Protein AF-A0AAD8M9P2-F1 (afdb_monomer_lite)

Organism: NCBI:txid360622

Structure (mmCIF, N/CA/C/O backbone):
data_AF-A0AAD8M9P2-F1
#
_entry.id   AF-A0AAD8M9P2-F1
#
loop_
_atom_site.group_PDB
_atom_site.id
_atom_site.type_symbol
_atom_site.label_atom_id
_atom_site.label_alt_id
_atom_site.label_comp_id
_atom_site.label_asym_id
_atom_site.label_entity_id
_atom_site.label_seq_id
_atom_site.pdbx_PDB_ins_code
_atom_site.Cartn_x
_atom_site.Cartn_y
_atom_site.Cartn_z
_atom_site.occupancy
_atom_site.B_iso_or_equiv
_atom_site.auth_seq_id
_atom_site.auth_comp_id
_atom_site.auth_asym_id
_atom_site.auth_atom_id
_atom_site.pdbx_PDB_model_num
ATOM 1 N N . MET A 1 1 ? -58.494 -34.817 31.797 1.00 30.75 1 MET A N 1
ATOM 2 C CA . MET A 1 1 ? -58.290 -36.181 32.319 1.00 30.75 1 MET A CA 1
ATOM 3 C C . MET A 1 1 ? -56.866 -36.259 32.840 1.00 30.75 1 MET A C 1
ATOM 5 O O . MET A 1 1 ? -55.980 -35.967 32.053 1.00 30.75 1 MET A O 1
ATOM 9 N N . ILE A 1 2 ? -56.724 -36.654 34.115 1.00 29.58 2 ILE A N 1
ATOM 10 C CA . ILE A 1 2 ? -55.522 -37.193 34.797 1.00 29.58 2 ILE A CA 1
ATOM 11 C C . ILE A 1 2 ? -54.431 -36.134 35.087 1.00 29.58 2 ILE A C 1
ATOM 13 O O . ILE A 1 2 ? -53.807 -35.634 34.162 1.00 29.58 2 ILE A O 1
ATOM 17 N N . ASN A 1 3 ? -54.379 -35.552 36.294 1.00 25.77 3 ASN A N 1
ATOM 18 C CA . ASN A 1 3 ? -53.871 -36.022 37.609 1.00 25.77 3 ASN A CA 1
ATOM 19 C C . ASN A 1 3 ? -52.342 -35.945 37.779 1.00 25.77 3 ASN A C 1
ATOM 21 O O . ASN A 1 3 ? -51.609 -36.680 37.129 1.00 25.77 3 ASN A O 1
ATOM 25 N N . ASP A 1 4 ? -51.949 -35.053 38.697 1.00 29.67 4 ASP A N 1
ATOM 26 C CA . ASP A 1 4 ? -51.014 -35.195 39.825 1.00 29.67 4 ASP A CA 1
ATOM 27 C C . ASP A 1 4 ? -49.813 -36.142 39.721 1.00 29.67 4 ASP A C 1
ATOM 29 O O . ASP A 1 4 ? -49.986 -37.355 39.658 1.00 29.67 4 ASP A O 1
ATOM 33 N N . THR A 1 5 ? -48.621 -35.574 39.949 1.00 29.09 5 THR A N 1
ATOM 34 C CA . THR A 1 5 ? -47.712 -36.009 41.030 1.00 29.09 5 THR A CA 1
ATOM 35 C C . THR A 1 5 ? -46.856 -34.827 41.500 1.00 29.09 5 THR A C 1
ATOM 37 O O . THR A 1 5 ? -46.085 -34.261 40.722 1.00 29.09 5 THR A O 1
ATOM 40 N N . GLU A 1 6 ? -47.032 -34.462 42.771 1.00 28.00 6 GLU A N 1
ATOM 41 C CA . GLU A 1 6 ? -46.097 -33.687 43.593 1.00 28.00 6 GLU A CA 1
ATOM 42 C C . GLU A 1 6 ? -44.869 -34.540 43.984 1.00 28.00 6 GLU A C 1
ATOM 44 O O . GLU A 1 6 ? -44.859 -35.754 43.790 1.00 28.00 6 GLU A O 1
ATOM 49 N N . ASP A 1 7 ? -43.888 -33.857 44.582 1.00 27.53 7 ASP A N 1
ATOM 50 C CA . ASP A 1 7 ? -42.728 -34.358 45.335 1.00 27.53 7 ASP A CA 1
ATOM 51 C C . ASP A 1 7 ? -41.447 -34.711 44.565 1.00 27.53 7 ASP A C 1
ATOM 53 O O . ASP A 1 7 ? -41.128 -35.868 44.338 1.00 27.53 7 ASP A O 1
ATOM 57 N N . GLU A 1 8 ? -40.629 -33.683 44.306 1.00 26.06 8 GLU A N 1
ATOM 58 C CA . GLU A 1 8 ? -39.235 -33.660 44.786 1.00 26.06 8 GLU A CA 1
ATOM 59 C C . GLU A 1 8 ? -38.801 -32.199 45.022 1.00 26.06 8 GLU A C 1
ATOM 61 O O . GLU A 1 8 ? -38.404 -31.455 44.121 1.00 26.06 8 GLU A O 1
ATOM 66 N N . GLU A 1 9 ? -38.930 -31.758 46.275 1.00 26.95 9 GLU A N 1
ATOM 67 C CA . GLU A 1 9 ? -38.527 -30.441 46.753 1.00 26.95 9 GLU A CA 1
ATOM 68 C C . GLU A 1 9 ? -37.550 -30.590 47.927 1.00 26.95 9 GLU A C 1
ATOM 70 O O . GLU A 1 9 ? -37.980 -30.686 49.063 1.00 26.95 9 GLU A O 1
ATOM 75 N N . GLU A 1 10 ? -36.238 -30.518 47.683 1.00 29.88 10 GLU A N 1
ATOM 76 C CA . GLU A 1 10 ? -35.259 -30.021 48.668 1.00 29.88 10 GLU A CA 1
ATOM 77 C C . GLU A 1 10 ? -33.946 -29.625 47.972 1.00 29.88 10 GLU A C 1
ATOM 79 O O . GLU A 1 10 ? -33.005 -30.400 47.962 1.00 29.88 10 GLU A O 1
ATOM 84 N N . LEU A 1 11 ? -33.874 -28.421 47.370 1.00 30.48 11 LEU A N 1
ATOM 85 C CA . LEU A 1 11 ? -32.639 -27.607 47.196 1.00 30.48 11 LEU A CA 1
ATOM 86 C C . LEU A 1 11 ? -32.881 -26.351 46.323 1.00 30.48 11 LEU A C 1
ATOM 88 O O . LEU A 1 11 ? -32.289 -26.183 45.266 1.00 30.48 11 LEU A O 1
ATOM 92 N N . SER A 1 12 ? -33.756 -25.415 46.728 1.00 36.75 12 SER A N 1
ATOM 93 C CA . SER A 1 12 ? -33.855 -24.114 46.004 1.00 36.75 12 SER A CA 1
ATOM 94 C C . SER A 1 12 ? -34.521 -22.946 46.763 1.00 36.75 12 SER A C 1
ATOM 96 O O . SER A 1 12 ? -34.405 -21.773 46.387 1.00 36.75 12 SER A O 1
ATOM 98 N N . LYS A 1 13 ? -35.160 -23.185 47.916 1.00 31.28 13 LYS A N 1
ATOM 99 C CA . LYS A 1 13 ? -35.926 -22.150 48.648 1.00 31.28 13 LYS A CA 1
ATOM 100 C C . LYS A 1 13 ? -35.101 -21.016 49.301 1.00 31.28 13 LYS A C 1
ATOM 102 O O . LYS A 1 13 ? -35.696 -20.080 49.842 1.00 31.28 13 LYS A O 1
ATOM 107 N N . LYS A 1 14 ? -33.762 -21.004 49.199 1.00 32.66 14 LYS A N 1
ATOM 108 C CA . LYS A 1 14 ? -32.901 -19.898 49.689 1.00 32.66 14 LYS A CA 1
ATOM 109 C C . LYS A 1 14 ? -32.626 -18.780 48.662 1.00 32.66 14 LYS A C 1
ATOM 111 O O . LYS A 1 14 ? -32.279 -17.676 49.078 1.00 32.66 14 LYS A O 1
ATOM 116 N N . GLY A 1 15 ? -32.856 -18.991 47.360 1.00 38.09 15 GLY A N 1
ATOM 117 C CA . GLY A 1 15 ? -32.562 -17.988 46.314 1.00 38.09 15 GLY A CA 1
ATOM 118 C C . GLY A 1 15 ? -33.698 -16.996 46.018 1.00 38.09 15 GLY A C 1
ATOM 119 O O . GLY A 1 15 ? -33.472 -15.803 45.813 1.00 38.09 15 GLY A O 1
ATOM 120 N N . ARG A 1 16 ? -34.959 -17.444 46.077 1.00 35.38 16 ARG A N 1
ATOM 121 C CA . ARG A 1 16 ? -36.121 -16.649 45.619 1.00 35.38 16 ARG A CA 1
ATOM 122 C C . ARG A 1 16 ? -36.649 -15.615 46.626 1.00 35.38 16 ARG A C 1
ATOM 124 O O . ARG A 1 16 ? -37.352 -14.683 46.236 1.00 35.38 16 ARG A O 1
ATOM 131 N N . LYS A 1 17 ? -36.284 -15.722 47.913 1.00 32.16 17 LYS A N 1
ATOM 132 C CA . LYS A 1 17 ? -36.668 -14.748 48.961 1.00 32.16 17 LYS A CA 1
ATOM 133 C C . LYS A 1 17 ? -35.770 -13.499 49.011 1.00 32.16 17 LYS A C 1
ATOM 135 O O . LYS A 1 17 ? -36.208 -12.486 49.551 1.00 32.16 17 LYS A O 1
ATOM 140 N N . LYS A 1 18 ? -34.567 -13.517 48.412 1.00 38.19 18 LYS A N 1
ATOM 141 C CA . LYS A 1 18 ? -33.680 -12.333 48.323 1.00 38.19 18 LYS A CA 1
ATOM 142 C C . LYS A 1 18 ? -34.085 -11.365 47.201 1.00 38.19 18 LYS A C 1
ATOM 144 O O . LYS A 1 18 ? -34.090 -10.159 47.424 1.00 38.19 18 LYS A O 1
ATOM 149 N N . TRP A 1 19 ? -34.534 -11.873 46.053 1.00 33.66 19 TRP A N 1
ATOM 150 C CA . TRP A 1 19 ? -34.926 -11.045 44.900 1.00 33.66 19 TRP A CA 1
ATOM 151 C C . TRP A 1 19 ? -36.236 -10.264 45.105 1.00 33.66 19 TRP A C 1
ATOM 153 O O . TRP A 1 19 ? -36.303 -9.072 44.813 1.00 33.66 19 TRP A O 1
ATOM 163 N N . LYS A 1 20 ? -37.267 -10.874 45.712 1.00 35.44 20 LYS A N 1
ATOM 164 C CA . LYS A 1 20 ? -38.530 -10.165 46.015 1.00 35.44 20 LYS A CA 1
ATOM 165 C C . LYS A 1 20 ? -38.398 -9.122 47.138 1.00 35.44 20 LYS A C 1
ATOM 167 O O . LYS A 1 20 ? -39.194 -8.188 47.182 1.00 35.44 20 LYS A O 1
ATOM 172 N N . LYS A 1 21 ? -37.395 -9.247 48.021 1.00 33.38 21 LYS A N 1
ATOM 173 C CA . LYS A 1 21 ? -37.114 -8.274 49.097 1.00 33.38 21 LYS A CA 1
ATOM 174 C C . LYS A 1 21 ? -36.326 -7.053 48.592 1.00 33.38 21 LYS A C 1
ATOM 176 O O . LYS A 1 21 ? -36.480 -5.976 49.153 1.00 33.38 21 LYS A O 1
ATOM 181 N N . TRP A 1 22 ? -35.567 -7.198 47.502 1.00 42.00 22 TRP A N 1
ATOM 182 C CA . TRP A 1 22 ? -34.913 -6.080 46.809 1.00 42.00 22 TRP A CA 1
ATOM 183 C C . TRP A 1 22 ? -35.922 -5.218 46.030 1.00 42.00 22 TRP A C 1
ATOM 185 O O . TRP A 1 22 ? -35.928 -3.999 46.170 1.00 42.00 22 TRP A O 1
ATOM 195 N N . ILE A 1 23 ? -36.867 -5.848 45.316 1.00 38.75 23 ILE A N 1
ATOM 196 C CA . ILE A 1 23 ? -37.903 -5.133 44.544 1.00 38.75 23 ILE A CA 1
ATOM 197 C C . ILE A 1 23 ? -38.909 -4.414 45.464 1.00 38.75 23 ILE A C 1
ATOM 199 O O . ILE A 1 23 ? -39.309 -3.291 45.174 1.00 38.75 23 ILE A O 1
ATOM 203 N N . LYS A 1 24 ? -39.278 -4.998 46.616 1.00 33.06 24 LYS A N 1
ATOM 204 C CA . LYS A 1 24 ? -40.201 -4.344 47.567 1.00 33.06 24 LYS A CA 1
ATOM 205 C C . LYS A 1 24 ? -39.582 -3.192 48.371 1.00 33.06 24 LYS A C 1
ATOM 207 O O . LYS A 1 24 ? -40.329 -2.311 48.780 1.00 33.06 24 LYS A O 1
ATOM 212 N N . ASN A 1 25 ? -38.261 -3.160 48.565 1.00 33.25 25 ASN A N 1
ATOM 213 C CA . ASN A 1 25 ? -37.601 -2.070 49.299 1.00 33.25 25 ASN A CA 1
ATOM 214 C C . ASN A 1 25 ? -37.272 -0.841 48.430 1.00 33.25 25 ASN A C 1
ATOM 216 O O . ASN A 1 25 ? -37.016 0.218 48.989 1.00 33.25 25 ASN A O 1
ATOM 220 N N . ASN A 1 26 ? -37.337 -0.947 47.097 1.00 40.09 26 ASN A N 1
ATOM 221 C CA . ASN A 1 26 ? -37.117 0.181 46.175 1.00 40.09 26 ASN A CA 1
ATOM 222 C C . ASN A 1 26 ? -38.414 0.824 45.640 1.00 40.09 26 ASN A C 1
ATOM 224 O O . ASN A 1 26 ? -38.348 1.750 44.839 1.00 40.09 26 ASN A O 1
ATOM 228 N N . LEU A 1 27 ? -39.593 0.373 46.090 1.00 31.77 27 LEU A N 1
ATOM 229 C CA . LEU A 1 27 ? -40.904 0.875 45.636 1.00 31.77 27 LEU A CA 1
ATOM 230 C C . LEU A 1 27 ? -41.717 1.604 46.724 1.00 31.77 27 LEU A C 1
ATOM 232 O O . LEU A 1 27 ? -42.855 1.994 46.486 1.00 31.77 27 LEU A O 1
ATOM 236 N N . LEU A 1 28 ? -41.130 1.849 47.900 1.00 28.55 28 LEU A N 1
ATOM 237 C CA . LEU A 1 28 ? -41.742 2.598 49.007 1.00 28.55 28 LEU A CA 1
ATOM 238 C C . LEU A 1 28 ? -40.816 3.732 49.471 1.00 28.55 28 LEU A C 1
ATOM 240 O O . LEU A 1 28 ? -40.291 3.730 50.577 1.00 28.55 28 LEU A O 1
ATOM 244 N N . LEU A 1 29 ? -40.602 4.701 48.583 1.00 30.88 29 LEU A N 1
ATOM 245 C CA . LEU A 1 29 ? -40.159 6.063 48.927 1.00 30.88 29 LEU A CA 1
ATOM 246 C C . LEU A 1 29 ? -40.720 7.111 47.943 1.00 30.88 29 LEU A C 1
ATOM 248 O O . LEU A 1 29 ? -40.222 8.227 47.840 1.00 30.88 29 LEU A O 1
ATOM 252 N N . LEU A 1 30 ? -41.806 6.755 47.247 1.00 32.91 30 LEU A N 1
ATOM 253 C CA . LEU A 1 30 ? -42.613 7.640 46.406 1.00 32.91 30 LEU A CA 1
ATOM 254 C C . LEU A 1 30 ? -43.940 7.954 47.107 1.00 32.91 30 LEU A C 1
ATOM 256 O O . LEU A 1 30 ? -45.005 7.588 46.635 1.00 32.91 30 LEU A O 1
ATOM 260 N N . SER A 1 31 ? -43.877 8.612 48.259 1.00 35.41 31 SER A N 1
ATOM 261 C CA . SER A 1 31 ? -44.952 9.488 48.739 1.00 35.41 31 SER A CA 1
ATOM 262 C C . SER A 1 31 ? -44.473 10.190 50.002 1.00 35.41 31 SER A C 1
ATOM 264 O O . SER A 1 31 ? -44.094 9.520 50.956 1.00 35.41 31 SER A O 1
ATOM 266 N N . GLN A 1 32 ? -44.554 11.520 50.011 1.00 33.38 32 GLN A N 1
ATOM 267 C CA . GLN A 1 32 ? -44.208 12.420 51.122 1.00 33.38 32 GLN A CA 1
ATOM 268 C C . GLN A 1 32 ? -42.722 12.769 51.295 1.00 33.38 32 GLN A C 1
ATOM 270 O O . GLN A 1 32 ? -42.123 12.524 52.333 1.00 33.38 32 GLN A O 1
ATOM 275 N N . GLN A 1 33 ? -42.157 13.464 50.304 1.00 33.06 33 GLN A N 1
ATOM 276 C CA . GLN A 1 33 ? -41.223 14.578 50.553 1.00 33.06 33 GLN A CA 1
ATOM 277 C C . GLN A 1 33 ? -41.174 15.550 49.357 1.00 33.06 33 GLN A C 1
ATOM 279 O O . GLN A 1 33 ? -40.139 16.084 48.977 1.00 33.06 33 GLN A O 1
ATOM 284 N N . SER A 1 34 ? -42.338 15.811 48.758 1.00 35.03 34 SER A N 1
ATOM 285 C CA . SER A 1 34 ? -42.527 16.920 47.823 1.00 35.03 34 SER A CA 1
ATOM 286 C C . SER A 1 34 ? -43.001 18.137 48.613 1.00 35.03 34 SER A C 1
ATOM 288 O O . SER A 1 34 ? -44.204 18.347 48.695 1.00 35.03 34 SER A O 1
ATOM 290 N N . LEU A 1 35 ? -42.072 18.859 49.261 1.00 30.64 35 LEU A N 1
ATOM 291 C CA . LEU A 1 35 ? -42.167 20.316 49.510 1.00 30.64 35 LEU A CA 1
ATOM 292 C C . LEU A 1 35 ? -40.945 20.952 50.220 1.00 30.64 35 LEU A C 1
ATOM 294 O O . LEU A 1 35 ? -40.962 22.158 50.432 1.00 30.64 35 LEU A O 1
ATOM 298 N N . PHE A 1 36 ? -39.881 20.209 50.573 1.00 27.80 36 PHE A N 1
ATOM 299 C CA . PHE A 1 36 ? -38.767 20.755 51.388 1.00 27.80 36 PHE A CA 1
ATOM 300 C C . PHE A 1 36 ? -37.336 20.574 50.826 1.00 27.80 36 PHE A C 1
ATOM 302 O O . PHE A 1 36 ? -36.372 20.886 51.516 1.00 27.80 36 PHE A O 1
ATOM 309 N N . LEU A 1 37 ? -37.159 20.112 49.579 1.00 28.03 37 LEU A N 1
ATOM 310 C CA . LEU A 1 37 ? -35.832 19.799 48.996 1.00 28.03 37 LEU A CA 1
ATOM 311 C C . LEU A 1 37 ? -35.459 20.584 47.723 1.00 28.03 37 LEU A C 1
ATOM 313 O O . LEU A 1 37 ? -34.418 20.331 47.126 1.00 28.03 37 LEU A O 1
ATOM 317 N N . LEU A 1 38 ? -36.242 21.595 47.340 1.00 28.70 38 LEU A N 1
ATOM 318 C CA . LEU A 1 38 ? -35.987 22.446 46.162 1.00 28.70 38 LEU A CA 1
ATOM 319 C C . LEU A 1 38 ? -34.850 23.480 46.339 1.00 28.70 38 LEU A C 1
ATOM 321 O O . LEU A 1 38 ? -34.682 24.351 45.491 1.00 28.70 38 LEU A O 1
ATOM 325 N N . LEU A 1 39 ? -34.049 23.387 47.409 1.00 29.70 39 LEU A N 1
ATOM 326 C CA . LEU A 1 39 ? -32.996 24.363 47.738 1.00 29.70 39 LEU A CA 1
ATOM 327 C C . LEU A 1 39 ? -31.615 23.758 48.070 1.00 29.70 39 LEU A C 1
ATOM 329 O O . LEU A 1 39 ? -30.731 24.497 48.495 1.00 29.70 39 LEU A O 1
ATOM 333 N N . PHE A 1 40 ? -31.363 22.464 47.823 1.00 32.72 40 PHE A N 1
ATOM 334 C CA . PHE A 1 40 ? -30.031 21.871 48.041 1.00 32.72 40 PHE A CA 1
ATOM 335 C C . PHE A 1 40 ? -29.279 21.524 46.737 1.00 32.72 40 PHE A C 1
ATOM 337 O O . PHE A 1 40 ? -29.513 20.505 46.101 1.00 32.72 40 PHE A O 1
ATOM 344 N N . ASN A 1 41 ? -28.313 22.403 46.426 1.00 42.03 41 ASN A N 1
ATOM 345 C CA . ASN A 1 41 ? -27.015 22.198 45.760 1.00 42.03 41 ASN A CA 1
ATOM 346 C C . ASN A 1 41 ? -26.915 21.782 44.274 1.00 42.03 41 ASN A C 1
ATOM 348 O O . ASN A 1 41 ? -26.271 20.788 43.934 1.00 42.03 41 ASN A O 1
ATOM 352 N N . LYS A 1 42 ? -27.318 22.696 43.377 1.00 45.69 42 LYS A N 1
ATOM 353 C CA . LYS A 1 42 ? -26.876 22.760 41.960 1.00 45.69 42 LYS A CA 1
ATOM 354 C C . LYS A 1 42 ? -25.347 22.593 41.791 1.00 45.69 42 LYS A C 1
ATOM 356 O O . LYS A 1 42 ? -24.890 21.924 40.877 1.00 45.69 42 LYS A O 1
ATOM 361 N N . LYS A 1 43 ? -24.564 23.129 42.739 1.00 51.41 43 LYS A N 1
ATOM 362 C CA . LYS A 1 43 ? -23.090 23.076 42.756 1.00 51.41 43 LYS A CA 1
ATOM 363 C C . LYS A 1 43 ? -22.522 21.651 42.893 1.00 51.41 43 LYS A C 1
ATOM 365 O O . LYS A 1 43 ? -21.514 21.346 42.275 1.00 51.41 43 LYS A O 1
ATOM 370 N N . SER A 1 44 ? -23.186 20.769 43.650 1.00 60.44 44 SER A N 1
ATOM 371 C CA . SER A 1 44 ? -22.729 19.378 43.850 1.00 60.44 44 SER A CA 1
ATOM 372 C C . SER A 1 44 ? -22.950 18.483 42.627 1.00 60.44 44 SER A C 1
ATOM 374 O O . SER A 1 44 ? -22.204 17.535 42.398 1.00 60.44 44 SER A O 1
ATOM 376 N N . GLU A 1 45 ? -23.964 18.793 41.818 1.00 65.38 45 GLU A N 1
ATOM 377 C CA . GLU A 1 45 ? -24.267 18.038 40.604 1.00 65.38 45 GLU A CA 1
ATOM 378 C C . GLU A 1 45 ? -23.253 18.347 39.495 1.00 65.38 45 GLU A C 1
ATOM 380 O O . GLU A 1 45 ? -22.781 17.435 38.816 1.00 65.38 45 GLU A O 1
ATOM 385 N N . ASP A 1 46 ? -22.865 19.617 39.360 1.00 69.94 46 ASP A N 1
ATOM 386 C CA . ASP A 1 46 ? -21.840 20.049 38.408 1.00 69.94 46 ASP A CA 1
ATOM 387 C C . ASP A 1 46 ? -20.444 19.523 38.790 1.00 69.94 46 ASP A C 1
ATOM 389 O O . ASP A 1 46 ? -19.700 19.070 37.919 1.00 69.94 46 ASP A O 1
ATOM 393 N N . ASP A 1 47 ? -20.123 19.464 40.088 1.00 79.75 47 ASP A N 1
ATOM 394 C CA . ASP A 1 47 ? -18.873 18.871 40.585 1.00 79.75 47 ASP A CA 1
ATOM 395 C C . ASP A 1 47 ? -18.756 17.375 40.218 1.00 79.75 47 ASP A C 1
ATOM 397 O O . ASP A 1 47 ? -17.697 16.921 39.783 1.00 79.75 47 ASP A O 1
ATOM 401 N N . ILE A 1 48 ? -19.847 16.600 40.311 1.00 83.31 48 ILE A N 1
ATOM 402 C CA . ILE A 1 48 ? -19.848 15.179 39.910 1.00 83.31 48 ILE A CA 1
ATOM 403 C C . ILE A 1 48 ? -19.642 15.019 38.398 1.00 83.31 48 ILE A C 1
ATOM 405 O O . ILE A 1 48 ? -18.923 14.111 37.973 1.00 83.31 48 ILE A O 1
ATOM 409 N N . LYS A 1 49 ? -20.232 15.893 37.572 1.00 83.25 49 LYS A N 1
ATOM 410 C CA . LYS A 1 49 ? -20.023 15.868 36.112 1.00 83.25 49 LYS A CA 1
ATOM 411 C C . LYS A 1 49 ? -18.557 16.111 35.765 1.00 83.25 49 LYS A C 1
ATOM 413 O O . LYS A 1 49 ? -18.027 15.432 34.886 1.00 83.25 49 LYS A O 1
ATOM 418 N N . ILE A 1 50 ? -17.892 17.024 36.473 1.00 82.56 50 ILE A N 1
ATOM 419 C CA . ILE A 1 50 ? -16.460 17.298 36.309 1.00 82.56 50 ILE A CA 1
ATOM 420 C C . ILE A 1 50 ? -15.624 16.087 36.747 1.00 82.56 50 ILE A C 1
ATOM 422 O O . ILE A 1 50 ? -14.806 15.611 35.958 1.00 82.56 50 ILE A O 1
ATOM 426 N N . LEU A 1 51 ? -15.875 15.536 37.944 1.00 87.12 51 LEU A N 1
ATOM 427 C CA . LEU A 1 51 ? -15.188 14.336 38.445 1.00 87.12 51 LEU A CA 1
ATOM 428 C C . LEU A 1 51 ? -15.258 13.193 37.432 1.00 87.12 51 LEU A C 1
ATOM 430 O O . LEU A 1 51 ? -14.239 12.620 37.051 1.00 87.12 51 LEU A O 1
ATOM 434 N N . LEU A 1 52 ? -16.464 12.899 36.945 1.00 86.75 52 LEU A N 1
ATOM 435 C CA . LEU A 1 52 ? -16.674 11.846 35.964 1.00 86.75 52 LEU A CA 1
ATOM 436 C C . LEU A 1 52 ? -16.006 12.172 34.632 1.00 86.75 52 LEU A C 1
ATOM 438 O O . LEU A 1 52 ? -15.438 11.267 34.028 1.00 86.75 52 LEU A O 1
ATOM 442 N N . SER A 1 53 ? -16.014 13.429 34.181 1.00 81.12 53 SER A N 1
ATOM 443 C CA . SER A 1 53 ? -15.354 13.855 32.936 1.00 81.12 53 SER A CA 1
ATOM 444 C C . SER A 1 53 ? -13.852 13.555 32.933 1.00 81.12 53 SER A C 1
ATOM 446 O O . SER A 1 53 ? -13.318 13.194 31.889 1.00 81.12 53 SER A O 1
ATOM 448 N N . VAL A 1 54 ? -13.206 13.591 34.097 1.00 85.38 54 VAL A N 1
ATOM 449 C CA . VAL A 1 54 ? -11.745 13.493 34.231 1.00 85.38 54 VAL A CA 1
ATOM 450 C C . VAL A 1 54 ? -11.315 12.097 34.681 1.00 85.38 54 VAL A C 1
ATOM 452 O O . VAL A 1 54 ? -10.520 11.444 34.013 1.00 85.38 54 VAL A O 1
ATOM 455 N N . LEU A 1 55 ? -11.891 11.601 35.778 1.00 87.50 55 LEU A N 1
ATOM 456 C CA . LEU A 1 55 ? -11.518 10.327 36.406 1.00 87.50 55 LEU A CA 1
ATOM 457 C C . LEU A 1 55 ? -12.340 9.135 35.897 1.00 87.50 55 LEU A C 1
ATOM 459 O O . LEU A 1 55 ? -12.024 7.983 36.189 1.00 87.50 55 LEU A O 1
ATOM 463 N N . GLY A 1 56 ? -13.420 9.383 35.150 1.00 84.75 56 GLY A N 1
ATOM 464 C CA . GLY A 1 56 ? -14.366 8.326 34.804 1.00 84.75 56 GLY A CA 1
ATOM 465 C C . GLY A 1 56 ? -13.817 7.297 33.815 1.00 84.75 56 GLY A C 1
ATOM 466 O O . GLY A 1 56 ? -13.930 6.095 34.046 1.00 84.75 56 GLY A O 1
ATOM 467 N N . CYS A 1 57 ? -13.208 7.769 32.726 1.00 83.06 57 CYS A N 1
ATOM 468 C CA . CYS A 1 57 ? -12.601 6.921 31.698 1.00 83.06 57 CYS A CA 1
ATOM 469 C C . CYS A 1 57 ? -11.388 7.617 31.053 1.00 83.06 57 CYS A C 1
ATOM 471 O O . CYS A 1 57 ? -11.457 8.019 29.887 1.00 83.06 57 CYS A O 1
ATOM 473 N N . PRO A 1 58 ? -10.295 7.831 31.802 1.00 81.81 58 PRO A N 1
ATOM 474 C CA . PRO A 1 58 ? -9.088 8.388 31.215 1.00 81.81 58 PRO A CA 1
ATOM 475 C C . PRO A 1 58 ? -8.423 7.398 30.247 1.00 81.81 58 PRO A C 1
ATOM 477 O O . PRO A 1 58 ? -8.399 6.188 30.488 1.00 81.81 58 PRO A O 1
ATOM 480 N N . LEU A 1 59 ? -7.874 7.927 29.153 1.00 82.12 59 LEU A N 1
ATOM 481 C CA . LEU A 1 59 ? -7.176 7.176 28.104 1.00 82.12 59 LEU A CA 1
ATOM 482 C C . LEU A 1 59 ? -5.683 7.514 28.105 1.00 82.12 59 LEU A C 1
ATOM 484 O O . LEU A 1 59 ? -5.295 8.606 28.516 1.00 82.12 59 LEU A O 1
ATOM 488 N N . LEU A 1 60 ? -4.858 6.582 27.634 1.00 76.56 60 LEU A N 1
ATOM 489 C CA . LEU A 1 60 ? -3.397 6.710 27.608 1.00 76.56 60 LEU A CA 1
ATOM 490 C C . LEU A 1 60 ? -2.849 7.671 26.531 1.00 76.56 60 LEU A C 1
ATOM 492 O O . LEU A 1 60 ? -3.586 8.056 25.619 1.00 76.56 60 LEU A O 1
ATOM 496 N N . PRO A 1 61 ? -1.560 8.072 26.628 1.00 67.56 61 PRO A N 1
ATOM 497 C CA . PRO A 1 61 ? -0.890 8.897 25.619 1.00 67.56 61 PRO A CA 1
ATOM 498 C C . PRO A 1 61 ? -0.741 8.235 24.260 1.00 67.56 61 PRO A C 1
ATOM 500 O O . PRO A 1 61 ? -0.953 8.923 23.267 1.00 67.56 61 PRO A O 1
ATOM 503 N N . VAL A 1 62 ? -0.399 6.948 24.246 1.00 69.38 62 VAL A N 1
ATOM 504 C CA . VAL A 1 62 ? 0.026 6.228 23.044 1.00 69.38 62 VAL A CA 1
ATOM 505 C C . VAL A 1 62 ? -1.052 5.270 22.557 1.00 69.38 62 VAL A C 1
ATOM 507 O O . VAL A 1 62 ? -1.691 4.567 23.354 1.00 69.38 62 VAL A O 1
ATOM 510 N N . SER A 1 63 ? -1.249 5.236 21.244 1.00 63.03 63 SER A N 1
ATOM 511 C CA . SER A 1 63 ? -2.035 4.200 20.580 1.00 63.03 63 SER A CA 1
ATOM 512 C C . SER A 1 63 ? -1.177 2.931 20.533 1.00 63.03 63 SER A C 1
ATOM 514 O O . SER A 1 63 ? -0.034 2.975 20.097 1.00 63.03 63 SER A O 1
ATOM 516 N N . SER A 1 64 ? -1.665 1.782 21.011 1.00 55.22 64 SER A N 1
ATOM 517 C CA . SER A 1 64 ? -0.875 0.539 20.988 1.00 55.22 64 SER A CA 1
ATOM 518 C C . SER A 1 64 ? -0.806 -0.011 19.550 1.00 55.22 64 SER A C 1
ATOM 520 O O . SER A 1 64 ? -1.574 -0.900 19.184 1.00 55.22 64 SER A O 1
ATOM 522 N N . SER A 1 65 ? 0.011 0.574 18.678 1.00 43.72 65 SER A N 1
ATOM 523 C CA . SER A 1 65 ? 0.104 0.227 17.250 1.00 43.72 65 SER A CA 1
ATOM 524 C C . SER A 1 65 ? 1.073 -0.919 16.951 1.00 43.72 65 SER A C 1
ATOM 526 O O . SER A 1 65 ? 0.976 -1.512 15.881 1.00 43.72 65 SER A O 1
ATOM 528 N N . SER A 1 66 ? 1.937 -1.306 17.888 1.00 38.25 66 SER A N 1
ATOM 529 C CA . SER A 1 66 ? 2.895 -2.394 17.664 1.00 38.25 66 SER A CA 1
ATOM 530 C C . SER A 1 66 ? 2.247 -3.782 17.816 1.00 38.25 66 SER A C 1
ATOM 532 O O . SER A 1 66 ? 1.407 -3.963 18.706 1.00 38.25 66 SER A O 1
ATOM 534 N N . PRO A 1 67 ? 2.637 -4.792 17.009 1.00 35.47 67 PRO A N 1
ATOM 535 C CA . PRO A 1 67 ? 2.375 -6.192 17.351 1.00 35.47 67 PRO A CA 1
ATOM 536 C C . PRO A 1 67 ? 2.947 -6.490 18.750 1.00 35.47 67 PRO A C 1
ATOM 538 O O . PRO A 1 67 ? 3.873 -5.792 19.170 1.00 35.47 67 PRO A O 1
ATOM 541 N N . PRO A 1 68 ? 2.420 -7.480 19.498 1.00 40.16 68 PRO A N 1
ATOM 542 C CA . PRO A 1 68 ? 2.919 -7.792 20.836 1.00 40.16 68 PRO A CA 1
ATOM 543 C C . PRO A 1 68 ? 4.426 -8.082 20.772 1.00 40.16 68 PRO A C 1
ATOM 545 O O . PRO A 1 68 ? 4.862 -9.115 20.269 1.00 40.16 68 PRO A O 1
ATOM 548 N N . VAL A 1 69 ? 5.229 -7.136 21.268 1.00 44.38 69 VAL A N 1
ATOM 549 C CA . VAL A 1 69 ? 6.705 -7.150 21.218 1.00 44.38 69 VAL A CA 1
ATOM 550 C C . VAL A 1 69 ? 7.283 -8.213 22.164 1.00 44.38 69 VAL A C 1
ATOM 552 O O . VAL A 1 69 ? 8.480 -8.476 22.181 1.00 44.38 69 VAL A O 1
ATOM 555 N N . ILE A 1 70 ? 6.452 -8.898 22.950 1.00 44.62 70 ILE A N 1
ATOM 556 C CA . ILE A 1 70 ? 6.940 -9.895 23.904 1.00 44.62 70 ILE A CA 1
ATOM 557 C C . ILE A 1 70 ? 7.526 -11.137 23.198 1.00 44.62 70 ILE A C 1
ATOM 559 O O . ILE A 1 70 ? 8.424 -11.768 23.758 1.00 44.62 70 ILE A O 1
ATOM 563 N N . GLN A 1 71 ? 7.160 -11.429 21.939 1.00 42.12 71 GLN A N 1
ATOM 564 C CA . GLN A 1 71 ? 7.816 -12.497 21.162 1.00 42.12 71 GLN A CA 1
ATOM 565 C C . GLN A 1 71 ? 9.295 -12.210 20.832 1.00 42.12 71 GLN A C 1
ATOM 567 O O . GLN A 1 71 ? 10.030 -13.149 20.532 1.00 42.12 71 GLN A O 1
ATOM 572 N N . THR A 1 72 ? 9.757 -10.956 20.928 1.00 42.47 72 THR A N 1
ATOM 573 C CA . THR A 1 72 ? 11.161 -10.571 20.694 1.00 42.47 72 THR A CA 1
ATOM 574 C C . THR A 1 72 ? 11.928 -10.219 21.968 1.00 42.47 72 THR A C 1
ATOM 576 O O . THR A 1 72 ? 13.100 -9.854 21.877 1.00 42.47 72 THR A O 1
ATOM 579 N N . LEU A 1 73 ? 11.340 -10.367 23.165 1.00 46.12 73 LEU A N 1
ATOM 580 C CA . LEU A 1 73 ? 12.119 -10.258 24.399 1.00 46.12 73 LEU A CA 1
ATOM 581 C C . LEU A 1 73 ? 13.076 -11.448 24.470 1.00 46.12 73 LEU A C 1
ATOM 583 O O . LEU A 1 73 ? 12.685 -12.567 24.809 1.00 46.12 73 LEU A O 1
ATOM 587 N N . SER A 1 74 ? 14.337 -11.180 24.138 1.00 41.38 74 SER A N 1
ATOM 588 C CA . SER A 1 74 ? 15.426 -12.143 24.172 1.00 41.38 74 SER A CA 1
ATOM 589 C C . SER A 1 74 ? 15.434 -12.918 25.498 1.00 41.38 74 SER A C 1
ATOM 591 O O . SER A 1 74 ? 15.016 -12.383 26.538 1.00 41.38 74 SER A O 1
ATOM 593 N N . PRO A 1 75 ? 15.960 -14.159 25.516 1.00 50.91 75 PRO A N 1
ATOM 594 C CA . PRO A 1 75 ? 16.227 -14.871 26.761 1.00 50.91 75 PRO A CA 1
ATOM 595 C C . PRO A 1 75 ? 16.948 -13.948 27.763 1.00 50.91 75 PRO A C 1
ATOM 597 O O . PRO A 1 75 ? 17.659 -13.040 27.330 1.00 50.91 75 PRO A O 1
ATOM 600 N N . PRO A 1 76 ? 16.857 -14.188 29.085 1.00 49.78 76 PRO A N 1
ATOM 601 C CA . PRO A 1 76 ? 17.417 -13.306 30.125 1.00 49.78 76 PRO A CA 1
ATOM 602 C C . PRO A 1 76 ? 18.922 -12.979 29.990 1.00 49.78 76 PRO A C 1
ATOM 604 O O . PRO A 1 76 ? 19.441 -12.153 30.732 1.00 49.78 76 PRO A O 1
ATOM 607 N N . HIS A 1 77 ? 19.627 -13.602 29.042 1.00 46.62 77 HIS A N 1
ATOM 608 C CA . HIS A 1 77 ? 21.023 -13.355 28.695 1.00 46.62 77 HIS A CA 1
ATOM 609 C C . HIS A 1 77 ? 21.254 -12.309 27.577 1.00 46.62 77 HIS A C 1
ATOM 611 O O . HIS A 1 77 ? 22.411 -12.034 27.275 1.00 46.62 77 HIS A O 1
ATOM 617 N N . GLN A 1 78 ? 20.214 -11.724 26.963 1.00 48.16 78 GLN A N 1
ATOM 618 C CA . GLN A 1 78 ? 20.328 -10.798 25.815 1.00 48.16 78 GLN A CA 1
ATOM 619 C C . GLN A 1 78 ? 19.375 -9.583 25.911 1.00 48.16 78 GLN A C 1
ATOM 621 O O . GLN A 1 78 ? 18.656 -9.259 24.970 1.00 48.16 78 GLN A O 1
ATOM 626 N N . VAL A 1 79 ? 19.341 -8.898 27.054 1.00 55.00 79 VAL A N 1
ATOM 627 C CA . VAL A 1 79 ? 18.580 -7.641 27.188 1.00 55.00 79 VAL A CA 1
ATOM 628 C C . VAL A 1 79 ? 19.347 -6.494 26.511 1.00 55.00 79 VAL A C 1
ATOM 630 O O . VAL A 1 79 ? 20.515 -6.285 26.843 1.00 55.00 79 VAL A O 1
ATOM 633 N N . SER A 1 80 ? 18.724 -5.750 25.586 1.00 57.84 80 SER A N 1
ATOM 634 C CA . SER A 1 80 ? 19.371 -4.646 24.853 1.00 57.84 80 SER A CA 1
ATOM 635 C C . SER A 1 80 ? 19.288 -3.287 25.554 1.00 57.84 80 SER A C 1
ATOM 637 O O . SER A 1 80 ? 20.083 -2.399 25.242 1.00 57.84 80 SER A O 1
ATOM 639 N N . SER A 1 81 ? 18.383 -3.104 26.525 1.00 74.56 81 SER A N 1
ATOM 640 C CA . SER A 1 81 ? 18.221 -1.832 27.248 1.00 74.56 81 SER A CA 1
ATOM 641 C C . SER A 1 81 ? 17.763 -1.979 28.711 1.00 74.56 81 SER A C 1
ATOM 643 O O . SER A 1 81 ? 17.130 -2.960 29.100 1.00 74.56 81 SER A O 1
ATOM 645 N N . SER A 1 82 ? 18.031 -0.967 29.551 1.00 84.25 82 SER A N 1
ATOM 646 C CA . SER A 1 82 ? 17.559 -0.946 30.950 1.00 84.25 82 SER A CA 1
ATOM 647 C C . SER A 1 82 ? 16.031 -1.004 31.061 1.00 84.25 82 SER A C 1
ATOM 649 O O . SER A 1 82 ? 15.510 -1.590 32.007 1.00 84.25 82 SER A O 1
ATOM 651 N N . ALA A 1 83 ? 15.305 -0.422 30.100 1.00 85.56 83 ALA A N 1
ATOM 652 C CA . ALA A 1 83 ? 13.845 -0.437 30.081 1.00 85.56 83 ALA A CA 1
ATOM 653 C C . ALA A 1 83 ? 13.291 -1.852 29.866 1.00 85.56 83 ALA A C 1
ATOM 655 O O . ALA A 1 83 ? 12.435 -2.296 30.632 1.00 85.56 83 ALA A O 1
ATOM 656 N N . GLU A 1 84 ? 13.845 -2.600 28.909 1.00 84.06 84 GLU A N 1
ATOM 657 C CA . GLU A 1 84 ? 13.485 -4.005 28.691 1.00 84.06 84 GLU A CA 1
ATOM 658 C C . GLU A 1 84 ? 13.735 -4.857 29.936 1.00 84.06 84 GLU A C 1
ATOM 660 O O . GLU A 1 84 ? 12.880 -5.660 30.303 1.00 84.06 84 GLU A O 1
ATOM 665 N N . TYR A 1 85 ? 14.864 -4.663 30.630 1.00 89.44 85 TYR A N 1
ATOM 666 C CA . TYR A 1 85 ? 15.155 -5.383 31.875 1.00 89.44 85 TYR A CA 1
ATOM 667 C C . TYR A 1 85 ? 14.061 -5.152 32.925 1.00 89.44 85 TYR A C 1
ATOM 669 O O . TYR A 1 85 ? 13.564 -6.099 33.538 1.00 89.44 85 TYR A O 1
ATOM 677 N N . ILE A 1 86 ? 13.658 -3.893 33.113 1.00 93.56 86 ILE A N 1
ATOM 678 C CA . ILE A 1 86 ? 12.627 -3.510 34.084 1.00 93.56 86 ILE A CA 1
ATOM 679 C C . ILE A 1 86 ? 11.291 -4.168 33.728 1.00 93.56 86 ILE A C 1
ATOM 681 O O . ILE A 1 86 ? 10.631 -4.728 34.606 1.00 93.56 86 ILE A O 1
ATOM 685 N N . ILE A 1 87 ? 10.915 -4.171 32.448 1.00 93.44 87 ILE A N 1
ATOM 686 C CA . ILE A 1 87 ? 9.678 -4.810 31.986 1.00 93.44 87 ILE A CA 1
ATOM 687 C C . ILE A 1 87 ? 9.743 -6.331 32.088 1.00 93.44 87 ILE A C 1
ATOM 689 O O . ILE A 1 87 ? 8.763 -6.952 32.506 1.00 93.44 87 ILE A O 1
ATOM 693 N N . GLN A 1 88 ? 10.890 -6.955 31.821 1.00 89.94 88 GLN A N 1
ATOM 694 C CA . GLN A 1 88 ? 11.081 -8.382 32.073 1.00 89.94 88 GLN A CA 1
ATOM 695 C C . GLN A 1 88 ? 10.946 -8.718 33.565 1.00 89.94 88 GLN A C 1
ATOM 697 O O . GLN A 1 88 ? 10.280 -9.698 33.910 1.00 89.94 88 GLN A O 1
ATOM 702 N N . HIS A 1 89 ? 11.511 -7.895 34.455 1.00 93.25 89 HIS A N 1
ATOM 703 C CA . HIS A 1 89 ? 11.379 -8.068 35.901 1.00 93.25 89 HIS A CA 1
ATOM 704 C C . HIS A 1 89 ? 9.923 -7.905 36.359 1.00 93.25 89 HIS A C 1
ATOM 706 O O . HIS A 1 89 ? 9.419 -8.756 37.092 1.00 93.25 89 HIS A O 1
ATOM 712 N N . PHE A 1 90 ? 9.211 -6.886 35.872 1.00 95.06 90 PHE A N 1
ATOM 713 C CA . PHE A 1 90 ? 7.781 -6.693 36.130 1.00 95.06 90 PHE A CA 1
ATOM 714 C C . PHE A 1 90 ? 6.938 -7.879 35.650 1.00 95.06 90 PHE A C 1
ATOM 716 O O . PHE A 1 90 ? 6.090 -8.397 36.380 1.00 95.06 90 PHE A O 1
ATOM 723 N N . THR A 1 91 ? 7.213 -8.362 34.444 1.00 92.19 91 THR A N 1
ATOM 724 C CA . THR A 1 91 ? 6.534 -9.509 33.837 1.00 92.19 91 THR A CA 1
ATOM 725 C C . THR A 1 91 ? 6.749 -10.787 34.654 1.00 92.19 91 THR A C 1
ATOM 727 O O . THR A 1 91 ? 5.814 -11.555 34.894 1.00 92.19 91 THR A O 1
ATOM 730 N N . ALA A 1 92 ? 7.973 -11.009 35.141 1.00 91.62 92 ALA A N 1
ATOM 731 C CA . ALA A 1 92 ? 8.293 -12.125 36.026 1.00 91.62 92 ALA A CA 1
ATOM 732 C C . ALA A 1 92 ? 7.627 -11.978 37.406 1.00 91.62 92 ALA A C 1
ATOM 734 O O . ALA A 1 92 ? 7.077 -12.943 37.936 1.00 91.62 92 ALA A O 1
ATOM 735 N N . ALA A 1 93 ? 7.631 -10.770 37.975 1.00 94.25 93 ALA A N 1
ATOM 736 C CA . ALA A 1 93 ? 7.044 -10.474 39.276 1.00 94.25 93 ALA A CA 1
ATOM 737 C C . ALA A 1 93 ? 5.523 -10.656 39.296 1.00 94.25 93 ALA A C 1
ATOM 739 O O . ALA A 1 93 ? 4.978 -11.180 40.276 1.00 94.25 93 ALA A O 1
ATOM 740 N N . THR A 1 94 ? 4.848 -10.230 38.230 1.00 93.81 94 THR A N 1
ATOM 741 C CA . THR A 1 94 ? 3.398 -10.370 38.068 1.00 93.81 94 THR A CA 1
ATOM 742 C C . THR A 1 94 ? 2.994 -11.769 37.627 1.00 93.81 94 THR A C 1
ATOM 744 O O . THR A 1 94 ? 1.894 -12.194 37.956 1.00 93.81 94 THR A O 1
ATOM 747 N N . GLY A 1 95 ? 3.865 -12.503 36.930 1.00 90.81 95 GLY A N 1
ATOM 748 C CA . GLY A 1 95 ? 3.549 -13.810 36.355 1.00 90.81 95 GLY A CA 1
ATOM 749 C C . GLY A 1 95 ? 2.711 -13.731 35.073 1.00 90.81 95 GLY A C 1
ATOM 750 O O . GLY A 1 95 ? 2.192 -14.756 34.628 1.00 90.81 95 GLY A O 1
ATOM 751 N N . CYS A 1 96 ? 2.578 -12.543 34.471 1.00 86.31 96 CYS A N 1
ATOM 752 C CA . CYS A 1 96 ? 1.642 -12.292 33.373 1.00 86.31 96 CYS A CA 1
ATOM 753 C C . CYS A 1 96 ? 2.003 -12.985 32.048 1.00 86.31 96 CYS A C 1
ATOM 755 O O . CYS A 1 96 ? 1.104 -13.233 31.254 1.00 86.31 96 CYS A O 1
ATOM 757 N N . ARG A 1 97 ? 3.254 -13.438 31.849 1.00 82.00 97 ARG A N 1
ATOM 758 C CA . ARG A 1 97 ? 3.642 -14.291 30.696 1.00 82.00 97 ARG A CA 1
ATOM 759 C C . ARG A 1 97 ? 2.760 -15.527 30.522 1.00 82.00 97 ARG A C 1
ATOM 761 O O . ARG A 1 97 ? 2.577 -15.998 29.413 1.00 82.00 97 ARG A O 1
ATOM 768 N N . LYS A 1 98 ? 2.203 -16.073 31.609 1.00 76.69 98 LYS A N 1
ATOM 769 C CA . LYS A 1 98 ? 1.309 -17.245 31.536 1.00 76.69 98 LYS A CA 1
ATOM 770 C C . LYS A 1 98 ? -0.017 -16.937 30.833 1.00 76.69 98 LYS A C 1
ATOM 772 O O . LYS A 1 98 ? -0.648 -17.846 30.298 1.00 76.69 98 LYS A O 1
ATOM 777 N N . LEU A 1 99 ? -0.440 -15.676 30.874 1.00 72.50 99 LEU A N 1
ATOM 778 C CA . LEU A 1 99 ? -1.680 -15.195 30.272 1.00 72.50 99 LEU A CA 1
ATOM 779 C C . LEU A 1 99 ? -1.517 -14.824 28.795 1.00 72.50 99 LEU A C 1
ATOM 781 O O . LEU A 1 99 ? -2.511 -14.754 28.073 1.00 72.50 99 LEU A O 1
ATOM 785 N N . GLU A 1 100 ? -0.285 -14.597 28.347 1.00 69.06 100 GLU A N 1
ATOM 786 C CA . GLU A 1 100 ? 0.025 -14.184 26.983 1.00 69.06 100 GLU A CA 1
ATOM 787 C C . GLU A 1 100 ? -0.449 -15.233 25.966 1.00 69.06 100 GLU A C 1
ATOM 789 O O . GLU A 1 100 ? -0.204 -16.428 26.125 1.00 69.06 100 GLU A O 1
ATOM 794 N N . GLY A 1 101 ? -1.215 -14.799 24.960 1.00 65.88 101 GLY A N 1
ATOM 795 C CA . GLY A 1 101 ? -1.839 -15.681 23.963 1.00 65.88 101 GLY A CA 1
ATOM 796 C C . GLY A 1 101 ? -2.965 -16.592 24.484 1.00 65.88 101 GLY A C 1
ATOM 797 O O . GLY A 1 101 ? -3.675 -17.191 23.680 1.00 65.88 101 GLY A O 1
ATOM 798 N N . ASN A 1 102 ? -3.173 -16.673 25.804 1.00 70.56 102 ASN A N 1
ATOM 799 C CA . ASN A 1 102 ? -4.130 -17.583 26.444 1.00 70.56 102 ASN A CA 1
ATOM 800 C C . ASN A 1 102 ? -5.386 -16.881 26.981 1.00 70.56 102 ASN A C 1
ATOM 802 O O . ASN A 1 102 ? -6.431 -17.520 27.130 1.00 70.56 102 ASN A O 1
ATOM 806 N N . VAL A 1 103 ? -5.304 -15.585 27.301 1.00 72.25 103 VAL A N 1
ATOM 807 C CA . VAL A 1 103 ? -6.452 -14.802 27.780 1.00 72.25 103 VAL A CA 1
ATOM 808 C C . VAL A 1 103 ? -7.253 -14.253 26.606 1.00 72.25 103 VAL A C 1
ATOM 810 O O . VAL A 1 103 ? -6.794 -13.399 25.854 1.00 72.25 103 VAL A O 1
ATOM 813 N N . LYS A 1 104 ? -8.487 -14.736 26.478 1.00 73.44 104 LYS A N 1
ATOM 814 C CA . LYS A 1 104 ? -9.475 -14.303 25.484 1.00 73.44 104 LYS A CA 1
ATOM 815 C C . LYS A 1 104 ? -10.267 -13.091 25.963 1.00 73.44 104 LYS A C 1
ATOM 817 O O . LYS A 1 104 ? -10.602 -12.222 25.164 1.00 73.44 104 LYS A O 1
ATOM 822 N N . ASN A 1 105 ? -10.581 -13.050 27.257 1.00 81.69 105 ASN A N 1
ATOM 823 C CA . ASN A 1 105 ? -11.329 -11.962 27.871 1.00 81.69 105 ASN A CA 1
ATOM 824 C C . ASN A 1 105 ? -10.985 -11.785 29.358 1.00 81.69 105 ASN A C 1
ATOM 826 O O . ASN A 1 105 ? -10.498 -12.713 30.006 1.00 81.69 105 ASN A O 1
ATOM 830 N N . MET A 1 106 ? -11.248 -10.591 29.882 1.00 86.19 106 MET A N 1
ATOM 831 C CA . MET A 1 106 ? -11.148 -10.250 31.298 1.00 86.19 106 MET A CA 1
ATOM 832 C C . MET A 1 106 ? -12.410 -9.509 31.741 1.00 86.19 106 MET A C 1
ATOM 834 O O . MET A 1 106 ? -12.930 -8.644 31.031 1.00 86.19 106 MET A O 1
ATOM 838 N N . TYR A 1 107 ? -12.867 -9.835 32.944 1.00 89.00 107 TYR A N 1
ATOM 839 C CA . TYR A 1 107 ? -13.954 -9.162 33.639 1.00 89.00 107 TYR A CA 1
ATOM 840 C C . TYR A 1 107 ? -13.465 -8.641 34.982 1.00 89.00 107 TYR A C 1
ATOM 842 O O . TYR A 1 107 ? -12.805 -9.372 35.720 1.00 89.00 107 TYR A O 1
ATOM 850 N N . VAL A 1 108 ? -13.816 -7.399 35.312 1.00 91.56 108 VAL A N 1
ATOM 851 C CA . VAL A 1 108 ? -13.484 -6.786 36.600 1.00 91.56 108 VAL A CA 1
ATOM 852 C C . VAL A 1 108 ? -14.677 -6.005 37.127 1.00 91.56 108 VAL A C 1
ATOM 854 O O . VAL A 1 108 ? -15.265 -5.201 36.404 1.00 91.56 108 VAL A O 1
ATOM 857 N N . THR A 1 109 ? -14.995 -6.166 38.410 1.00 94.56 109 THR A N 1
ATOM 858 C CA . THR A 1 109 ? -15.913 -5.266 39.118 1.00 94.56 109 THR A CA 1
ATOM 859 C C . THR A 1 109 ? -15.251 -4.641 40.321 1.00 94.56 109 THR A C 1
ATOM 861 O O . THR A 1 109 ? -14.401 -5.242 40.980 1.00 94.56 109 THR A O 1
ATOM 864 N N . GLY A 1 110 ? -15.660 -3.420 40.632 1.00 95.06 110 GLY A N 1
ATOM 865 C CA . GLY A 1 110 ? -15.106 -2.720 41.770 1.00 95.06 110 GLY A CA 1
ATOM 866 C C . GLY A 1 110 ? -15.989 -1.610 42.292 1.00 95.06 110 GLY A C 1
ATOM 867 O O . GLY A 1 110 ? -16.989 -1.208 41.690 1.00 95.06 110 GLY A O 1
ATOM 868 N N . LYS A 1 111 ? -15.579 -1.092 43.443 1.00 96.00 111 LYS A N 1
ATOM 869 C CA . LYS A 1 111 ? -16.142 0.108 44.051 1.00 96.00 111 LYS A CA 1
ATOM 870 C C . LYS A 1 111 ? -15.206 1.272 43.817 1.00 96.00 111 LYS A C 1
ATOM 872 O O . LYS A 1 111 ? -13.991 1.108 43.751 1.00 96.00 111 LYS A O 1
ATOM 877 N N . VAL A 1 112 ? -15.787 2.460 43.759 1.00 94.88 112 VAL A N 1
ATOM 878 C CA . VAL A 1 112 ? -15.035 3.705 43.671 1.00 94.88 112 VAL A CA 1
ATOM 879 C C . VAL A 1 112 ? -15.616 4.752 44.610 1.00 94.88 112 VAL A C 1
ATOM 881 O O . VAL A 1 112 ? -16.803 4.735 44.943 1.00 94.88 112 VAL A O 1
ATOM 884 N N . SER A 1 113 ? -14.775 5.673 45.051 1.00 94.25 113 SER A N 1
ATOM 885 C CA . SER A 1 113 ? -15.153 6.841 45.828 1.00 94.25 113 SER A CA 1
ATOM 886 C C . SER A 1 113 ? -14.412 8.051 45.278 1.00 94.25 113 SER A C 1
ATOM 888 O O . SER A 1 113 ? -13.185 8.046 45.275 1.00 94.25 113 SER A O 1
ATOM 890 N N . MET A 1 114 ? -15.144 9.066 44.817 1.00 92.94 114 MET A N 1
ATOM 891 C CA . MET A 1 114 ? -14.578 10.265 44.188 1.00 92.94 114 MET A CA 1
ATOM 892 C C . MET A 1 114 ? -14.927 11.526 44.977 1.00 92.94 114 MET A C 1
ATOM 894 O O . MET A 1 114 ? -16.038 11.642 45.500 1.00 92.94 114 MET A O 1
ATOM 898 N N . ALA A 1 115 ? -14.004 12.482 45.051 1.00 90.25 115 ALA A N 1
ATOM 899 C CA . ALA A 1 115 ? -14.231 13.754 45.730 1.00 90.25 115 ALA A CA 1
ATOM 900 C C . ALA A 1 115 ? -13.441 14.910 45.108 1.00 90.25 115 ALA A C 1
ATOM 902 O O . ALA A 1 115 ? -12.322 14.726 44.631 1.00 90.25 115 ALA A O 1
ATOM 903 N N . MET A 1 116 ? -14.012 16.113 45.192 1.00 86.56 116 MET A N 1
ATOM 904 C CA . MET A 1 116 ? -13.305 17.374 44.952 1.00 86.56 116 MET A CA 1
ATOM 905 C C . MET A 1 116 ? -12.585 17.809 46.234 1.00 86.56 116 MET A C 1
ATOM 907 O O . MET A 1 116 ? -13.158 17.739 47.327 1.00 86.56 116 MET A O 1
ATOM 911 N N . VAL A 1 117 ? -11.349 18.285 46.108 1.00 84.44 117 VAL A N 1
ATOM 912 C CA . VAL A 1 117 ? -10.507 18.723 47.231 1.00 84.44 117 VAL A CA 1
ATOM 913 C C . VAL A 1 117 ? -10.229 20.223 47.095 1.00 84.44 117 VAL A C 1
ATOM 915 O O . VAL A 1 117 ? -9.865 20.670 46.009 1.00 84.44 117 VAL A O 1
ATOM 918 N N . ASP A 1 118 ? -10.415 20.998 48.170 1.00 67.81 118 ASP A N 1
ATOM 919 C CA . ASP A 1 118 ? -10.061 22.427 48.186 1.00 67.81 118 ASP A CA 1
ATOM 920 C C . ASP A 1 118 ? -8.548 22.613 48.424 1.00 67.81 118 ASP A C 1
ATOM 922 O O . ASP A 1 118 ? -7.902 21.802 49.097 1.00 67.81 118 ASP A O 1
ATOM 926 N N . GLU A 1 119 ? -7.973 23.700 47.900 1.00 57.69 119 GLU A N 1
ATOM 927 C CA . GLU A 1 119 ? -6.623 24.140 48.274 1.00 57.69 119 GLU A CA 1
ATOM 928 C C . GLU A 1 119 ? -6.626 24.686 49.711 1.00 57.69 119 GLU A C 1
ATOM 930 O O . GLU A 1 119 ? -7.407 25.581 50.037 1.00 57.69 119 GLU A O 1
ATOM 935 N N . LEU A 1 120 ? -5.718 24.200 50.566 1.00 46.06 120 LEU A N 1
ATOM 936 C CA . LEU A 1 120 ? -5.320 24.960 51.750 1.00 46.06 120 LEU A CA 1
ATOM 937 C C . LEU A 1 120 ? -4.139 25.858 51.408 1.00 46.06 120 LEU A C 1
ATOM 939 O O . LEU A 1 120 ? -3.101 25.384 50.944 1.00 46.06 120 LEU A O 1
ATOM 943 N N . GLY A 1 121 ? -4.285 27.140 51.740 1.00 41.78 121 GLY A N 1
ATOM 944 C CA . GLY A 1 121 ? -3.149 28.031 51.930 1.00 41.78 121 GLY A CA 1
ATOM 945 C C . GLY A 1 121 ? -2.178 27.473 52.975 1.00 41.78 121 GLY A C 1
ATOM 946 O O . GLY A 1 121 ? -2.556 26.678 53.836 1.00 41.78 121 GLY A O 1
ATOM 947 N N . SER A 1 122 ? -0.912 27.877 52.855 1.00 36.09 122 SER A N 1
ATOM 948 C CA . SER A 1 122 ? 0.220 27.451 53.683 1.00 36.09 122 SER A CA 1
ATOM 949 C C . SER A 1 122 ? -0.140 27.162 55.146 1.00 36.09 122 SER A C 1
ATOM 951 O O . SER A 1 122 ? -0.610 28.045 55.858 1.00 36.09 122 SER A O 1
ATOM 953 N N . ALA A 1 123 ? 0.209 25.941 55.569 1.00 38.34 123 ALA A N 1
ATOM 954 C CA . ALA A 1 123 ? 0.051 25.321 56.890 1.00 38.34 123 ALA A CA 1
ATOM 955 C C . ALA A 1 123 ? -1.281 24.577 57.151 1.00 38.34 123 ALA A C 1
ATOM 957 O O . ALA A 1 123 ? -2.208 25.101 57.756 1.00 38.34 123 ALA A O 1
ATOM 958 N N . GLY A 1 124 ? -1.286 23.273 56.824 1.00 39.97 124 GLY A N 1
ATOM 959 C CA . GLY A 1 124 ? -1.983 22.255 57.628 1.00 39.97 124 GLY A CA 1
ATOM 960 C C . GLY A 1 124 ? -3.266 21.633 57.061 1.00 39.97 124 GLY A C 1
ATOM 961 O O . GLY A 1 124 ? -4.345 21.955 57.530 1.00 39.97 124 GLY A O 1
ATOM 962 N N . GLY A 1 125 ? -3.126 20.635 56.175 1.00 46.22 125 GLY A N 1
ATOM 963 C CA . GLY A 1 125 ? -4.114 19.560 55.946 1.00 46.22 125 GLY A CA 1
ATOM 964 C C . GLY A 1 125 ? -5.280 19.871 54.998 1.00 46.22 125 GLY A C 1
ATOM 965 O O . GLY A 1 125 ? -6.201 20.574 55.380 1.00 46.22 125 GLY A O 1
ATOM 966 N N . ALA A 1 126 ? -5.280 19.269 53.798 1.00 47.09 126 ALA A N 1
ATOM 967 C CA . ALA A 1 126 ? -6.360 19.344 52.801 1.00 47.09 126 ALA A CA 1
ATOM 968 C C . ALA A 1 126 ? -7.760 19.094 53.411 1.00 47.09 126 ALA A C 1
ATOM 970 O O . ALA A 1 126 ? -8.083 17.968 53.788 1.00 47.09 126 ALA A O 1
ATOM 971 N N . THR A 1 127 ? -8.611 20.120 53.487 1.00 49.47 127 THR A N 1
ATOM 972 C CA . THR A 1 127 ? -10.035 19.967 53.817 1.00 49.47 127 THR A CA 1
ATOM 973 C C . THR A 1 127 ? -10.815 19.575 52.564 1.00 49.47 127 THR A C 1
ATOM 975 O O . THR A 1 127 ? -10.750 20.251 51.538 1.00 49.47 127 THR A O 1
ATOM 978 N N . MET A 1 128 ? -11.556 18.465 52.630 1.00 52.59 128 MET A N 1
ATOM 979 C CA . MET A 1 128 ? -12.402 18.008 51.523 1.00 52.59 128 MET A CA 1
ATOM 980 C C . MET A 1 128 ? -13.570 18.977 51.313 1.00 52.59 128 MET A C 1
ATOM 982 O O . MET A 1 128 ? -14.319 19.248 52.252 1.00 52.59 128 MET A O 1
ATOM 986 N N . ARG A 1 129 ? -13.763 19.449 50.074 1.00 57.47 129 ARG A N 1
ATOM 987 C CA . ARG A 1 129 ? -14.842 20.386 49.716 1.00 57.47 129 ARG A CA 1
ATOM 988 C C . ARG A 1 129 ? -16.229 19.765 49.900 1.00 57.47 129 ARG A C 1
ATOM 990 O O . ARG A 1 129 ? -17.199 20.463 50.189 1.00 57.47 129 ARG A O 1
ATOM 997 N N . GLN A 1 130 ? -16.331 18.449 49.692 1.00 62.44 130 GLN A N 1
ATOM 998 C CA . GLN A 1 130 ? -17.564 17.662 49.776 1.00 62.44 130 GLN A CA 1
ATOM 999 C C . GLN A 1 130 ? -17.282 16.247 50.296 1.00 62.44 130 GLN A C 1
ATOM 1001 O O . GLN A 1 130 ? -16.167 15.738 50.166 1.00 62.44 130 GLN A O 1
ATOM 1006 N N . LEU A 1 131 ? -18.311 15.597 50.860 1.00 70.50 131 LEU A N 1
ATOM 1007 C CA . LEU A 1 131 ? -18.228 14.175 51.192 1.00 70.50 131 LEU A CA 1
ATOM 1008 C C . LEU A 1 131 ? -17.927 13.356 49.922 1.00 70.50 131 LEU A C 1
ATOM 1010 O O . LEU A 1 131 ? -18.531 13.623 48.879 1.00 70.50 131 LEU A O 1
ATOM 1014 N N . PRO A 1 132 ? -17.061 12.331 50.007 1.00 82.00 132 PRO A N 1
ATOM 1015 C CA . PRO A 1 132 ? -16.801 11.445 48.883 1.00 82.00 132 PRO A CA 1
ATOM 1016 C C . PRO A 1 132 ? -18.086 10.814 48.341 1.00 82.00 132 PRO A C 1
ATOM 1018 O O . PRO A 1 132 ? -18.869 10.215 49.084 1.00 82.00 132 PRO A O 1
ATOM 1021 N N . THR A 1 133 ? -18.285 10.914 47.029 1.00 89.31 133 THR A N 1
ATOM 1022 C CA . THR A 1 133 ? -19.402 10.264 46.346 1.00 89.31 133 THR A CA 1
ATOM 1023 C C . THR A 1 133 ? -18.991 8.850 45.970 1.00 89.31 133 THR A C 1
ATOM 1025 O O . THR A 1 133 ? -18.014 8.638 45.251 1.00 89.31 133 THR A O 1
ATOM 1028 N N . ARG A 1 134 ? -19.742 7.869 46.471 1.00 92.31 134 ARG A N 1
ATOM 1029 C CA . ARG A 1 134 ? -19.477 6.447 46.232 1.00 92.31 134 ARG A CA 1
ATOM 1030 C C . ARG A 1 134 ? -20.123 5.981 44.933 1.00 92.31 134 ARG A C 1
ATOM 1032 O O . ARG A 1 134 ? -21.137 6.524 44.486 1.00 92.31 134 ARG A O 1
ATOM 1039 N N . GLY A 1 135 ? -19.538 4.941 44.367 1.00 93.81 135 GLY A N 1
ATOM 1040 C CA . GLY A 1 135 ? -19.949 4.347 43.114 1.00 93.81 135 GLY A CA 1
ATOM 1041 C C . GLY A 1 135 ? -19.395 2.943 42.922 1.00 93.81 135 GLY A C 1
ATOM 1042 O O . GLY A 1 135 ? -18.739 2.382 43.804 1.00 93.81 135 GLY A O 1
ATOM 1043 N N . CYS A 1 136 ? -19.653 2.392 41.747 1.00 94.38 136 CYS A N 1
ATOM 1044 C CA . CYS A 1 136 ? -19.114 1.120 41.296 1.00 94.38 136 CYS A CA 1
ATOM 1045 C C . CYS A 1 136 ? -18.793 1.171 39.807 1.00 94.38 136 CYS A C 1
ATOM 1047 O O . CYS A 1 136 ? -19.320 2.011 39.074 1.00 94.38 136 CYS A O 1
ATOM 1049 N N . PHE A 1 137 ? -17.931 0.263 39.373 1.00 93.56 137 PHE A N 1
ATOM 1050 C CA . PHE A 1 137 ? -17.608 0.088 37.970 1.00 93.56 137 PHE A CA 1
ATOM 1051 C C . PHE A 1 137 ? -17.564 -1.382 37.586 1.00 93.56 137 PHE A C 1
ATOM 1053 O O . PHE A 1 137 ? -17.346 -2.261 38.424 1.00 93.56 137 PHE A O 1
ATOM 1060 N N . VAL A 1 138 ? -17.745 -1.610 36.294 1.00 91.75 138 VAL A N 1
ATOM 1061 C CA . VAL A 1 138 ? -17.550 -2.890 35.629 1.00 91.75 138 VAL A CA 1
ATOM 1062 C C . VAL A 1 138 ? -16.677 -2.648 34.407 1.00 91.75 138 VAL A C 1
ATOM 1064 O O . VAL A 1 138 ? -16.945 -1.718 33.648 1.00 91.75 138 VAL A O 1
ATOM 1067 N N . ILE A 1 139 ? -15.645 -3.467 34.226 1.00 90.06 139 ILE A N 1
ATOM 1068 C CA . ILE A 1 139 ? -14.782 -3.474 33.045 1.00 90.06 139 ILE A CA 1
ATOM 1069 C C . ILE A 1 139 ? -14.911 -4.836 32.377 1.00 90.06 139 ILE A C 1
ATOM 1071 O O . ILE A 1 139 ? -14.759 -5.871 33.027 1.00 90.06 139 ILE A O 1
ATOM 1075 N N . TRP A 1 140 ? -15.147 -4.810 31.075 1.00 87.31 140 TRP A N 1
ATOM 1076 C CA . TRP A 1 140 ? -15.041 -5.950 30.179 1.00 87.31 140 TRP A CA 1
ATOM 1077 C C . TRP A 1 140 ? -13.916 -5.668 29.193 1.00 87.31 140 TRP A C 1
ATOM 1079 O O . TRP A 1 140 ? -13.875 -4.590 28.609 1.00 87.31 140 TRP A O 1
ATOM 1089 N N . GLN A 1 141 ? -13.004 -6.608 28.990 1.00 84.00 141 GLN A N 1
ATOM 1090 C CA . GLN A 1 141 ? -11.894 -6.451 28.053 1.00 84.00 141 GLN A CA 1
ATOM 1091 C C . GLN A 1 141 ? -11.770 -7.715 27.198 1.00 84.00 141 GLN A C 1
ATOM 1093 O O . GLN A 1 141 ? -11.675 -8.814 27.734 1.00 84.00 141 GLN A O 1
ATOM 1098 N N . MET A 1 142 ? -11.806 -7.557 25.875 1.00 72.88 142 MET A N 1
ATOM 1099 C CA . MET A 1 142 ? -11.830 -8.613 24.859 1.00 72.88 142 MET A CA 1
ATOM 1100 C C . MET A 1 142 ? -10.616 -8.422 23.930 1.00 72.88 142 MET A C 1
ATOM 1102 O O . MET A 1 142 ? -10.750 -7.804 22.881 1.00 72.88 142 MET A O 1
ATOM 1106 N N . VAL A 1 143 ? -9.424 -8.906 24.319 1.00 63.81 143 VAL A N 1
ATOM 1107 C CA . VAL A 1 143 ? -8.116 -8.688 23.632 1.00 63.81 143 VAL A CA 1
ATOM 1108 C C . VAL A 1 143 ? -7.734 -7.189 23.429 1.00 63.81 143 VAL A C 1
ATOM 1110 O O . VAL A 1 143 ? -8.589 -6.314 23.515 1.00 63.81 143 VAL A O 1
ATOM 1113 N N . PRO A 1 144 ? -6.447 -6.799 23.277 1.00 59.62 144 PRO A N 1
ATOM 1114 C CA . PRO A 1 144 ? -5.902 -5.585 23.927 1.00 59.62 144 PRO A CA 1
ATOM 1115 C C . PRO A 1 144 ? -6.598 -4.254 23.608 1.00 59.62 144 PRO A C 1
ATOM 1117 O O . PRO A 1 144 ? -6.630 -3.345 24.436 1.00 59.62 144 PRO A O 1
ATOM 1120 N N . LYS A 1 145 ? -7.170 -4.139 22.406 1.00 67.94 145 LYS A N 1
ATOM 1121 C CA . LYS A 1 145 ? -7.796 -2.916 21.895 1.00 67.94 145 LYS A CA 1
ATOM 1122 C C . LYS A 1 145 ? -9.312 -2.875 22.047 1.00 67.94 145 LYS A C 1
ATOM 1124 O O . LYS A 1 145 ? -9.887 -1.833 21.736 1.00 67.94 145 LYS A O 1
ATOM 1129 N N . LYS A 1 146 ? -9.966 -3.950 22.503 1.00 77.69 146 LYS A N 1
ATOM 1130 C CA . LYS A 1 146 ? -11.418 -3.955 22.708 1.00 77.69 146 LYS A CA 1
ATOM 1131 C C . LYS A 1 146 ? -11.753 -4.040 24.183 1.00 77.69 146 LYS A C 1
ATOM 1133 O O . LYS A 1 146 ? -11.395 -4.991 24.871 1.00 77.69 146 LYS A O 1
ATOM 1138 N N . TRP A 1 147 ? -12.429 -3.026 24.687 1.00 85.81 147 TRP A N 1
ATOM 1139 C CA . TRP A 1 147 ? -12.782 -2.936 26.095 1.00 85.81 147 TRP A CA 1
ATOM 1140 C C . TRP A 1 147 ? -14.047 -2.110 26.263 1.00 85.81 147 TRP A C 1
ATOM 1142 O O . TRP A 1 147 ? -14.418 -1.331 25.395 1.00 85.81 147 TRP A O 1
ATOM 1152 N N . GLN A 1 148 ? -14.728 -2.284 27.383 1.00 87.81 148 GLN A N 1
ATOM 1153 C CA . GLN A 1 148 ? -15.908 -1.529 27.760 1.00 87.81 148 GLN A CA 1
ATOM 1154 C C . GLN A 1 148 ? -15.874 -1.302 29.263 1.00 87.81 148 GLN A C 1
ATOM 1156 O O . GLN A 1 148 ? -15.624 -2.221 30.038 1.00 87.81 148 GLN A O 1
ATOM 1161 N N . ILE A 1 149 ? -16.144 -0.072 29.677 1.00 89.31 149 ILE A N 1
ATOM 1162 C CA . ILE A 1 149 ? -16.305 0.300 31.074 1.00 89.31 149 ILE A CA 1
ATOM 1163 C C . ILE A 1 149 ? -17.678 0.922 31.281 1.00 89.31 149 ILE A C 1
ATOM 1165 O O . ILE A 1 149 ? -18.094 1.841 30.571 1.00 89.31 149 ILE A O 1
ATOM 1169 N N . GLU A 1 150 ? -18.361 0.439 32.307 1.00 90.06 150 GLU A N 1
ATOM 1170 C CA . GLU A 1 150 ? -19.502 1.118 32.891 1.00 90.06 150 GLU A CA 1
ATOM 1171 C C . GLU A 1 150 ? -19.123 1.613 34.278 1.00 90.06 150 GLU A C 1
ATOM 1173 O O . GLU A 1 150 ? -18.669 0.840 35.117 1.00 90.06 150 GLU A O 1
ATOM 1178 N N . LEU A 1 151 ? -19.326 2.901 34.529 1.00 90.94 151 LEU A N 1
ATOM 1179 C CA . LEU A 1 151 ? -19.034 3.533 35.806 1.00 90.94 151 LEU A CA 1
ATOM 1180 C C . LEU A 1 151 ? -20.268 4.284 36.294 1.00 90.94 151 LEU A C 1
ATOM 1182 O O . LEU A 1 151 ? -20.803 5.137 35.586 1.00 90.94 151 LEU A O 1
ATOM 1186 N N . VAL A 1 152 ? -20.690 4.006 37.524 1.00 90.44 152 VAL A N 1
ATOM 1187 C CA . VAL A 1 152 ? -21.806 4.693 38.176 1.00 90.44 152 VAL A CA 1
ATOM 1188 C C . VAL A 1 152 ? -21.308 5.344 39.455 1.00 90.44 152 VAL A C 1
ATOM 1190 O O . VAL A 1 152 ? -20.850 4.649 40.356 1.00 90.44 152 VAL A O 1
ATOM 1193 N N . VAL A 1 153 ? -21.422 6.670 39.559 1.00 89.56 153 VAL A N 1
ATOM 1194 C CA . VAL A 1 153 ? -21.066 7.442 40.762 1.00 89.56 153 VAL A CA 1
ATOM 1195 C C . VAL A 1 153 ? -22.218 8.381 41.105 1.00 89.56 153 VAL A C 1
ATOM 1197 O O . VAL A 1 153 ? -22.673 9.173 40.275 1.00 89.56 153 VAL A O 1
ATOM 1200 N N . GLY A 1 154 ? -22.735 8.280 42.331 1.00 86.75 154 GLY A N 1
ATOM 1201 C CA . GLY A 1 154 ? -23.956 8.988 42.716 1.00 86.75 154 GLY A CA 1
ATOM 1202 C C . GLY A 1 154 ? -25.156 8.543 41.867 1.00 86.75 154 GLY A C 1
ATOM 1203 O O . GLY A 1 154 ? -25.557 7.384 41.925 1.00 86.75 154 GLY A O 1
ATOM 1204 N N . ARG A 1 155 ? -25.744 9.460 41.086 1.00 83.94 155 ARG A N 1
ATOM 1205 C CA . ARG A 1 155 ? -26.869 9.185 40.160 1.00 83.94 155 ARG A CA 1
ATOM 1206 C C . ARG A 1 155 ? -26.469 9.220 38.681 1.00 83.94 155 ARG A C 1
ATOM 1208 O O . ARG A 1 155 ? -27.334 9.218 37.811 1.00 83.94 155 ARG A O 1
ATOM 1215 N N . HIS A 1 156 ? -25.172 9.275 38.396 1.00 84.56 156 HIS A N 1
ATOM 1216 C CA . HIS A 1 156 ? -24.641 9.473 37.055 1.00 84.56 156 HIS A CA 1
ATOM 1217 C C . HIS A 1 156 ? -23.959 8.201 36.553 1.00 84.56 156 HIS A C 1
ATOM 1219 O O . HIS A 1 156 ? -23.173 7.596 37.282 1.00 84.56 156 HIS A O 1
ATOM 1225 N N . LYS A 1 157 ? -24.247 7.818 35.302 1.00 85.88 157 LYS A N 1
ATOM 1226 C CA . LYS A 1 157 ? -23.618 6.692 34.599 1.00 85.88 157 LYS A CA 1
ATOM 1227 C C . LYS A 1 157 ? -22.738 7.223 33.469 1.00 85.88 157 LYS A C 1
ATOM 1229 O O . LYS A 1 157 ? -23.194 8.042 32.678 1.00 85.88 157 LYS A O 1
ATOM 1234 N N . VAL A 1 158 ? -21.507 6.736 33.383 1.00 86.19 158 VAL A N 1
ATOM 1235 C CA . VAL A 1 158 ? -20.619 6.892 32.227 1.00 86.19 158 VAL A CA 1
ATOM 1236 C C . VAL A 1 158 ? -20.436 5.520 31.599 1.00 86.19 158 VAL A C 1
ATOM 1238 O O . VAL A 1 158 ? -20.172 4.549 32.306 1.00 86.19 158 VAL A O 1
ATOM 1241 N N . VAL A 1 159 ? -20.582 5.451 30.278 1.00 86.75 159 VAL A N 1
ATOM 1242 C CA . VAL A 1 159 ? -20.244 4.262 29.489 1.00 86.75 159 VAL A CA 1
ATOM 1243 C C . VAL A 1 159 ? -19.186 4.662 28.483 1.00 86.75 159 VAL A C 1
ATOM 1245 O O . VAL A 1 159 ? -19.331 5.681 27.810 1.00 86.75 159 VAL A O 1
ATOM 1248 N N . ALA A 1 160 ? -18.122 3.885 28.389 1.00 87.12 160 ALA A N 1
ATOM 1249 C CA . ALA A 1 160 ? -17.077 4.081 27.399 1.00 87.12 160 ALA A CA 1
ATOM 1250 C C . ALA A 1 160 ? -16.567 2.728 26.920 1.00 87.12 160 ALA A C 1
ATOM 1252 O O . ALA A 1 160 ? -16.730 1.725 27.614 1.00 87.12 160 ALA A O 1
ATOM 1253 N N . GLY A 1 161 ? -15.962 2.696 25.745 1.00 87.12 161 GLY A N 1
ATOM 1254 C CA . GLY A 1 161 ? -15.392 1.474 25.211 1.00 87.12 161 GLY A CA 1
ATOM 1255 C C . GLY A 1 161 ? -14.492 1.713 24.014 1.00 87.12 161 GLY A C 1
ATOM 1256 O O . GLY A 1 161 ? -14.268 2.849 23.608 1.00 87.12 161 GLY A O 1
ATOM 1257 N N . SER A 1 162 ? -13.972 0.620 23.483 1.00 82.50 162 SER A N 1
ATOM 1258 C CA . SER A 1 162 ? -13.223 0.537 22.240 1.00 82.50 162 SER A CA 1
ATOM 1259 C C . SER A 1 162 ? -13.558 -0.791 21.565 1.00 82.50 162 SER A C 1
ATOM 1261 O O . SER A 1 162 ? -13.678 -1.806 22.248 1.00 82.50 162 SER A O 1
ATOM 1263 N N . ASP A 1 163 ? -13.728 -0.802 20.246 1.00 73.50 163 ASP A N 1
ATOM 1264 C CA . ASP A 1 163 ? -14.087 -1.976 19.432 1.00 73.50 163 ASP A CA 1
ATOM 1265 C C . ASP A 1 163 ? -12.881 -2.482 18.634 1.00 73.50 163 ASP A C 1
ATOM 1267 O O . ASP A 1 163 ? -12.979 -3.469 17.901 1.00 73.50 163 ASP A O 1
ATOM 1271 N N . GLY A 1 164 ? -11.731 -1.833 18.822 1.00 72.38 164 GLY A N 1
ATOM 1272 C CA . GLY A 1 164 ? -10.491 -2.075 18.098 1.00 72.38 164 GLY A CA 1
ATOM 1273 C C . GLY A 1 164 ? -10.210 -1.048 17.005 1.00 72.38 164 GLY A C 1
ATOM 1274 O O . GLY A 1 164 ? -9.048 -0.932 16.625 1.00 72.38 164 GLY A O 1
ATOM 1275 N N . ASN A 1 165 ? -11.220 -0.279 16.583 1.00 67.31 165 ASN A N 1
ATOM 1276 C CA . ASN A 1 165 ? -11.149 0.682 15.479 1.00 67.31 165 ASN A CA 1
ATOM 1277 C C . ASN A 1 165 ? -11.490 2.116 15.919 1.00 67.31 165 ASN A C 1
ATOM 1279 O O . ASN A 1 165 ? -10.853 3.069 15.477 1.00 67.31 165 ASN A O 1
ATOM 1283 N N . VAL A 1 166 ? -12.429 2.277 16.853 1.00 70.44 166 VAL A N 1
ATOM 1284 C CA . VAL A 1 166 ? -12.795 3.553 17.478 1.00 70.44 166 VAL A CA 1
ATOM 1285 C C . VAL A 1 166 ? -12.860 3.371 18.991 1.00 70.44 166 VAL A C 1
ATOM 1287 O O . VAL A 1 166 ? -13.390 2.380 19.482 1.00 70.44 166 VAL A O 1
ATOM 1290 N N . ALA A 1 167 ? -12.354 4.344 19.750 1.00 77.50 167 ALA A N 1
ATOM 1291 C CA . ALA A 1 167 ? -12.681 4.490 21.164 1.00 77.50 167 ALA A CA 1
ATOM 1292 C C . ALA A 1 167 ? -13.823 5.496 21.321 1.00 77.50 167 ALA A C 1
ATOM 1294 O O . ALA A 1 167 ? -13.875 6.518 20.635 1.00 77.50 167 ALA A O 1
ATOM 1295 N N . TRP A 1 168 ? -14.736 5.234 22.246 1.00 78.62 168 TRP A N 1
ATOM 1296 C CA . TRP A 1 168 ? -15.931 6.041 22.416 1.00 78.62 168 TRP A CA 1
ATOM 1297 C C . TRP A 1 168 ? -16.295 6.263 23.872 1.00 78.62 168 TRP A C 1
ATOM 1299 O O . TRP A 1 168 ? -15.944 5.495 24.772 1.00 78.62 168 TRP A O 1
ATOM 1309 N N . ARG A 1 169 ? -17.053 7.332 24.106 1.00 80.38 169 ARG A N 1
ATOM 1310 C CA . ARG A 1 169 ? -17.522 7.710 25.431 1.00 80.38 169 ARG A CA 1
ATOM 1311 C C . ARG A 1 169 ? -18.886 8.380 25.375 1.00 80.38 169 ARG A C 1
ATOM 1313 O O . ARG A 1 169 ? -19.085 9.356 24.659 1.00 80.38 169 ARG A O 1
ATOM 1320 N N . ARG A 1 170 ? -19.800 7.912 26.220 1.00 77.44 170 ARG A N 1
ATOM 1321 C CA . ARG A 1 170 ? -21.133 8.478 26.413 1.00 77.44 170 ARG A CA 1
ATOM 1322 C C . ARG A 1 170 ? -21.259 9.091 27.805 1.00 77.44 170 ARG A C 1
ATOM 1324 O O . ARG A 1 170 ? -21.173 8.397 28.823 1.00 77.44 170 ARG A O 1
ATOM 1331 N N . THR A 1 171 ? -21.491 10.399 27.843 1.00 74.62 171 THR A N 1
ATOM 1332 C CA . THR A 1 171 ? -21.760 11.183 29.056 1.00 74.62 171 THR A CA 1
ATOM 1333 C C . THR A 1 171 ? -23.172 11.775 28.962 1.00 74.62 171 THR A C 1
ATOM 1335 O O . THR A 1 171 ? -23.403 12.675 28.160 1.00 74.62 171 THR A O 1
ATOM 1338 N N . PRO A 1 172 ? -24.144 11.308 29.771 1.00 64.75 172 PRO A N 1
ATOM 1339 C CA . PRO A 1 172 ? -25.563 11.650 29.604 1.00 64.75 172 PRO A CA 1
ATOM 1340 C C . PRO A 1 172 ? -25.897 13.149 29.600 1.00 64.75 172 PRO A C 1
ATOM 1342 O O . PRO A 1 172 ? -26.908 13.553 29.036 1.00 64.75 172 PRO A O 1
ATOM 1345 N N . TRP A 1 173 ? -25.064 13.984 30.228 1.00 70.50 173 TRP A N 1
ATOM 1346 C CA . TRP A 1 173 ? -25.251 15.438 30.291 1.00 70.50 173 TRP A CA 1
ATOM 1347 C C . TRP A 1 173 ? -24.733 16.201 29.062 1.00 70.50 173 TRP A C 1
ATOM 1349 O O . TRP A 1 173 ? -24.947 17.407 28.991 1.00 70.50 173 TRP A O 1
ATOM 1359 N N . LEU A 1 174 ? -24.076 15.533 28.108 1.00 60.12 174 LEU A N 1
ATOM 1360 C CA . LEU A 1 174 ? -23.672 16.114 26.818 1.00 60.12 174 LEU A CA 1
ATOM 1361 C C . LEU A 1 174 ? -24.628 15.742 25.667 1.00 60.12 174 LEU A C 1
ATOM 1363 O O . LEU A 1 174 ? -24.376 16.108 24.524 1.00 60.12 174 LEU A O 1
ATOM 1367 N N . GLY A 1 175 ? -25.740 15.056 25.961 1.00 58.41 175 GLY A N 1
ATOM 1368 C CA . GLY A 1 175 ? -26.760 14.664 24.984 1.00 58.41 175 GLY A CA 1
ATOM 1369 C C . GLY A 1 175 ? -26.755 13.170 24.649 1.00 58.41 175 GLY A C 1
ATOM 1370 O O . GLY A 1 175 ? -26.191 12.346 25.370 1.00 58.41 175 GLY A O 1
ATOM 1371 N N . SER A 1 176 ? -27.444 12.806 23.565 1.00 53.44 176 SER A N 1
ATOM 1372 C CA . SER A 1 176 ? -27.574 11.420 23.088 1.00 53.44 176 SER A CA 1
ATOM 1373 C C . SER A 1 176 ? -26.355 10.907 22.320 1.00 53.44 176 SER A C 1
ATOM 1375 O O . SER A 1 176 ? -26.256 9.700 22.128 1.00 53.44 176 SER A O 1
ATOM 1377 N N . HIS A 1 177 ? -25.451 11.793 21.897 1.00 54.88 177 HIS A N 1
ATOM 1378 C CA . HIS A 1 177 ? -24.328 11.461 21.023 1.00 54.88 177 HIS A CA 1
ATOM 1379 C C . HIS A 1 177 ? -23.132 10.894 21.790 1.00 54.88 177 HIS A C 1
ATOM 1381 O O . HIS A 1 177 ? -22.772 11.378 22.866 1.00 54.88 177 HIS A O 1
ATOM 1387 N N . THR A 1 178 ? -22.491 9.886 21.205 1.00 64.31 178 THR A N 1
ATOM 1388 C CA . THR A 1 178 ? -21.249 9.322 21.722 1.00 64.31 178 THR A CA 1
ATOM 1389 C C . THR A 1 178 ? -20.050 10.101 21.174 1.00 64.31 178 THR A C 1
ATOM 1391 O O . THR A 1 178 ? -19.919 10.292 19.967 1.00 64.31 178 THR A O 1
ATOM 1394 N N . ALA A 1 179 ? -19.152 10.549 22.054 1.00 63.75 179 ALA A N 1
ATOM 1395 C CA . ALA A 1 179 ? -17.889 11.159 21.647 1.00 63.75 179 ALA A CA 1
ATOM 1396 C C . ALA A 1 179 ? -16.940 10.065 21.139 1.00 63.75 179 ALA A C 1
ATOM 1398 O O . ALA A 1 179 ? -16.649 9.131 21.889 1.00 63.75 179 ALA A O 1
ATOM 1399 N N . LYS A 1 180 ? -16.481 10.176 19.887 1.00 68.69 180 LYS A N 1
ATOM 1400 C CA . LYS A 1 180 ? -15.568 9.231 19.219 1.00 68.69 180 LYS A CA 1
ATOM 1401 C C . LYS A 1 180 ? -14.124 9.748 19.274 1.00 68.69 180 LYS A C 1
ATOM 1403 O O . LYS A 1 180 ? -13.902 10.953 19.355 1.00 68.69 180 LYS A O 1
ATOM 1408 N N . GLY A 1 181 ? -13.143 8.854 19.228 1.00 65.38 181 GLY A N 1
ATOM 1409 C CA . GLY A 1 181 ? -11.726 9.202 19.137 1.00 65.38 181 GLY A CA 1
ATOM 1410 C C . GLY A 1 181 ? -10.842 7.993 18.832 1.00 65.38 181 GLY A C 1
ATOM 1411 O O . GLY A 1 181 ? -11.315 6.858 18.809 1.00 65.38 181 GLY A O 1
ATOM 1412 N N . GLY A 1 182 ? -9.547 8.236 18.617 1.00 67.88 182 GLY A N 1
ATOM 1413 C CA . GLY A 1 182 ? -8.571 7.179 18.332 1.00 67.88 182 GLY A CA 1
ATOM 1414 C C . GLY A 1 182 ? -8.483 6.113 19.434 1.00 67.88 182 GLY A C 1
ATOM 1415 O O . GLY A 1 182 ? -8.586 6.423 20.632 1.00 67.88 182 GLY A O 1
ATOM 1416 N N . VAL A 1 183 ? -8.289 4.862 19.006 1.00 73.19 183 VAL A N 1
ATOM 1417 C CA . VAL A 1 183 ? -8.203 3.663 19.855 1.00 73.19 183 VAL A CA 1
ATOM 1418 C C . VAL A 1 183 ? -7.002 3.743 20.775 1.00 73.19 183 VAL A C 1
ATOM 1420 O O . VAL A 1 183 ? -5.859 3.810 20.329 1.00 73.19 183 VAL A O 1
ATOM 1423 N N . ARG A 1 184 ? -7.263 3.690 22.081 1.00 78.31 184 ARG A N 1
ATOM 1424 C CA . ARG A 1 184 ? -6.231 3.773 23.114 1.00 78.31 184 ARG A CA 1
ATOM 1425 C C . ARG A 1 184 ? -6.529 2.799 24.245 1.00 78.31 184 ARG A C 1
ATOM 1427 O O . ARG A 1 184 ? -7.707 2.550 24.532 1.00 78.31 184 ARG A O 1
ATOM 1434 N N . PRO A 1 185 ? -5.499 2.268 24.921 1.00 82.00 185 PRO A N 1
ATOM 1435 C CA . PRO A 1 185 ? -5.734 1.465 26.105 1.00 82.00 185 PRO A CA 1
ATOM 1436 C C . PRO A 1 185 ? -6.402 2.303 27.200 1.00 82.00 185 PRO A C 1
ATOM 1438 O O . PRO A 1 185 ? -6.129 3.498 27.375 1.00 82.00 185 PRO A O 1
ATOM 1441 N N . LEU A 1 186 ? -7.291 1.656 27.948 1.00 86.88 186 LEU A N 1
ATOM 1442 C CA . LEU A 1 186 ? -7.938 2.252 29.105 1.00 86.88 186 LEU A CA 1
ATOM 1443 C C . LEU A 1 186 ? -6.897 2.455 30.210 1.00 86.88 186 LEU A C 1
ATOM 1445 O O . LEU A 1 186 ? -6.258 1.501 30.653 1.00 86.88 186 LEU A O 1
ATOM 1449 N N . ARG A 1 187 ? -6.759 3.683 30.728 1.00 88.81 187 ARG A N 1
ATOM 1450 C CA . ARG A 1 187 ? -5.780 3.971 31.788 1.00 88.81 187 ARG A CA 1
ATOM 1451 C C . ARG A 1 187 ? -6.000 3.120 33.041 1.00 88.81 187 ARG A C 1
ATOM 1453 O O . ARG A 1 187 ? -5.032 2.742 33.693 1.00 88.81 187 ARG A O 1
ATOM 1460 N N . ARG A 1 188 ? -7.260 2.796 33.350 1.00 88.44 188 ARG A N 1
ATOM 1461 C CA . ARG A 1 188 ? -7.650 1.934 34.475 1.00 88.44 188 ARG A CA 1
ATOM 1462 C C . ARG A 1 188 ? -7.073 0.520 34.357 1.00 88.44 188 ARG A C 1
ATOM 1464 O O . ARG A 1 188 ? -6.704 -0.050 35.376 1.00 88.44 188 ARG A O 1
ATOM 1471 N N . SER A 1 189 ? -6.902 -0.008 33.142 1.00 85.19 189 SER A N 1
ATOM 1472 C CA . SER A 1 189 ? -6.247 -1.307 32.931 1.00 85.19 189 SER A CA 1
ATOM 1473 C C . SER A 1 189 ? -4.789 -1.287 33.419 1.00 85.19 189 SER A C 1
ATOM 1475 O O . SER A 1 189 ? -4.337 -2.240 34.047 1.00 85.19 189 SER A O 1
ATOM 1477 N N . LEU A 1 190 ? -4.076 -0.166 33.259 1.00 88.00 190 LEU A N 1
ATOM 1478 C CA . LEU A 1 190 ? -2.682 -0.014 33.708 1.00 88.00 190 LEU A CA 1
ATOM 1479 C C . LEU A 1 190 ? -2.536 0.315 35.200 1.00 88.00 190 LEU A C 1
ATOM 1481 O O . LEU A 1 190 ? -1.419 0.360 35.712 1.00 88.00 190 LEU A O 1
ATOM 1485 N N . GLN A 1 191 ? -3.632 0.498 35.940 1.00 90.12 191 GLN A N 1
ATOM 1486 C CA . GLN A 1 191 ? -3.599 0.681 37.399 1.00 90.12 191 GLN A CA 1
ATOM 1487 C C . GLN A 1 191 ? -3.372 -0.656 38.137 1.00 90.12 191 GLN A C 1
ATOM 1489 O O . GLN A 1 191 ? -3.921 -0.898 39.207 1.00 90.12 191 GLN A O 1
ATOM 1494 N N . GLY A 1 192 ? -2.557 -1.541 37.552 1.00 83.75 192 GLY A N 1
ATOM 1495 C CA . GLY A 1 192 ? -2.231 -2.865 38.074 1.00 83.75 192 GLY A CA 1
ATOM 1496 C C . GLY A 1 192 ? -3.284 -3.946 37.811 1.00 83.75 192 GLY A C 1
ATOM 1497 O O . GLY A 1 192 ? -3.178 -4.999 38.436 1.00 83.75 192 GLY A O 1
ATOM 1498 N N . LEU A 1 193 ? -4.270 -3.701 36.931 1.00 87.19 193 LEU A N 1
ATOM 1499 C CA . LEU A 1 193 ? -5.343 -4.650 36.579 1.00 87.19 193 LEU A CA 1
ATOM 1500 C C . LEU A 1 193 ? -4.981 -5.571 35.412 1.00 87.19 193 LEU A C 1
ATOM 1502 O O . LEU A 1 193 ? -5.307 -6.751 35.439 1.00 87.19 193 LEU A O 1
ATOM 1506 N N . ASP A 1 194 ? -4.299 -5.034 34.405 1.00 87.75 194 ASP A N 1
ATOM 1507 C CA . ASP A 1 194 ? -3.837 -5.767 33.233 1.00 87.75 194 ASP A CA 1
ATOM 1508 C C . ASP A 1 194 ? -2.306 -5.663 33.128 1.00 87.75 194 ASP A C 1
ATOM 1510 O O . ASP A 1 194 ? -1.762 -4.731 32.516 1.00 87.75 194 ASP A O 1
ATOM 1514 N N . PRO A 1 195 ? -1.575 -6.589 33.770 1.00 89.06 195 PRO A N 1
ATOM 1515 C CA . PRO A 1 195 ? -0.121 -6.604 33.720 1.00 89.06 195 PRO A CA 1
ATOM 1516 C C . PRO A 1 195 ? 0.427 -6.993 32.340 1.00 89.06 195 PRO A C 1
ATOM 1518 O O . PRO A 1 195 ? 1.590 -6.702 32.080 1.00 89.06 195 PRO A O 1
ATOM 1521 N N . VAL A 1 196 ? -0.361 -7.614 31.451 1.00 85.50 196 VAL A N 1
ATOM 1522 C CA . VAL A 1 196 ? 0.078 -7.879 30.068 1.00 85.50 196 VAL A CA 1
ATOM 1523 C C . VAL A 1 196 ? 0.082 -6.566 29.291 1.00 85.50 196 VAL A C 1
ATOM 1525 O O . VAL A 1 196 ? 1.133 -6.141 28.822 1.00 85.50 196 VAL A O 1
ATOM 1528 N N . ALA A 1 197 ? -1.041 -5.840 29.290 1.00 83.81 197 ALA A N 1
ATOM 1529 C CA . ALA A 1 197 ? -1.124 -4.534 28.636 1.00 83.81 197 ALA A CA 1
ATOM 1530 C C . ALA A 1 197 ? -0.135 -3.518 29.228 1.00 83.81 197 ALA A C 1
ATOM 1532 O O . ALA A 1 197 ? 0.408 -2.684 28.509 1.00 83.81 197 ALA A O 1
ATOM 1533 N N . THR A 1 198 ? 0.131 -3.583 30.537 1.00 89.06 198 THR A N 1
ATOM 1534 C CA . THR A 1 198 ? 1.152 -2.730 31.168 1.00 89.06 198 THR A CA 1
ATOM 1535 C C . THR A 1 198 ? 2.551 -3.028 30.624 1.00 89.06 198 THR A C 1
ATOM 1537 O O . THR A 1 198 ? 3.290 -2.093 30.321 1.00 89.06 198 THR A O 1
ATOM 1540 N N . ALA A 1 199 ? 2.916 -4.307 30.485 1.00 89.00 199 ALA A N 1
ATOM 1541 C CA . ALA A 1 199 ? 4.207 -4.699 29.928 1.00 89.00 199 ALA A CA 1
ATOM 1542 C C . ALA A 1 199 ? 4.338 -4.268 28.458 1.00 89.00 199 ALA A C 1
ATOM 1544 O O . ALA A 1 199 ? 5.366 -3.705 28.086 1.00 89.00 199 ALA A O 1
ATOM 1545 N N . ASP A 1 200 ? 3.279 -4.452 27.664 1.00 83.38 200 ASP A N 1
ATOM 1546 C CA . ASP A 1 200 ? 3.237 -4.052 26.254 1.00 83.38 200 ASP A CA 1
ATOM 1547 C C . ASP A 1 200 ? 3.380 -2.537 26.081 1.00 83.38 200 ASP A C 1
ATOM 1549 O O . ASP A 1 200 ? 4.200 -2.075 25.294 1.00 83.38 200 ASP A O 1
ATOM 1553 N N . VAL A 1 201 ? 2.618 -1.742 26.840 1.00 85.62 201 VAL A N 1
ATOM 1554 C CA . VAL A 1 201 ? 2.637 -0.276 26.720 1.00 85.62 201 VAL A CA 1
ATOM 1555 C C . VAL A 1 201 ? 3.996 0.308 27.107 1.00 85.62 201 VAL A C 1
ATOM 1557 O O . VAL A 1 201 ? 4.438 1.276 26.496 1.00 85.62 201 VAL A O 1
ATOM 1560 N N . PHE A 1 202 ? 4.667 -0.258 28.111 1.00 89.50 202 PHE A N 1
ATOM 1561 C CA . PHE A 1 202 ? 5.977 0.224 28.547 1.00 89.50 202 PHE A CA 1
ATOM 1562 C C . PHE A 1 202 ? 7.163 -0.450 27.837 1.00 89.50 202 PHE A C 1
ATOM 1564 O O . PHE A 1 202 ? 8.304 -0.117 28.157 1.00 89.50 202 PHE A O 1
ATOM 1571 N N . SER A 1 203 ? 6.943 -1.348 26.868 1.00 84.88 203 SER A N 1
ATOM 1572 C CA . SER A 1 203 ? 8.043 -2.018 26.154 1.00 84.88 203 SER A CA 1
ATOM 1573 C C . SER A 1 203 ? 8.905 -1.041 25.346 1.00 84.88 203 SER A C 1
ATOM 1575 O O . SER A 1 203 ? 10.110 -1.239 25.226 1.00 84.88 203 SER A O 1
ATOM 1577 N N . SER A 1 204 ? 8.305 0.048 24.856 1.00 81.69 204 SER A N 1
ATOM 1578 C CA . SER A 1 204 ? 8.969 1.132 24.121 1.00 81.69 204 SER A CA 1
ATOM 1579 C C . SER A 1 204 ? 9.375 2.318 25.008 1.00 81.69 204 SER A C 1
ATOM 1581 O O . SER A 1 204 ? 9.776 3.371 24.506 1.00 81.69 204 SER A O 1
ATOM 1583 N N . ALA A 1 205 ? 9.255 2.190 26.334 1.00 88.31 205 ALA A N 1
ATOM 1584 C CA . ALA A 1 205 ? 9.510 3.292 27.251 1.00 88.31 205 ALA A CA 1
ATOM 1585 C C . ALA A 1 205 ? 11.001 3.618 27.393 1.00 88.31 205 ALA A C 1
ATOM 1587 O O . ALA A 1 205 ? 11.875 2.755 27.360 1.00 88.31 205 ALA A O 1
ATOM 1588 N N . GLN A 1 206 ? 11.291 4.889 27.656 1.00 90.06 206 GLN A N 1
ATOM 1589 C CA . GLN A 1 206 ? 12.638 5.358 27.962 1.00 90.06 206 GLN A CA 1
ATOM 1590 C C . GLN A 1 206 ? 12.928 5.196 29.455 1.00 90.06 206 GLN A C 1
ATOM 1592 O O . GLN A 1 206 ? 12.124 5.597 30.300 1.00 90.06 206 GLN A O 1
ATOM 1597 N N . TYR A 1 207 ? 14.095 4.651 29.797 1.00 93.88 207 TYR A N 1
ATOM 1598 C CA . TYR A 1 207 ? 14.567 4.622 31.179 1.00 93.88 207 TYR A CA 1
ATOM 1599 C C . TYR A 1 207 ? 15.013 6.018 31.631 1.00 93.88 207 TYR A C 1
ATOM 1601 O O . TYR A 1 207 ? 15.852 6.644 30.989 1.00 93.88 207 TYR A O 1
ATOM 1609 N N . MET A 1 208 ? 14.466 6.495 32.751 1.00 93.94 208 MET A N 1
ATOM 1610 C CA . MET A 1 208 ? 14.712 7.844 33.278 1.00 93.94 208 MET A CA 1
ATOM 1611 C C . MET A 1 208 ? 15.586 7.871 34.537 1.00 93.94 208 MET A C 1
ATOM 1613 O O . MET A 1 208 ? 15.883 8.955 35.037 1.00 93.94 208 MET A O 1
ATOM 1617 N N . GLY A 1 209 ? 15.975 6.710 35.068 1.00 93.12 209 GLY A N 1
ATOM 1618 C CA . GLY A 1 209 ? 16.728 6.600 36.317 1.00 93.12 209 GLY A CA 1
ATOM 1619 C C . GLY A 1 209 ? 15.916 6.000 37.463 1.00 93.12 209 GLY A C 1
ATOM 1620 O O . GLY A 1 209 ? 14.941 5.272 37.260 1.00 93.12 209 GLY A O 1
ATOM 1621 N N . GLU A 1 210 ? 16.329 6.326 38.684 1.00 95.12 210 GLU A N 1
ATOM 1622 C CA . GLU A 1 210 ? 15.786 5.772 39.923 1.00 95.12 210 GLU A CA 1
ATOM 1623 C C . GLU A 1 210 ? 15.194 6.878 40.794 1.00 95.12 210 GLU A C 1
ATOM 1625 O O . GLU A 1 210 ? 15.715 7.995 40.854 1.00 95.12 210 GLU A O 1
ATOM 1630 N N . LYS A 1 211 ? 14.089 6.579 41.478 1.00 95.44 211 LYS A N 1
ATOM 1631 C CA . LYS A 1 211 ? 13.438 7.512 42.398 1.00 95.44 211 LYS A CA 1
ATOM 1632 C C . LYS A 1 211 ? 12.782 6.755 43.540 1.00 95.44 211 LYS A C 1
ATOM 1634 O O . LYS A 1 211 ? 12.105 5.753 43.319 1.00 95.44 211 LYS A O 1
ATOM 1639 N N . GLN A 1 212 ? 12.930 7.274 44.752 1.00 96.25 212 GLN A N 1
ATOM 1640 C CA . GLN A 1 212 ? 12.226 6.745 45.910 1.00 96.25 212 GLN A CA 1
ATOM 1641 C C . GLN A 1 212 ? 10.785 7.269 45.938 1.00 96.25 212 GLN A C 1
ATOM 1643 O O . GLN A 1 212 ? 10.548 8.479 45.914 1.00 96.25 212 GLN A O 1
ATOM 1648 N N . ILE A 1 213 ? 9.821 6.350 45.973 1.00 94.88 213 ILE A N 1
ATOM 1649 C CA . ILE A 1 213 ? 8.384 6.628 46.020 1.00 94.88 213 ILE A CA 1
ATOM 1650 C C . ILE A 1 213 ? 7.799 5.872 47.214 1.00 94.88 213 ILE A C 1
ATOM 1652 O O . ILE A 1 213 ? 7.880 4.650 47.264 1.00 94.88 213 ILE A O 1
ATOM 1656 N N . TYR A 1 214 ? 7.224 6.593 48.183 1.00 91.44 214 TYR A N 1
ATOM 1657 C CA . TYR A 1 214 ? 6.685 6.021 49.432 1.00 91.44 214 TYR A CA 1
ATOM 1658 C C . TYR A 1 214 ? 7.667 5.052 50.121 1.00 91.44 214 TYR A C 1
ATOM 1660 O O . TYR A 1 214 ? 7.337 3.890 50.358 1.00 91.44 214 TYR A O 1
ATOM 1668 N N . ASP A 1 215 ? 8.894 5.521 50.370 1.00 92.31 215 ASP A N 1
ATOM 1669 C CA . ASP A 1 215 ? 9.978 4.748 51.002 1.00 92.31 215 ASP A CA 1
ATOM 1670 C C . ASP A 1 215 ? 10.360 3.455 50.253 1.00 92.31 215 ASP A C 1
ATOM 1672 O O . ASP A 1 215 ? 10.926 2.525 50.824 1.00 92.31 215 ASP A O 1
ATOM 1676 N N . THR A 1 216 ? 10.036 3.378 48.958 1.00 94.56 216 THR A N 1
ATOM 1677 C CA . THR A 1 216 ? 10.396 2.262 48.080 1.00 94.56 216 THR A CA 1
ATOM 1678 C C . THR A 1 216 ? 11.204 2.774 46.901 1.00 94.56 216 THR A C 1
ATOM 1680 O O . THR A 1 216 ? 10.736 3.616 46.131 1.00 94.56 216 THR A O 1
ATOM 1683 N N . ASP A 1 217 ? 12.403 2.232 46.725 1.00 97.44 217 ASP A N 1
ATOM 1684 C CA . ASP A 1 217 ? 13.238 2.546 45.571 1.00 97.44 217 ASP A CA 1
ATOM 1685 C C . ASP A 1 217 ? 12.609 1.954 44.306 1.00 97.44 217 ASP A C 1
ATOM 1687 O O . ASP A 1 217 ? 12.257 0.766 44.252 1.00 97.44 217 ASP A O 1
ATOM 1691 N N . CYS A 1 218 ? 12.405 2.805 43.300 1.00 97.31 218 CYS A N 1
ATOM 1692 C CA . CYS A 1 218 ? 11.743 2.455 42.051 1.00 97.31 218 CYS A CA 1
ATOM 1693 C C . CYS A 1 218 ? 12.603 2.827 40.844 1.00 97.31 218 CYS A C 1
ATOM 1695 O O . CYS A 1 218 ? 13.228 3.887 40.819 1.00 97.31 218 CYS A O 1
ATOM 1697 N N . PHE A 1 219 ? 12.568 1.989 39.811 1.00 97.50 219 PHE A N 1
ATOM 1698 C CA . PHE A 1 219 ? 12.981 2.374 38.467 1.00 97.50 219 PHE A CA 1
ATOM 1699 C C . PHE A 1 219 ? 11.883 3.205 37.800 1.00 97.50 219 PHE A C 1
ATOM 1701 O O . PHE A 1 219 ? 10.696 2.910 37.960 1.00 97.50 219 PHE A O 1
ATOM 1708 N N . VAL A 1 220 ? 12.279 4.227 37.043 1.00 97.19 220 VAL A N 1
ATOM 1709 C CA . VAL A 1 220 ? 11.361 5.155 36.376 1.00 97.19 220 VAL A CA 1
ATOM 1710 C C . VAL A 1 220 ? 11.417 4.947 34.868 1.00 97.19 220 VAL A C 1
ATOM 1712 O O . VAL A 1 220 ? 12.473 5.107 34.254 1.00 97.19 220 VAL A O 1
ATOM 1715 N N . LEU A 1 221 ? 10.272 4.633 34.265 1.00 95.75 221 LEU A N 1
ATOM 1716 C CA . LEU A 1 221 ? 10.100 4.541 32.814 1.00 95.75 221 LEU A CA 1
ATOM 1717 C C . LEU A 1 221 ? 9.200 5.667 32.310 1.00 95.75 221 LEU A C 1
ATOM 1719 O O . LEU A 1 221 ? 8.202 5.972 32.956 1.00 95.75 221 LEU A O 1
ATOM 1723 N N . LYS A 1 222 ? 9.529 6.261 31.160 1.00 93.50 222 LYS A N 1
ATOM 1724 C CA . LYS A 1 222 ? 8.786 7.362 30.533 1.00 93.50 222 LYS A CA 1
ATOM 1725 C C . LYS A 1 222 ? 8.260 6.978 29.155 1.00 93.50 222 LYS A C 1
ATOM 1727 O O . LYS A 1 222 ? 9.004 6.483 28.316 1.00 93.50 222 LYS A O 1
ATOM 1732 N N . LEU A 1 223 ? 7.006 7.331 28.906 1.00 90.69 223 LEU A N 1
ATOM 1733 C CA . LEU A 1 223 ? 6.325 7.256 27.617 1.00 90.69 223 LEU A CA 1
ATOM 1734 C C . LEU A 1 223 ? 5.909 8.659 27.182 1.00 90.69 223 LEU A C 1
ATOM 1736 O O . LEU A 1 223 ? 5.430 9.444 28.000 1.00 90.69 223 LEU A O 1
ATOM 1740 N N . SER A 1 224 ? 6.089 8.986 25.905 1.00 88.62 224 SER A N 1
ATOM 1741 C CA . SER A 1 224 ? 5.636 10.254 25.317 1.00 88.62 224 SER A CA 1
ATOM 1742 C C . SER A 1 224 ? 4.842 9.945 24.057 1.00 88.62 224 SER A C 1
ATOM 1744 O O . SER A 1 224 ? 5.291 9.120 23.269 1.00 88.62 224 SER A O 1
ATOM 1746 N N . ALA A 1 225 ? 3.683 10.582 23.892 1.00 85.69 225 ALA A N 1
ATOM 1747 C CA . ALA A 1 225 ? 2.969 10.558 22.618 1.00 85.69 225 ALA A CA 1
ATOM 1748 C C . ALA A 1 225 ? 3.815 11.256 21.545 1.00 85.69 225 ALA A C 1
ATOM 1750 O O . ALA A 1 225 ? 4.410 12.300 21.834 1.00 85.69 225 ALA A O 1
ATOM 1751 N N . ASP A 1 226 ? 3.869 10.678 20.349 1.00 83.25 226 ASP A N 1
ATOM 1752 C CA . ASP A 1 226 ? 4.496 11.305 19.188 1.00 83.25 226 ASP A CA 1
ATOM 1753 C C . ASP A 1 226 ? 3.552 12.316 18.513 1.00 83.25 226 ASP A C 1
ATOM 1755 O O . ASP A 1 226 ? 2.378 12.447 18.874 1.00 83.25 226 ASP A O 1
ATOM 1759 N N . ASP A 1 227 ? 4.073 13.053 17.532 1.00 82.88 227 ASP A N 1
ATOM 1760 C CA . ASP A 1 227 ? 3.310 14.089 16.832 1.00 82.88 227 ASP A CA 1
ATOM 1761 C C . ASP A 1 227 ? 2.098 13.512 16.082 1.00 82.88 227 ASP A C 1
ATOM 1763 O O . ASP A 1 227 ? 1.078 14.191 15.955 1.00 82.88 227 ASP A O 1
ATOM 1767 N N . THR A 1 228 ? 2.159 12.249 15.643 1.00 77.31 228 THR A N 1
ATOM 1768 C CA . THR A 1 228 ? 1.048 11.589 14.944 1.00 77.31 228 THR A CA 1
ATOM 1769 C C . THR A 1 228 ? -0.096 11.254 15.900 1.00 77.31 228 THR A C 1
ATOM 1771 O O . THR A 1 228 ? -1.252 11.577 15.616 1.00 77.31 228 THR A O 1
ATOM 1774 N N . ASP A 1 229 ? 0.218 10.721 17.084 1.00 74.88 229 ASP A N 1
ATOM 1775 C CA . ASP A 1 229 ? -0.737 10.453 18.159 1.00 74.88 229 ASP A CA 1
ATOM 1776 C C . ASP A 1 229 ? -1.376 11.755 18.670 1.00 74.88 229 ASP A C 1
ATOM 1778 O O . ASP A 1 229 ? -2.571 11.795 18.976 1.00 74.88 229 ASP A O 1
ATOM 1782 N N . LEU A 1 230 ? -0.600 12.840 18.778 1.00 82.75 230 LEU A N 1
ATOM 1783 C CA . LEU A 1 230 ? -1.088 14.156 19.202 1.00 82.75 230 LEU A CA 1
ATOM 1784 C C . LEU A 1 230 ? -1.988 14.811 18.141 1.00 82.75 230 LEU A C 1
ATOM 1786 O O . LEU A 1 230 ? -3.057 15.332 18.482 1.00 82.75 230 LEU A O 1
ATOM 1790 N N . ALA A 1 231 ? -1.609 14.736 16.862 1.00 76.31 231 ALA A N 1
ATOM 1791 C CA . ALA A 1 231 ? -2.401 15.248 15.747 1.00 76.31 231 ALA A CA 1
ATOM 1792 C C . ALA A 1 231 ? -3.734 14.499 15.606 1.00 76.31 231 ALA A C 1
ATOM 1794 O O . ALA A 1 231 ? -4.780 15.136 15.504 1.00 76.31 231 ALA A O 1
ATOM 1795 N N . ALA A 1 232 ? -3.732 13.167 15.732 1.00 67.81 232 ALA A N 1
ATOM 1796 C CA . ALA A 1 232 ? -4.946 12.342 15.708 1.00 67.81 232 ALA A CA 1
ATOM 1797 C C . ALA A 1 232 ? -5.937 12.656 16.851 1.00 67.81 232 ALA A C 1
ATOM 1799 O O . ALA A 1 232 ? -7.091 12.222 16.830 1.00 67.81 232 ALA A O 1
ATOM 1800 N N . ARG A 1 233 ? -5.489 13.392 17.876 1.00 72.81 233 ARG A N 1
ATOM 1801 C CA . ARG A 1 233 ? -6.286 13.831 19.034 1.00 72.81 233 ARG A CA 1
ATOM 1802 C C . ARG A 1 233 ? -6.672 15.307 18.979 1.00 72.81 233 ARG A C 1
ATOM 1804 O O . ARG A 1 233 ? -7.297 15.778 19.930 1.00 72.81 233 ARG A O 1
ATOM 1811 N N . SER A 1 234 ? -6.258 16.017 17.937 1.00 73.62 234 SER A N 1
ATOM 1812 C CA . SER A 1 234 ? -6.479 17.448 17.778 1.00 73.62 234 SER A CA 1
ATOM 1813 C C . SER A 1 234 ? -7.580 17.715 16.754 1.00 73.62 234 SER A C 1
ATOM 1815 O O . SER A 1 234 ? -7.699 17.013 15.755 1.00 73.62 234 SER A O 1
ATOM 1817 N N . ASP A 1 235 ? -8.376 18.750 16.995 1.00 73.06 235 ASP A N 1
ATOM 1818 C CA . ASP A 1 235 ? -9.365 19.285 16.059 1.00 73.06 235 ASP A CA 1
ATOM 1819 C C . ASP A 1 235 ? -9.245 20.825 15.990 1.00 73.06 235 ASP A C 1
ATOM 1821 O O . ASP A 1 235 ? -8.500 21.418 16.779 1.00 73.06 235 ASP A O 1
ATOM 1825 N N . PRO A 1 236 ? -9.952 21.518 15.072 1.00 70.56 236 PRO A N 1
ATOM 1826 C CA . PRO A 1 236 ? -9.837 22.973 14.923 1.00 70.56 236 PRO A CA 1
ATOM 1827 C C . PRO A 1 236 ? -10.157 23.794 16.184 1.00 70.56 236 PRO A C 1
ATOM 1829 O O . PRO A 1 236 ? -9.814 24.972 16.252 1.00 70.56 236 PRO A O 1
ATOM 1832 N N . THR A 1 237 ? -10.839 23.206 17.167 1.00 69.31 237 THR A N 1
ATOM 1833 C CA . THR A 1 237 ? -11.244 23.842 18.425 1.00 69.31 237 THR A CA 1
ATOM 1834 C C . THR A 1 237 ? -10.395 23.423 19.624 1.00 69.31 237 THR A C 1
ATOM 1836 O O . THR A 1 237 ? -10.283 24.202 20.576 1.00 69.31 237 THR A O 1
ATOM 1839 N N . ALA A 1 238 ? -9.784 22.235 19.593 1.00 78.00 238 ALA A N 1
ATOM 1840 C CA . ALA A 1 238 ? -8.983 21.681 20.678 1.00 78.00 238 ALA A CA 1
ATOM 1841 C C . ALA A 1 238 ? -7.726 20.969 20.152 1.00 78.00 238 ALA A C 1
ATOM 1843 O O . ALA A 1 238 ? -7.804 19.911 19.541 1.00 78.00 238 ALA A O 1
ATOM 1844 N N . GLU A 1 239 ? -6.552 21.517 20.456 1.00 86.12 239 GLU A N 1
ATOM 1845 C CA . GLU A 1 239 ? -5.248 20.962 20.087 1.00 86.12 239 GLU A CA 1
ATOM 1846 C C . GLU A 1 239 ? -4.592 20.273 21.287 1.00 86.12 239 GLU A C 1
ATOM 1848 O O . GLU A 1 239 ? -4.432 20.868 22.359 1.00 86.12 239 GLU A O 1
ATOM 1853 N N . MET A 1 240 ? -4.177 19.021 21.109 1.00 86.19 240 MET A N 1
ATOM 1854 C CA . MET A 1 240 ? -3.385 18.286 22.085 1.00 86.19 240 MET A CA 1
ATOM 1855 C C . MET A 1 240 ? -1.897 18.557 21.853 1.00 86.19 240 MET A C 1
ATOM 1857 O O . MET A 1 240 ? -1.303 18.024 20.927 1.00 86.19 240 MET A O 1
ATOM 1861 N N . ILE A 1 241 ? -1.280 19.348 22.728 1.00 89.75 241 ILE A N 1
ATOM 1862 C CA . ILE A 1 241 ? 0.114 19.788 22.567 1.00 89.75 241 ILE A CA 1
ATOM 1863 C C . ILE A 1 241 ? 1.096 18.729 23.073 1.00 89.75 241 ILE A C 1
ATOM 1865 O O . ILE A 1 241 ? 2.203 18.593 22.563 1.00 89.75 241 ILE A O 1
ATOM 1869 N N . LYS A 1 242 ? 0.735 18.017 24.144 1.00 90.81 242 LYS A N 1
ATOM 1870 C CA . LYS A 1 242 ? 1.639 17.073 24.809 1.00 90.81 242 LYS A CA 1
ATOM 1871 C C . LYS A 1 242 ? 0.859 16.057 25.622 1.00 90.81 242 LYS A C 1
ATOM 1873 O O . LYS A 1 242 ? -0.119 16.417 26.272 1.00 90.81 242 LYS A O 1
ATOM 1878 N N . HIS A 1 243 ? 1.335 14.816 25.660 1.00 90.69 243 HIS A N 1
ATOM 1879 C CA . HIS A 1 243 ? 0.908 13.819 26.639 1.00 90.69 243 HIS A CA 1
ATOM 1880 C C . HIS A 1 243 ? 2.094 12.913 26.998 1.00 90.69 243 HIS A C 1
ATOM 1882 O O . HIS A 1 243 ? 2.675 12.272 26.125 1.00 90.69 243 HIS A O 1
ATOM 1888 N N . VAL A 1 244 ? 2.471 12.883 28.276 1.00 92.19 244 VAL A N 1
ATOM 1889 C CA . VAL A 1 244 ? 3.590 12.088 28.806 1.00 92.19 244 VAL A CA 1
ATOM 1890 C C . VAL A 1 244 ? 3.114 11.263 29.996 1.00 92.19 244 VAL A C 1
ATOM 1892 O O . VAL A 1 244 ? 2.312 11.746 30.789 1.00 92.19 244 VAL A O 1
ATOM 1895 N N . MET A 1 245 ? 3.632 10.044 30.137 1.00 93.38 245 MET A N 1
ATOM 1896 C CA . MET A 1 245 ? 3.356 9.137 31.252 1.00 93.38 245 MET A CA 1
ATOM 1897 C C . MET A 1 245 ? 4.654 8.580 31.850 1.00 93.38 245 MET A C 1
ATOM 1899 O O . MET A 1 245 ? 5.622 8.341 31.133 1.00 93.38 245 MET A O 1
ATOM 1903 N N . PHE A 1 246 ? 4.659 8.346 33.161 1.00 95.31 246 PHE A N 1
ATOM 1904 C CA . PHE A 1 246 ? 5.748 7.771 33.939 1.00 95.31 246 PHE A CA 1
ATOM 1905 C C . PHE A 1 246 ? 5.264 6.584 34.774 1.00 95.31 246 PHE A C 1
ATOM 1907 O O . PHE A 1 246 ? 4.323 6.714 35.558 1.00 95.31 246 PHE A O 1
ATOM 1914 N N . GLY A 1 247 ? 5.935 5.442 34.642 1.00 96.62 247 GLY A N 1
ATOM 1915 C CA . GLY A 1 247 ? 5.721 4.250 35.463 1.00 96.62 247 GLY A CA 1
ATOM 1916 C C . GLY A 1 247 ? 6.854 4.059 36.468 1.00 96.62 247 GLY A C 1
ATOM 1917 O O . GLY A 1 247 ? 8.026 4.152 36.103 1.00 96.62 247 GLY A O 1
ATOM 1918 N N . TYR A 1 248 ? 6.504 3.782 37.726 1.00 97.56 248 TYR A N 1
ATOM 1919 C CA . TYR A 1 248 ? 7.449 3.575 38.824 1.00 97.56 248 TYR A CA 1
ATOM 1920 C C . TYR A 1 248 ? 7.405 2.118 39.282 1.00 97.56 248 TYR A C 1
ATOM 1922 O O . TYR A 1 248 ? 6.457 1.690 39.948 1.00 97.56 248 TYR A O 1
ATOM 1930 N N . PHE A 1 249 ? 8.430 1.356 38.916 1.00 97.56 249 PHE A N 1
ATOM 1931 C CA . PHE A 1 249 ? 8.522 -0.083 39.155 1.00 97.56 249 PHE A CA 1
ATOM 1932 C C . PHE A 1 249 ? 9.436 -0.355 40.345 1.00 97.56 249 PHE A C 1
ATOM 1934 O O . PHE A 1 249 ? 10.596 0.051 40.340 1.00 97.56 249 PHE A O 1
ATOM 1941 N N . SER A 1 250 ? 8.930 -1.038 41.371 1.00 96.56 250 SER A N 1
ATOM 1942 C CA . SER A 1 250 ? 9.696 -1.332 42.583 1.00 96.56 250 SER A CA 1
ATOM 1943 C C . SER A 1 250 ? 10.939 -2.157 42.259 1.00 96.56 250 SER A C 1
ATOM 1945 O O . SER A 1 250 ? 10.839 -3.250 41.703 1.00 96.56 250 SER A O 1
ATOM 1947 N N . GLN A 1 251 ? 12.109 -1.689 42.690 1.00 95.12 251 GLN A N 1
ATOM 1948 C CA . GLN A 1 251 ? 13.354 -2.445 42.531 1.00 95.12 251 GLN A CA 1
ATOM 1949 C C . GLN A 1 251 ? 13.340 -3.742 43.352 1.00 95.12 251 GLN A C 1
ATOM 1951 O O . GLN A 1 251 ? 13.917 -4.750 42.956 1.00 95.12 251 GLN A O 1
ATOM 1956 N N . LYS A 1 252 ? 12.638 -3.733 44.493 1.00 94.00 252 LYS A N 1
ATOM 1957 C CA . LYS A 1 252 ? 12.603 -4.850 45.444 1.00 94.00 252 LYS A CA 1
ATOM 1958 C C . LYS A 1 252 ? 11.778 -6.036 44.956 1.00 94.00 252 LYS A C 1
ATOM 1960 O O . LYS A 1 252 ? 12.138 -7.176 45.232 1.00 94.00 252 LYS A O 1
ATOM 1965 N N . ASN A 1 253 ? 10.626 -5.783 44.337 1.00 93.56 253 ASN A N 1
ATOM 1966 C CA . ASN A 1 253 ? 9.679 -6.845 43.985 1.00 93.56 253 ASN A CA 1
ATOM 1967 C C . ASN A 1 253 ? 9.191 -6.805 42.532 1.00 93.56 253 ASN A C 1
ATOM 1969 O O . ASN A 1 253 ? 8.369 -7.645 42.180 1.00 93.56 253 ASN A O 1
ATOM 1973 N N . GLY A 1 254 ? 9.660 -5.852 41.723 1.00 94.56 254 GLY A N 1
ATOM 1974 C CA . GLY A 1 254 ? 9.343 -5.713 40.301 1.00 94.56 254 GLY A CA 1
ATOM 1975 C C . GLY A 1 254 ? 7.955 -5.149 39.991 1.00 94.56 254 GLY A C 1
ATOM 1976 O O . GLY A 1 254 ? 7.675 -4.869 38.832 1.00 94.56 254 GLY A O 1
ATOM 1977 N N . LEU A 1 255 ? 7.071 -4.970 40.977 1.00 96.19 255 LEU A N 1
ATOM 1978 C CA . LEU A 1 255 ? 5.690 -4.536 40.741 1.00 96.19 255 LEU A CA 1
ATOM 1979 C C . LEU A 1 255 ? 5.607 -3.032 40.450 1.00 96.19 255 LEU A C 1
ATOM 1981 O O . LEU A 1 255 ? 6.375 -2.234 40.992 1.00 96.19 255 LEU A O 1
ATOM 1985 N N . LEU A 1 256 ? 4.626 -2.636 39.638 1.00 96.69 256 LEU A N 1
ATOM 1986 C CA . LEU A 1 256 ? 4.313 -1.230 39.396 1.00 96.69 256 LEU A CA 1
ATOM 1987 C C . LEU A 1 256 ? 3.675 -0.627 40.661 1.00 96.69 256 LEU A C 1
ATOM 1989 O O . LEU A 1 256 ? 2.589 -1.034 41.078 1.00 96.69 256 LEU A O 1
ATOM 1993 N N . LEU A 1 257 ? 4.356 0.333 41.286 1.00 96.25 257 LEU A N 1
ATOM 1994 C CA . LEU A 1 257 ? 3.948 0.947 42.554 1.00 96.25 257 LEU A CA 1
ATOM 1995 C C . LEU A 1 257 ? 3.139 2.229 42.344 1.00 96.25 257 LEU A C 1
ATOM 1997 O O . LEU A 1 257 ? 2.168 2.491 43.057 1.00 96.25 257 LEU A O 1
ATOM 2001 N N . TYR A 1 258 ? 3.564 3.039 41.377 1.00 97.00 258 TYR A N 1
ATOM 2002 C CA . TYR A 1 258 ? 3.003 4.358 41.122 1.00 97.00 258 TYR A CA 1
ATOM 2003 C C . TYR A 1 258 ? 3.005 4.657 39.624 1.00 97.00 258 TYR A C 1
ATOM 2005 O O . TYR A 1 258 ? 3.863 4.174 38.883 1.00 97.00 258 TYR A O 1
ATOM 2013 N N . LEU A 1 259 ? 2.026 5.435 39.178 1.00 95.50 259 LEU A N 1
ATOM 2014 C CA . LEU A 1 259 ? 1.820 5.766 37.774 1.00 95.50 259 LEU A CA 1
ATOM 2015 C C . LEU A 1 259 ? 1.380 7.221 37.661 1.00 95.50 259 LEU A C 1
ATOM 2017 O O . LEU A 1 259 ? 0.395 7.602 38.287 1.00 95.50 259 LEU A O 1
ATOM 2021 N N . GLU A 1 260 ? 2.067 8.014 36.851 1.00 94.69 260 GLU A N 1
ATOM 2022 C CA . GLU A 1 260 ? 1.834 9.454 36.693 1.00 94.69 260 GLU A CA 1
ATOM 2023 C C . GLU A 1 260 ? 1.701 9.812 35.214 1.00 94.69 260 GLU A C 1
ATOM 2025 O O . GLU A 1 260 ? 2.433 9.282 34.390 1.00 94.69 260 GLU A O 1
ATOM 2030 N N . ASP A 1 261 ? 0.783 10.698 34.853 1.00 92.56 261 ASP A N 1
ATOM 2031 C CA . ASP A 1 261 ? 0.629 11.215 33.496 1.00 92.56 261 ASP A CA 1
ATOM 2032 C C . ASP A 1 261 ? 0.239 12.688 33.498 1.00 92.56 261 ASP A C 1
ATOM 2034 O O . ASP A 1 261 ? -0.425 13.169 34.413 1.00 92.56 261 ASP A O 1
ATOM 2038 N N . SER A 1 262 ? 0.674 13.406 32.466 1.00 91.56 262 SER A N 1
ATOM 2039 C CA . SER A 1 262 ? 0.375 14.819 32.256 1.00 91.56 262 SER A CA 1
ATOM 2040 C C . SER A 1 262 ? 0.076 15.072 30.785 1.00 91.56 262 SER A C 1
ATOM 2042 O O . SER A 1 262 ? 0.828 14.630 29.907 1.00 91.56 262 SER A O 1
ATOM 2044 N N . TYR A 1 263 ? -1.009 15.796 30.511 1.00 90.06 263 TYR A N 1
ATOM 2045 C CA . TYR A 1 263 ? -1.328 16.268 29.171 1.00 90.06 263 TYR A CA 1
ATOM 2046 C C . TYR A 1 263 ? -1.754 17.732 29.137 1.00 90.06 263 TYR A C 1
ATOM 2048 O O . TYR A 1 263 ? -2.420 18.234 30.045 1.00 90.06 263 TYR A O 1
ATOM 2056 N N . LEU A 1 264 ? -1.361 18.397 28.049 1.00 91.19 264 LEU A N 1
ATOM 2057 C CA . LEU A 1 264 ? -1.592 19.813 27.789 1.00 91.19 264 LEU A CA 1
ATOM 2058 C C . LEU A 1 264 ? -2.479 19.972 26.556 1.00 91.19 264 LEU A C 1
ATOM 2060 O O . LEU A 1 264 ? -2.138 19.499 25.471 1.00 91.19 264 LEU A O 1
ATOM 2064 N N . THR A 1 265 ? -3.595 20.675 26.717 1.00 88.50 265 THR A N 1
ATOM 2065 C CA . THR A 1 265 ? -4.553 20.948 25.643 1.00 88.50 265 THR A CA 1
ATOM 2066 C C . THR A 1 265 ? -4.756 22.449 25.484 1.00 88.50 265 THR A C 1
ATOM 2068 O O . THR A 1 265 ? -5.027 23.149 26.463 1.00 88.50 265 THR A O 1
ATOM 2071 N N . ARG A 1 266 ? -4.658 22.949 24.249 1.00 88.69 266 ARG A N 1
ATOM 2072 C CA . ARG A 1 266 ? -5.055 24.312 23.881 1.00 88.69 266 ARG A CA 1
ATOM 2073 C C . ARG A 1 266 ? -6.454 24.274 23.294 1.00 88.69 266 ARG A C 1
ATOM 2075 O O . ARG A 1 266 ? -6.682 23.623 22.286 1.00 88.69 266 ARG A O 1
ATOM 2082 N N . ILE A 1 267 ? -7.380 25.003 23.900 1.00 84.19 267 ILE A N 1
ATOM 2083 C CA . ILE A 1 267 ? -8.737 25.176 23.381 1.00 84.19 267 ILE A CA 1
ATOM 2084 C C . ILE A 1 267 ? -8.860 26.592 22.832 1.00 84.19 267 ILE A C 1
ATOM 2086 O O . ILE A 1 267 ? -8.575 27.565 23.538 1.00 84.19 267 ILE A O 1
ATOM 2090 N N . GLN A 1 268 ? -9.292 26.714 21.581 1.00 81.88 268 GLN A N 1
ATOM 2091 C CA . GLN A 1 268 ? -9.476 27.996 20.917 1.00 81.88 268 GLN A CA 1
ATOM 2092 C C . GLN A 1 268 ? -10.723 27.971 20.033 1.00 81.88 268 GLN A C 1
ATOM 2094 O O . GLN A 1 268 ? -10.735 27.403 18.948 1.00 81.88 268 GLN A O 1
ATOM 2099 N N . SER A 1 269 ? -11.783 28.634 20.492 1.00 76.38 269 SER A N 1
ATOM 2100 C CA . SER A 1 269 ? -12.955 28.893 19.654 1.00 76.38 269 SER A CA 1
ATOM 2101 C C . SER A 1 269 ? -12.693 30.074 18.706 1.00 76.38 269 SER A C 1
ATOM 2103 O O . SER A 1 269 ? -11.966 31.001 19.085 1.00 76.38 269 SER A O 1
ATOM 2105 N N . PRO A 1 270 ? -13.305 30.100 17.506 1.00 75.06 270 PRO A N 1
ATOM 2106 C CA . PRO A 1 270 ? -13.160 31.214 16.571 1.00 75.06 270 PRO A CA 1
ATOM 2107 C C . PRO A 1 270 ? -13.477 32.565 17.230 1.00 75.06 270 PRO A C 1
ATOM 2109 O O . PRO A 1 270 ? -14.524 32.734 17.854 1.00 75.06 270 PRO A O 1
ATOM 2112 N N . GLY A 1 271 ? -12.557 33.527 17.116 1.00 76.94 271 GLY A N 1
ATOM 2113 C CA . GLY A 1 271 ? -12.705 34.872 17.689 1.00 76.94 271 GLY A CA 1
ATOM 2114 C C . GLY A 1 271 ? -12.387 35.007 19.187 1.00 76.94 271 GLY A C 1
ATOM 2115 O O . GLY A 1 271 ? -12.558 36.095 19.732 1.00 76.94 271 GLY A O 1
ATOM 2116 N N . CYS A 1 272 ? -11.915 33.950 19.858 1.00 78.94 272 CYS A N 1
ATOM 2117 C CA . CYS A 1 272 ? -11.527 33.978 21.274 1.00 78.94 272 CYS A CA 1
ATOM 2118 C C . CYS A 1 272 ? -10.008 33.818 21.473 1.00 78.94 272 CYS A C 1
ATOM 2120 O O . CYS A 1 272 ? -9.317 33.205 20.657 1.00 78.94 272 CYS A O 1
ATOM 2122 N N . HIS A 1 273 ? -9.489 34.329 22.597 1.00 82.50 273 HIS A N 1
ATOM 2123 C CA . HIS A 1 273 ? -8.119 34.036 23.035 1.00 82.50 273 HIS A CA 1
ATOM 2124 C C . HIS A 1 273 ? -7.967 32.551 23.412 1.00 82.50 273 HIS A C 1
ATOM 2126 O O . HIS A 1 273 ? -8.902 31.974 23.983 1.00 82.50 273 HIS A O 1
ATOM 2132 N N . PRO A 1 274 ? -6.805 31.934 23.131 1.00 84.56 274 PRO A N 1
ATOM 2133 C CA . PRO A 1 274 ? -6.559 30.543 23.482 1.00 84.56 274 PRO A CA 1
ATOM 2134 C C . PRO A 1 274 ? -6.575 30.352 25.002 1.00 84.56 274 PRO A C 1
ATOM 2136 O O . PRO A 1 274 ? -6.064 31.176 25.761 1.00 84.56 274 PRO A O 1
ATOM 2139 N N . THR A 1 275 ? -7.163 29.244 25.445 1.00 86.94 275 THR A N 1
ATOM 2140 C CA . THR A 1 275 ? -7.146 28.807 26.845 1.00 86.94 275 THR A CA 1
ATOM 2141 C C . THR A 1 275 ? -6.414 27.478 26.938 1.00 86.94 275 THR A C 1
ATOM 2143 O O . THR A 1 275 ? -6.713 26.552 26.185 1.00 86.94 275 THR A O 1
ATOM 2146 N N . TYR A 1 276 ? -5.478 27.369 27.873 1.00 89.81 276 TYR A N 1
ATOM 2147 C CA . TYR A 1 276 ? -4.677 26.172 28.083 1.00 89.81 276 TYR A CA 1
ATOM 2148 C C . TYR A 1 276 ? -5.167 25.408 29.307 1.00 89.81 276 TYR A C 1
ATOM 2150 O O . TYR A 1 276 ? -5.513 25.995 30.338 1.00 89.81 276 TYR A O 1
ATOM 2158 N N . TRP A 1 277 ? -5.186 24.088 29.174 1.00 88.12 277 TRP A N 1
ATOM 2159 C CA . TRP A 1 277 ? -5.555 23.152 30.221 1.00 88.12 277 TRP A CA 1
ATOM 2160 C C . TRP A 1 277 ? -4.444 22.128 30.380 1.00 88.12 277 TRP A C 1
ATOM 2162 O O . TRP A 1 277 ? -4.164 21.367 29.456 1.00 88.12 277 TRP A O 1
ATOM 2172 N N . GLU A 1 278 ? -3.833 22.098 31.556 1.00 91.56 278 GLU A N 1
ATOM 2173 C CA . GLU A 1 278 ? -2.920 21.037 31.958 1.00 91.56 278 GLU A CA 1
ATOM 2174 C C . GLU A 1 278 ? -3.649 20.117 32.932 1.00 91.56 278 GLU A C 1
ATOM 2176 O O . GLU A 1 278 ? -4.184 20.573 33.944 1.00 91.56 278 GLU A O 1
ATOM 2181 N N . THR A 1 279 ? -3.706 18.827 32.612 1.00 90.31 279 THR A N 1
ATOM 2182 C CA . THR A 1 279 ? -4.221 17.806 33.525 1.00 90.31 279 THR A CA 1
ATOM 2183 C C . THR A 1 279 ? -3.091 16.875 33.904 1.00 90.31 279 THR A C 1
ATOM 2185 O O . THR A 1 279 ? -2.520 16.222 33.034 1.00 90.31 279 THR A O 1
ATOM 2188 N N . THR A 1 280 ? -2.810 16.790 35.199 1.00 92.75 280 THR A N 1
ATOM 2189 C CA . THR A 1 280 ? -1.853 15.840 35.763 1.00 92.75 280 THR A CA 1
ATOM 2190 C C . THR A 1 280 ? -2.605 14.852 36.626 1.00 92.75 280 THR A C 1
ATOM 2192 O O . THR A 1 280 ? -3.373 15.244 37.505 1.00 92.75 280 THR A O 1
ATOM 2195 N N . MET A 1 281 ? -2.387 13.567 36.397 1.00 94.00 281 MET A N 1
ATOM 2196 C CA . MET A 1 281 ? -3.008 12.502 37.159 1.00 94.00 281 MET A CA 1
ATOM 2197 C C . MET A 1 281 ? -1.955 11.540 37.677 1.00 94.00 281 MET A C 1
ATOM 2199 O O . MET A 1 281 ? -0.976 11.221 37.011 1.00 94.00 281 MET A O 1
ATOM 2203 N N . SER A 1 282 ? -2.173 11.050 38.886 1.00 95.12 282 SER A N 1
ATOM 2204 C CA . SER A 1 282 ? -1.329 10.040 39.484 1.00 95.12 282 SER A CA 1
ATOM 2205 C C . SER A 1 282 ? -2.140 8.947 40.149 1.00 95.12 282 SER A C 1
ATOM 2207 O O . SER A 1 282 ? -3.292 9.152 40.526 1.00 95.12 282 SER A O 1
ATOM 2209 N N . THR A 1 283 ? -1.567 7.754 40.264 1.00 95.81 283 THR A N 1
ATOM 2210 C CA . THR A 1 283 ? -2.189 6.602 40.914 1.00 95.81 283 THR A CA 1
ATOM 2211 C C . THR A 1 283 ? -1.151 5.827 41.701 1.00 95.81 283 THR A C 1
ATOM 2213 O O . THR A 1 283 ? -0.105 5.471 41.166 1.00 95.81 283 THR A O 1
ATOM 2216 N N . LYS A 1 284 ? -1.466 5.538 42.962 1.00 96.50 284 LYS A N 1
ATOM 2217 C CA . LYS A 1 284 ? -0.762 4.561 43.791 1.00 96.50 284 LYS A CA 1
ATOM 2218 C C . LYS A 1 284 ? -1.515 3.235 43.749 1.00 96.50 284 LYS A C 1
ATOM 2220 O O . LYS A 1 284 ? -2.725 3.225 43.985 1.00 96.50 284 LYS A O 1
ATOM 2225 N N . MET A 1 285 ? -0.797 2.147 43.490 1.00 95.94 285 MET A N 1
ATOM 2226 C CA . MET A 1 285 ? -1.336 0.787 43.469 1.00 95.94 285 MET A CA 1
ATOM 2227 C C . MET A 1 285 ? -1.059 0.089 44.797 1.00 95.94 285 MET A C 1
ATOM 2229 O O . MET A 1 285 ? 0.030 0.205 45.363 1.00 95.94 285 MET A O 1
ATOM 2233 N N . GLU A 1 286 ? -2.057 -0.621 45.310 1.00 94.25 286 GLU A N 1
ATOM 2234 C CA . GLU A 1 286 ? -2.043 -1.234 46.633 1.00 94.25 286 GLU A CA 1
ATOM 2235 C C . GLU A 1 286 ? -2.703 -2.622 46.602 1.00 94.25 286 GLU A C 1
ATOM 2237 O O . GLU A 1 286 ? -3.526 -2.935 45.741 1.00 94.25 286 GLU A O 1
ATOM 2242 N N . ASP A 1 287 ? -2.372 -3.462 47.589 1.00 95.06 287 ASP A N 1
ATOM 2243 C CA . ASP A 1 287 ? -3.018 -4.770 47.784 1.00 95.06 287 ASP A CA 1
ATOM 2244 C C . ASP A 1 287 ? -2.903 -5.689 46.552 1.00 95.06 287 ASP A C 1
ATOM 2246 O O . ASP A 1 287 ? -3.891 -6.148 45.979 1.00 95.06 287 ASP A O 1
ATOM 2250 N N . TYR A 1 288 ? -1.668 -5.946 46.110 1.00 95.62 288 TYR A N 1
ATOM 2251 C CA . TYR A 1 288 ? -1.412 -6.932 45.061 1.00 95.62 288 TYR A CA 1
ATOM 2252 C C . TYR A 1 288 ? -1.734 -8.344 45.560 1.00 95.62 288 TYR A C 1
ATOM 2254 O O . TYR A 1 288 ? -1.064 -8.861 46.457 1.00 95.62 288 TYR A O 1
ATOM 2262 N N . ARG A 1 289 ? -2.721 -8.993 44.937 1.00 94.94 289 ARG A N 1
ATOM 2263 C CA . ARG A 1 289 ? -3.136 -10.371 45.234 1.00 94.94 289 ARG A CA 1
ATOM 2264 C C . ARG A 1 289 ? -2.984 -11.252 44.009 1.00 94.94 289 ARG A C 1
ATOM 2266 O O . ARG A 1 289 ? -3.071 -10.781 42.879 1.00 94.94 289 ARG A O 1
ATOM 2273 N N . THR A 1 290 ? -2.773 -12.540 44.242 1.00 92.44 290 THR A N 1
ATOM 2274 C CA . THR A 1 290 ? -2.687 -13.525 43.166 1.00 92.44 290 THR A CA 1
ATOM 2275 C C . THR A 1 290 ? -4.086 -13.959 42.738 1.00 92.44 290 THR A C 1
ATOM 2277 O O . THR A 1 290 ? -4.827 -14.504 43.553 1.00 92.44 290 THR A O 1
ATOM 2280 N N . VAL A 1 291 ? -4.410 -13.782 41.460 1.00 89.69 291 VAL A N 1
ATOM 2281 C CA . VAL A 1 291 ? -5.610 -14.311 40.801 1.00 89.69 291 VAL A CA 1
ATOM 2282 C C . VAL A 1 291 ? -5.143 -15.197 39.653 1.00 89.69 291 VAL A C 1
ATOM 2284 O O . VAL A 1 291 ? -4.364 -14.752 38.817 1.00 89.69 291 VAL A O 1
ATOM 2287 N N . GLU A 1 292 ? -5.518 -16.479 39.672 1.00 85.75 292 GLU A N 1
ATOM 2288 C CA . GLU A 1 292 ? -5.140 -17.468 38.640 1.00 85.75 292 GLU A CA 1
ATOM 2289 C C . GLU A 1 292 ? -3.628 -17.517 38.316 1.00 85.75 292 GLU A C 1
ATOM 2291 O O . GLU A 1 292 ? -3.197 -17.792 37.200 1.00 85.75 292 GLU A O 1
ATOM 2296 N N . GLY A 1 293 ? -2.787 -17.270 39.326 1.00 86.38 293 GLY A N 1
ATOM 2297 C CA . GLY A 1 293 ? -1.327 -17.298 39.193 1.00 86.38 293 GLY A CA 1
ATOM 2298 C C . GLY A 1 293 ? -0.687 -15.978 38.756 1.00 86.38 293 GLY A C 1
ATOM 2299 O O . GLY A 1 293 ? 0.519 -15.970 38.505 1.00 86.38 293 GLY A O 1
ATOM 2300 N N . VAL A 1 294 ? -1.460 -14.888 38.708 1.00 90.56 294 VAL A N 1
ATOM 2301 C CA . VAL A 1 294 ? -1.022 -13.553 38.276 1.00 90.56 294 VAL A CA 1
ATOM 2302 C C . VAL A 1 294 ? -1.271 -12.532 39.384 1.00 90.56 294 VAL A C 1
ATOM 2304 O O . VAL A 1 294 ? -2.329 -12.543 40.009 1.00 90.56 294 VAL A O 1
ATOM 2307 N N . ARG A 1 295 ? -0.301 -11.657 39.676 1.00 93.75 295 ARG A N 1
ATOM 2308 C CA . ARG A 1 295 ? -0.440 -10.625 40.720 1.00 93.75 295 ARG A CA 1
ATOM 2309 C C . ARG A 1 295 ? -1.112 -9.366 40.184 1.00 93.75 295 ARG A C 1
ATOM 2311 O O . ARG A 1 295 ? -0.544 -8.687 39.335 1.00 93.75 295 ARG A O 1
ATOM 2318 N N . ILE A 1 296 ? -2.263 -9.037 40.765 1.00 93.38 296 ILE A N 1
ATOM 2319 C CA . ILE A 1 296 ? -3.145 -7.933 40.376 1.00 93.38 296 ILE A CA 1
ATOM 2320 C C . ILE A 1 296 ? -3.400 -6.999 41.562 1.00 93.38 296 ILE A C 1
ATOM 2322 O O . ILE A 1 296 ? -3.677 -7.465 42.672 1.00 93.38 296 ILE A O 1
ATOM 2326 N N . SER A 1 297 ? -3.347 -5.687 41.331 1.00 95.12 297 SER A N 1
ATOM 2327 C CA . SER A 1 297 ? -3.662 -4.663 42.337 1.00 95.12 297 SER A CA 1
ATOM 2328 C C . SER A 1 297 ? -5.162 -4.659 42.638 1.00 95.12 297 SER A C 1
ATOM 2330 O O . SER A 1 297 ? -5.969 -4.373 41.758 1.00 95.12 297 SER A O 1
ATOM 2332 N N . HIS A 1 298 ? -5.556 -4.967 43.876 1.00 96.25 298 HIS A N 1
ATOM 2333 C CA . HIS A 1 298 ? -6.969 -4.977 44.282 1.00 96.25 298 HIS A CA 1
ATOM 2334 C C . HIS A 1 298 ? -7.445 -3.650 44.864 1.00 96.25 298 HIS A C 1
ATOM 2336 O O . HIS A 1 298 ? -8.635 -3.491 45.136 1.00 96.25 298 HIS A O 1
ATOM 2342 N N . SER A 1 299 ? -6.552 -2.684 45.057 1.00 97.00 299 SER A N 1
ATOM 2343 C CA . SER A 1 299 ? -6.933 -1.343 45.485 1.00 97.00 299 SER A CA 1
ATOM 2344 C C . SER A 1 299 ? -5.950 -0.292 44.997 1.00 97.00 299 SER A C 1
ATOM 2346 O O . SER A 1 299 ? -4.846 -0.603 44.547 1.00 97.00 299 SER A O 1
ATOM 2348 N N . GLY A 1 300 ? -6.359 0.967 45.079 1.00 95.75 300 GLY A N 1
ATOM 2349 C CA . GLY A 1 300 ? -5.472 2.078 44.798 1.00 95.75 300 GLY A CA 1
ATOM 2350 C C . GLY A 1 300 ? -6.116 3.427 45.051 1.00 95.75 300 GLY A C 1
ATOM 2351 O O . GLY A 1 300 ? -7.325 3.551 45.291 1.00 95.75 300 GLY A O 1
ATOM 2352 N N . LYS A 1 301 ? -5.275 4.457 44.984 1.00 96.00 301 LYS A N 1
ATOM 2353 C CA . LYS A 1 301 ? -5.677 5.852 45.144 1.00 96.00 301 LYS A CA 1
ATOM 2354 C C . LYS A 1 301 ? -5.167 6.677 43.974 1.00 96.00 301 LYS A C 1
ATOM 2356 O O . LYS A 1 301 ? -3.960 6.707 43.735 1.00 96.00 301 LYS A O 1
ATOM 2361 N N . SER A 1 302 ? -6.073 7.374 43.297 1.00 94.81 302 SER A N 1
ATOM 2362 C CA . SER A 1 302 ? -5.752 8.303 42.215 1.00 94.81 302 SER A CA 1
ATOM 2363 C C . SER A 1 302 ? -5.938 9.754 42.667 1.00 94.81 302 SER A C 1
ATOM 2365 O O . SER A 1 302 ? -6.835 10.060 43.453 1.00 94.81 302 SER A O 1
ATOM 2367 N N . SER A 1 303 ? -5.109 10.662 42.160 1.00 94.12 303 SER A N 1
ATOM 2368 C CA . SER A 1 303 ? -5.268 12.110 42.314 1.00 94.12 303 SER A CA 1
ATOM 2369 C C . SER A 1 303 ? -5.177 12.753 40.939 1.00 94.12 303 SER A C 1
ATOM 2371 O O . SER A 1 303 ? -4.265 12.429 40.189 1.00 94.12 303 SER A O 1
ATOM 2373 N N . ALA A 1 304 ? -6.085 13.668 40.612 1.00 92.88 304 ALA A N 1
ATOM 2374 C CA . ALA A 1 304 ? -6.025 14.461 39.388 1.00 92.88 304 ALA A CA 1
ATOM 2375 C C . ALA A 1 304 ? -6.030 15.953 39.724 1.00 92.88 304 ALA A C 1
ATOM 2377 O O . ALA A 1 304 ? -6.771 16.404 40.598 1.00 92.88 304 ALA A O 1
ATOM 2378 N N . ILE A 1 305 ? -5.185 16.711 39.037 1.00 92.00 305 ILE A N 1
ATOM 2379 C CA . ILE A 1 305 ? -5.060 18.158 39.153 1.00 92.00 305 ILE A CA 1
ATOM 2380 C C . ILE A 1 305 ? -5.281 18.737 37.766 1.00 92.00 305 ILE A C 1
ATOM 2382 O O . ILE A 1 305 ? -4.612 18.339 36.818 1.00 92.00 305 ILE A O 1
ATOM 2386 N N . ILE A 1 306 ? -6.221 19.668 37.660 1.00 89.62 306 ILE A N 1
ATOM 2387 C CA . ILE A 1 306 ? -6.504 20.396 36.428 1.00 89.62 306 ILE A CA 1
ATOM 2388 C C . ILE A 1 306 ? -6.174 21.854 36.656 1.00 89.62 306 ILE A C 1
ATOM 2390 O O . ILE A 1 306 ? -6.794 22.500 37.503 1.00 89.62 306 ILE A O 1
ATOM 2394 N N . THR A 1 307 ? -5.241 22.365 35.869 1.00 88.94 307 THR A N 1
ATOM 2395 C CA . THR A 1 307 ? -4.818 23.759 35.900 1.00 88.94 307 THR A CA 1
ATOM 2396 C C . THR A 1 307 ? -5.241 24.425 34.603 1.00 88.94 307 THR A C 1
ATOM 2398 O O . THR A 1 307 ? -4.829 24.021 33.516 1.00 88.94 307 THR A O 1
ATOM 2401 N N . ARG A 1 308 ? -6.069 25.465 34.710 1.00 86.88 308 ARG A N 1
ATOM 2402 C CA . ARG A 1 308 ? -6.485 26.293 33.575 1.00 86.88 308 ARG A CA 1
ATOM 2403 C C . ARG A 1 308 ? -5.751 27.626 33.598 1.00 86.88 308 ARG A C 1
ATOM 2405 O O . ARG A 1 308 ? -5.842 28.337 34.598 1.00 86.88 308 ARG A O 1
ATOM 2412 N N . PHE A 1 309 ? -5.095 27.994 32.500 1.00 86.19 309 PHE A N 1
ATOM 2413 C CA . PHE A 1 309 ? -4.353 29.253 32.362 1.00 86.19 309 PHE A CA 1
ATOM 2414 C C . PHE A 1 309 ? -4.499 29.862 30.949 1.00 86.19 309 PHE A C 1
ATOM 2416 O O . PHE A 1 309 ? -4.854 29.166 30.000 1.00 86.19 309 PHE A O 1
ATOM 2423 N N . GLY A 1 310 ? -4.281 31.175 30.805 1.00 81.00 310 GLY A N 1
ATOM 2424 C CA . GLY A 1 310 ? -4.413 31.901 29.532 1.00 81.00 310 GLY A CA 1
ATOM 2425 C C . GLY A 1 310 ? -4.661 33.404 29.712 1.00 81.00 310 GLY A C 1
ATOM 2426 O O . GLY A 1 310 ? -5.041 33.851 30.797 1.00 81.00 310 GLY A O 1
ATOM 2427 N N . ASP A 1 311 ? -4.473 34.176 28.641 1.00 68.50 311 ASP A N 1
ATOM 2428 C CA . ASP A 1 311 ? -4.481 35.653 28.659 1.00 68.50 311 ASP A CA 1
ATOM 2429 C C . ASP A 1 311 ? -5.842 36.268 29.038 1.00 68.50 311 ASP A C 1
ATOM 2431 O O . ASP A 1 311 ? -5.939 37.426 29.440 1.00 68.50 311 ASP A O 1
ATOM 2435 N N . ASN A 1 312 ? -6.918 35.486 28.942 1.00 67.69 312 ASN A N 1
ATOM 2436 C CA . ASN A 1 312 ? -8.285 35.888 29.271 1.00 67.69 312 ASN A CA 1
ATOM 2437 C C . ASN A 1 312 ? -8.652 35.727 30.764 1.00 67.69 312 ASN A C 1
ATOM 2439 O O . ASN A 1 312 ? -9.740 36.147 31.173 1.00 67.69 312 ASN A O 1
ATOM 2443 N N . LEU A 1 313 ? -7.785 35.143 31.599 1.00 69.00 313 LEU A N 1
ATOM 2444 C CA . LEU A 1 313 ? -8.075 34.889 33.014 1.00 69.00 313 LEU A CA 1
ATOM 2445 C C . LEU A 1 313 ? -7.601 36.044 33.903 1.00 69.00 313 LEU A C 1
ATOM 2447 O O . LEU A 1 313 ? -6.458 36.092 34.348 1.00 69.00 313 LEU A O 1
ATOM 2451 N N . ARG A 1 314 ? -8.526 36.949 34.253 1.00 60.50 314 ARG A N 1
ATOM 2452 C CA . ARG A 1 314 ? -8.259 38.122 35.117 1.00 60.50 314 ARG A CA 1
ATOM 2453 C C . ARG A 1 314 ? -7.740 37.796 36.534 1.00 60.50 314 ARG A C 1
ATOM 2455 O O . ARG A 1 314 ? -7.375 38.720 37.250 1.00 60.50 314 ARG A O 1
ATOM 2462 N N . GLY A 1 315 ? -7.737 36.525 36.951 1.00 63.94 315 GLY A N 1
ATOM 2463 C CA . GLY A 1 315 ? -7.360 36.070 38.298 1.00 63.94 315 GLY A CA 1
ATOM 2464 C C . GLY A 1 315 ? -6.181 35.091 38.361 1.00 63.94 315 GLY A C 1
ATOM 2465 O O . GLY A 1 315 ? -5.965 34.512 39.419 1.00 63.94 315 GLY A O 1
ATOM 2466 N N . GLY A 1 316 ? -5.441 34.888 37.263 1.00 72.12 316 GLY A N 1
ATOM 2467 C CA . GLY A 1 316 ? -4.354 33.900 37.197 1.00 72.12 316 GLY A CA 1
ATOM 2468 C C . GLY A 1 316 ? -4.837 32.452 36.991 1.00 72.12 316 GLY A C 1
ATOM 2469 O O . GLY A 1 316 ? -6.004 32.239 36.641 1.00 72.12 316 GLY A O 1
ATOM 2470 N N . PRO A 1 317 ? -3.945 31.454 37.152 1.00 76.00 317 PRO A N 1
ATOM 2471 C CA . PRO A 1 317 ? -4.278 30.043 36.972 1.00 76.00 317 PRO A CA 1
ATOM 2472 C C . PRO A 1 317 ? -5.360 29.575 37.949 1.00 76.00 317 PRO A C 1
ATOM 2474 O O . PRO A 1 317 ? -5.322 29.901 39.133 1.00 76.00 317 PRO A O 1
ATOM 2477 N N . VAL A 1 318 ? -6.316 28.783 37.459 1.00 80.19 318 VAL A N 1
ATOM 2478 C CA . VAL A 1 318 ? -7.341 28.144 38.296 1.00 80.19 318 VAL A CA 1
ATOM 2479 C C . VAL A 1 318 ? -7.030 26.659 38.400 1.00 80.19 318 VAL A C 1
ATOM 2481 O O . VAL A 1 318 ? -7.098 25.951 37.394 1.00 80.19 318 VAL A O 1
ATOM 2484 N N . THR A 1 319 ? -6.732 26.198 39.613 1.00 83.25 319 THR A N 1
ATOM 2485 C CA . THR A 1 319 ? -6.409 24.798 39.909 1.00 83.25 319 THR A CA 1
ATOM 2486 C C . THR A 1 319 ? -7.606 24.092 40.533 1.00 83.25 319 THR A C 1
ATOM 2488 O O . THR A 1 319 ? -8.276 24.618 41.419 1.00 83.25 319 THR A O 1
ATOM 2491 N N . THR A 1 320 ? -7.893 22.880 40.071 1.00 85.44 320 THR A N 1
ATOM 2492 C CA . THR A 1 320 ? -8.922 22.004 40.635 1.00 85.44 320 THR A CA 1
ATOM 2493 C C . THR A 1 320 ? -8.313 20.650 40.952 1.00 85.44 320 THR A C 1
ATOM 2495 O O . THR A 1 320 ? -7.760 20.011 40.060 1.00 85.44 320 THR A O 1
ATOM 2498 N N . ARG A 1 321 ? -8.435 20.195 42.204 1.00 90.06 321 ARG A N 1
ATOM 2499 C CA . ARG A 1 321 ? -7.924 18.894 42.645 1.00 90.06 321 ARG A CA 1
ATOM 2500 C C . ARG A 1 321 ? -9.054 17.905 42.909 1.00 90.06 321 ARG A C 1
ATOM 2502 O O . ARG A 1 321 ? -10.075 18.238 43.509 1.00 90.06 321 ARG A O 1
ATOM 2509 N N . MET A 1 322 ? -8.835 16.673 42.479 1.00 92.19 322 MET A N 1
ATOM 2510 C CA . MET A 1 322 ? -9.774 15.563 42.561 1.00 92.19 322 MET A CA 1
ATOM 2511 C C . MET A 1 322 ? -9.057 14.343 43.121 1.00 92.19 322 MET A C 1
ATOM 2513 O O . MET A 1 322 ? -7.893 14.109 42.799 1.00 92.19 322 MET A O 1
ATOM 2517 N N . GLU A 1 323 ? -9.751 13.550 43.925 1.00 94.19 323 GLU A N 1
ATOM 2518 C CA . GLU A 1 323 ? -9.235 12.279 44.429 1.00 94.19 323 GLU A CA 1
ATOM 2519 C C . GLU A 1 323 ? -10.216 11.142 44.150 1.00 94.19 323 GLU A C 1
ATOM 2521 O O . GLU A 1 323 ? -11.434 11.311 44.229 1.00 94.19 323 GLU A O 1
ATOM 2526 N N . GLU A 1 324 ? -9.661 9.973 43.847 1.00 93.69 324 GLU A N 1
ATOM 2527 C CA . GLU A 1 324 ? -10.360 8.709 43.649 1.00 93.69 324 GLU A CA 1
ATOM 2528 C C . GLU A 1 324 ? -9.740 7.653 44.568 1.00 93.69 324 GLU A C 1
ATOM 2530 O O . GLU A 1 324 ? -8.522 7.543 44.680 1.00 93.69 324 GLU A O 1
ATOM 2535 N N . THR A 1 325 ? -10.561 6.833 45.212 1.00 95.44 325 THR A N 1
ATOM 2536 C CA . THR A 1 325 ? -10.120 5.566 45.811 1.00 95.44 325 THR A CA 1
ATOM 2537 C C . THR A 1 325 ? -10.951 4.447 45.222 1.00 95.44 325 THR A C 1
ATOM 2539 O O . THR A 1 325 ? -12.176 4.572 45.153 1.00 95.44 325 THR A O 1
ATOM 2542 N N . TRP A 1 326 ? -10.303 3.366 44.805 1.00 95.19 326 TRP A N 1
ATOM 2543 C CA . TRP A 1 326 ? -10.958 2.233 44.166 1.00 95.19 326 TRP A CA 1
ATOM 2544 C C . TRP A 1 326 ? -10.529 0.909 44.798 1.00 95.19 326 TRP A C 1
ATOM 2546 O O . TRP A 1 326 ? -9.426 0.783 45.330 1.00 95.19 326 TRP A O 1
ATOM 2556 N N . THR A 1 327 ? -11.429 -0.072 44.757 1.00 96.62 327 THR A N 1
ATOM 2557 C CA . THR A 1 327 ? -11.185 -1.449 45.206 1.00 96.62 327 THR A CA 1
ATOM 2558 C C . THR A 1 327 ? -11.825 -2.436 44.241 1.00 96.62 327 THR A C 1
ATOM 2560 O O . THR A 1 327 ? -12.920 -2.171 43.745 1.00 96.62 327 THR A O 1
ATOM 2563 N N . ILE A 1 328 ? -11.188 -3.582 44.028 1.00 95.69 328 ILE A N 1
ATOM 2564 C CA . ILE A 1 328 ? -11.687 -4.674 43.190 1.00 95.69 328 ILE A CA 1
ATOM 2565 C C . ILE A 1 328 ? -12.454 -5.667 44.058 1.00 95.69 328 ILE A C 1
ATOM 2567 O O . ILE A 1 328 ? -11.933 -6.157 45.060 1.00 95.69 328 ILE A O 1
ATOM 2571 N N . ASP A 1 329 ? -13.705 -5.923 43.680 1.00 92.81 329 ASP A N 1
ATOM 2572 C CA . ASP A 1 329 ? -14.574 -6.897 44.340 1.00 92.81 329 ASP A CA 1
ATOM 2573 C C . ASP A 1 329 ? -14.449 -8.280 43.682 1.00 92.81 329 ASP A C 1
ATOM 2575 O O . ASP A 1 329 ? -14.415 -9.284 44.391 1.00 92.81 329 ASP A O 1
ATOM 2579 N N . ASP A 1 330 ? -14.377 -8.327 42.347 1.00 91.88 330 ASP A N 1
ATOM 2580 C CA . ASP A 1 330 ? -14.297 -9.568 41.570 1.00 91.88 330 ASP A CA 1
ATOM 2581 C C . ASP A 1 330 ? -13.459 -9.372 40.300 1.00 91.88 330 ASP A C 1
ATOM 2583 O O . ASP A 1 330 ? -13.498 -8.298 39.688 1.00 91.88 330 ASP A O 1
ATOM 2587 N N . LEU A 1 331 ? -12.714 -10.408 39.918 1.00 90.50 331 LEU A N 1
ATOM 2588 C CA . LEU A 1 331 ? -11.868 -10.442 38.730 1.00 90.50 331 LEU A CA 1
ATOM 2589 C C . LEU A 1 331 ? -11.773 -11.870 38.201 1.00 90.50 331 LEU A C 1
ATOM 2591 O O . LEU A 1 331 ? -11.420 -12.786 38.943 1.00 90.50 331 LEU A O 1
ATOM 2595 N N . ALA A 1 332 ? -12.027 -12.039 36.908 1.00 88.62 332 ALA A N 1
ATOM 2596 C CA . ALA A 1 332 ? -11.911 -13.325 36.235 1.00 88.62 332 ALA A CA 1
ATOM 2597 C C . ALA A 1 332 ? -11.287 -13.161 34.849 1.00 88.62 332 ALA A C 1
ATOM 2599 O O . ALA A 1 332 ? -11.601 -12.214 34.119 1.00 88.62 332 ALA A O 1
ATOM 2600 N N . PHE A 1 333 ? -10.440 -14.118 34.477 1.00 86.12 333 PHE A N 1
ATOM 2601 C CA . PHE A 1 333 ? -9.970 -14.285 33.108 1.00 86.12 333 PHE A CA 1
ATOM 2602 C C . PHE A 1 333 ? -10.790 -15.380 32.424 1.00 86.12 333 PHE A C 1
ATOM 2604 O O . PHE A 1 333 ? -11.278 -16.303 33.071 1.00 86.12 333 PHE A O 1
ATOM 2611 N N . ASN A 1 334 ? -10.926 -15.301 31.100 1.00 82.25 334 ASN A N 1
ATOM 2612 C CA . ASN A 1 334 ? -11.532 -16.356 30.285 1.00 82.25 334 ASN A CA 1
ATOM 2613 C C . ASN A 1 334 ? -12.940 -16.775 30.745 1.00 82.25 334 ASN A C 1
ATOM 2615 O O . ASN A 1 334 ? -13.260 -17.965 30.788 1.00 82.25 334 ASN A O 1
ATOM 2619 N N . VAL A 1 335 ? -13.789 -15.796 31.063 1.00 82.94 335 VAL A N 1
ATOM 2620 C CA . VAL A 1 335 ? -15.169 -16.005 31.510 1.00 82.94 335 VAL A CA 1
ATOM 2621 C C . VAL A 1 335 ? -15.913 -16.905 30.505 1.00 82.94 335 VAL A C 1
ATOM 2623 O O . VAL A 1 335 ? -16.053 -16.525 29.334 1.00 82.94 335 VAL A O 1
ATOM 2626 N N . PRO A 1 336 ? -16.390 -18.099 30.921 1.00 76.00 336 PRO A N 1
ATOM 2627 C CA . PRO A 1 336 ? -17.067 -19.035 30.027 1.00 76.00 336 PRO A CA 1
ATOM 2628 C C . PRO A 1 336 ? -18.344 -18.445 29.420 1.00 76.00 336 PRO A C 1
ATOM 2630 O O . PRO A 1 336 ? -19.147 -17.831 30.118 1.00 76.00 336 PRO A O 1
ATOM 2633 N N . GLY A 1 337 ? -18.551 -18.663 28.119 1.00 69.25 337 GLY A N 1
ATOM 2634 C CA . GLY A 1 337 ? -19.723 -18.164 27.388 1.00 69.25 337 GLY A CA 1
ATOM 2635 C C . GLY A 1 337 ? -19.644 -16.692 26.965 1.00 69.25 337 GLY A C 1
ATOM 2636 O O . GLY A 1 337 ? -20.521 -16.228 26.244 1.00 69.25 337 GLY A O 1
ATOM 2637 N N . LEU A 1 338 ? -18.594 -15.964 27.356 1.00 66.19 338 LEU A N 1
ATOM 2638 C CA . LEU A 1 338 ? -18.328 -14.614 26.867 1.00 66.19 338 LEU A CA 1
ATOM 2639 C C . LEU A 1 338 ? -17.494 -14.697 25.571 1.00 66.19 338 LEU A C 1
ATOM 2641 O O . LEU A 1 338 ? -16.272 -14.862 25.617 1.00 66.19 338 LEU A O 1
ATOM 2645 N N . SER A 1 339 ? -18.157 -14.643 24.410 1.00 63.00 339 SER A N 1
ATOM 2646 C CA . SER A 1 339 ? -17.515 -14.558 23.086 1.00 63.00 339 SER A CA 1
ATOM 2647 C C . SER A 1 339 ? -17.490 -13.115 22.572 1.00 63.00 339 SER A C 1
ATOM 2649 O O . SER A 1 339 ? -18.073 -12.215 23.179 1.00 63.00 339 SER A O 1
ATOM 2651 N N . MET A 1 340 ? -16.816 -12.889 21.438 1.00 62.38 340 MET A N 1
ATOM 2652 C CA . MET A 1 340 ? -16.845 -11.597 20.740 1.00 62.38 340 MET A CA 1
ATOM 2653 C C . MET A 1 340 ? -18.267 -11.137 20.391 1.00 62.38 340 MET A C 1
ATOM 2655 O O . MET A 1 340 ? -18.512 -9.937 20.378 1.00 62.38 340 MET A O 1
ATOM 2659 N N . ASP A 1 341 ? -19.204 -12.067 20.206 1.00 56.69 341 ASP A N 1
ATOM 2660 C CA . ASP A 1 341 ? -20.611 -11.777 19.893 1.00 56.69 341 ASP A CA 1
ATOM 2661 C C . ASP A 1 341 ? -21.356 -11.117 21.066 1.00 56.69 341 ASP A C 1
ATOM 2663 O O . ASP A 1 341 ? -22.394 -10.486 20.882 1.00 56.69 341 ASP A O 1
ATOM 2667 N N . CYS A 1 342 ? -20.824 -11.242 22.288 1.00 58.28 342 CYS A N 1
ATOM 2668 C CA . CYS A 1 342 ? -21.381 -10.617 23.487 1.00 58.28 342 CYS A CA 1
ATOM 2669 C C . CYS A 1 342 ? -20.891 -9.173 23.689 1.00 58.28 342 CYS A C 1
ATOM 2671 O O . CYS A 1 342 ? -21.406 -8.474 24.565 1.00 58.28 342 CYS A O 1
ATOM 2673 N N . PHE A 1 343 ? -19.895 -8.721 22.920 1.00 65.19 343 PHE A N 1
ATOM 2674 C CA . PHE A 1 343 ? -19.418 -7.343 22.960 1.00 65.19 343 PHE A CA 1
ATOM 2675 C C . PHE A 1 343 ? -20.299 -6.475 22.055 1.00 65.19 343 PHE A C 1
ATOM 2677 O O . PHE A 1 343 ? -20.125 -6.446 20.841 1.00 65.19 343 PHE A O 1
ATOM 2684 N N . ILE A 1 344 ? -21.261 -5.777 22.659 1.00 62.50 344 ILE A N 1
ATOM 2685 C CA . ILE A 1 344 ? -22.249 -4.963 21.945 1.00 62.50 344 ILE A CA 1
ATOM 2686 C C . ILE A 1 344 ? -21.912 -3.484 22.186 1.00 62.50 344 ILE A C 1
ATOM 2688 O O . ILE A 1 344 ? -22.310 -2.931 23.221 1.00 62.50 344 ILE A O 1
ATOM 2692 N N . PRO A 1 345 ? -21.144 -2.822 21.297 1.00 64.31 345 PRO A N 1
ATOM 2693 C CA . PRO A 1 345 ? -20.963 -1.382 21.387 1.00 64.31 345 PRO A CA 1
ATOM 2694 C C . PRO A 1 345 ? -22.307 -0.658 21.167 1.00 64.31 345 PRO A C 1
ATOM 2696 O O . PRO A 1 345 ? -23.271 -1.265 20.695 1.00 64.31 345 PRO A O 1
ATOM 2699 N N . PRO A 1 346 ? -22.414 0.631 21.538 1.00 61.34 346 PRO A N 1
ATOM 2700 C CA . PRO A 1 346 ? -23.590 1.435 21.217 1.00 61.34 346 PRO A CA 1
ATOM 2701 C C . PRO A 1 346 ? -23.966 1.328 19.730 1.00 61.34 346 PRO A C 1
ATOM 2703 O O . PRO A 1 346 ? -23.092 1.173 18.883 1.00 61.34 346 PRO A O 1
ATOM 2706 N N . GLU A 1 347 ? -25.256 1.419 19.407 1.00 56.62 347 GLU A N 1
ATOM 2707 C CA . GLU A 1 347 ? -25.764 1.284 18.030 1.00 56.62 347 GLU A CA 1
ATOM 2708 C C . GLU A 1 347 ? -25.093 2.266 17.052 1.00 56.62 347 GLU A C 1
ATOM 2710 O O . GLU A 1 347 ? -24.810 1.918 15.916 1.00 56.62 347 GLU A O 1
ATOM 2715 N N . ASP A 1 348 ? -24.723 3.458 17.529 1.00 57.34 348 ASP A N 1
ATOM 2716 C CA . ASP A 1 348 ? -23.988 4.492 16.790 1.00 57.34 348 ASP A CA 1
ATOM 2717 C C . ASP A 1 348 ? -22.468 4.230 16.637 1.00 57.34 348 ASP A C 1
ATOM 2719 O O . ASP A 1 348 ? -21.741 5.058 16.066 1.00 57.34 348 ASP A O 1
ATOM 2723 N N . ILE A 1 349 ? -21.985 3.106 17.181 1.00 55.56 349 ILE A N 1
ATOM 2724 C CA . ILE A 1 349 ? -20.583 2.660 17.236 1.00 55.56 349 ILE A CA 1
ATOM 2725 C C . ILE A 1 349 ? -20.374 1.277 16.603 1.00 55.56 349 ILE A C 1
ATOM 2727 O O . ILE A 1 349 ? -19.249 0.977 16.216 1.00 55.56 349 ILE A O 1
ATOM 2731 N N . LEU A 1 350 ? -21.407 0.436 16.474 1.00 56.75 350 LEU A N 1
ATOM 2732 C CA . LEU A 1 350 ? -21.310 -0.793 15.682 1.00 56.75 350 LEU A CA 1
ATOM 2733 C C . LEU A 1 350 ? -20.809 -0.420 14.278 1.00 56.75 350 LEU A C 1
ATOM 2735 O O . LEU A 1 350 ? -21.541 0.211 13.519 1.00 56.75 350 LEU A O 1
ATOM 2739 N N . GLN A 1 351 ? -19.567 -0.781 13.930 1.00 57.50 351 GLN A N 1
ATOM 2740 C CA . GLN A 1 351 ? -19.164 -0.799 12.526 1.00 57.50 351 GLN A CA 1
ATOM 2741 C C . GLN A 1 351 ? -20.125 -1.752 11.825 1.00 57.50 351 GLN A C 1
ATOM 2743 O O . GLN A 1 351 ? -20.121 -2.953 12.107 1.00 57.50 351 GLN A O 1
ATOM 2748 N N . SER A 1 352 ? -20.991 -1.203 10.980 1.00 68.38 352 SER A N 1
ATOM 2749 C CA . SER A 1 352 ? -21.980 -1.985 10.259 1.00 68.38 352 SER A CA 1
ATOM 2750 C C . SER A 1 352 ? -21.231 -2.954 9.352 1.00 68.38 352 SER A C 1
ATOM 2752 O O . SER A 1 352 ? -20.472 -2.557 8.469 1.00 68.38 352 SER A O 1
ATOM 2754 N N . VAL A 1 353 ? -21.372 -4.249 9.628 1.00 82.25 353 VAL A N 1
ATOM 2755 C CA . VAL A 1 353 ? -21.026 -5.279 8.654 1.00 82.25 353 VAL A CA 1
ATOM 2756 C C . VAL A 1 353 ? -22.278 -5.490 7.830 1.00 82.25 353 VAL A C 1
ATOM 2758 O O . VAL A 1 353 ? -23.285 -5.964 8.349 1.00 82.25 353 VAL A O 1
ATOM 2761 N N . VAL A 1 354 ? -22.203 -5.100 6.570 1.00 89.19 354 VAL A N 1
ATOM 2762 C CA . VAL A 1 354 ? -23.319 -5.110 5.637 1.00 89.19 354 VAL A CA 1
ATOM 2763 C C . VAL A 1 354 ? -23.056 -6.206 4.615 1.00 89.19 354 VAL A C 1
ATOM 2765 O O . VAL A 1 354 ? -22.131 -6.100 3.807 1.00 89.19 354 VAL A O 1
ATOM 2768 N N . ASP A 1 355 ? -23.811 -7.302 4.686 1.00 89.94 355 ASP A N 1
ATOM 2769 C CA . ASP A 1 355 ? -23.669 -8.406 3.739 1.00 89.94 355 ASP A CA 1
ATOM 2770 C C . ASP A 1 355 ? -24.410 -8.065 2.444 1.00 89.94 355 ASP A C 1
ATOM 2772 O O . ASP A 1 355 ? -25.580 -7.688 2.455 1.00 89.94 355 ASP A O 1
ATOM 2776 N N . VAL A 1 356 ? -23.753 -8.231 1.295 1.00 95.75 356 VAL A N 1
ATOM 2777 C CA . VAL A 1 356 ? -24.378 -7.958 -0.013 1.00 95.75 356 VAL A CA 1
ATOM 2778 C C . VAL A 1 356 ? -25.650 -8.788 -0.249 1.00 95.75 356 VAL A C 1
ATOM 2780 O O . VAL A 1 356 ? -26.531 -8.385 -1.012 1.00 95.75 356 VAL A O 1
ATOM 2783 N N . ARG A 1 357 ? -25.794 -9.939 0.421 1.00 92.56 357 ARG A N 1
ATOM 2784 C CA . ARG A 1 357 ? -26.991 -10.793 0.352 1.00 92.56 357 ARG A CA 1
ATOM 2785 C C . ARG A 1 357 ? -28.202 -10.181 1.047 1.00 92.56 357 ARG A C 1
ATOM 2787 O O . ARG A 1 357 ? -29.323 -10.498 0.652 1.00 92.56 357 ARG A O 1
ATOM 2794 N N . ASP A 1 358 ? -27.999 -9.277 2.004 1.00 92.88 358 ASP A N 1
ATOM 2795 C CA . ASP A 1 358 ? -29.093 -8.544 2.653 1.00 92.88 358 ASP A CA 1
ATOM 2796 C C . ASP A 1 358 ? -29.825 -7.635 1.646 1.00 92.88 358 ASP A C 1
ATOM 2798 O O . ASP A 1 358 ? -31.012 -7.349 1.803 1.00 92.88 358 ASP A O 1
ATOM 2802 N N . PHE A 1 359 ? -29.157 -7.289 0.537 1.00 95.81 359 PHE A N 1
ATOM 2803 C CA . PHE A 1 359 ? -29.715 -6.557 -0.607 1.00 95.81 359 PHE A CA 1
ATOM 2804 C C . PHE A 1 359 ? -30.078 -7.453 -1.797 1.00 95.81 359 PHE A C 1
ATOM 2806 O O . PHE A 1 359 ? -30.325 -6.960 -2.898 1.00 95.81 359 PHE A O 1
ATOM 2813 N N . GLY A 1 360 ? -30.133 -8.771 -1.589 1.00 95.38 360 GLY A N 1
ATOM 2814 C CA . GLY A 1 360 ? -30.571 -9.733 -2.597 1.00 95.38 360 GLY A CA 1
ATOM 2815 C C . GLY A 1 360 ? -29.480 -10.222 -3.548 1.00 95.38 360 GLY A C 1
ATOM 2816 O O . GLY A 1 360 ? -29.821 -10.805 -4.577 1.00 95.38 360 GLY A O 1
ATOM 2817 N N . ALA A 1 361 ? -28.193 -10.025 -3.232 1.00 97.56 361 ALA A N 1
ATOM 2818 C CA . ALA A 1 361 ? -27.119 -10.6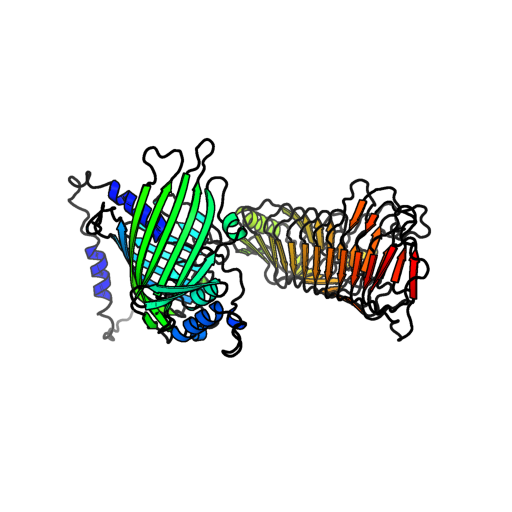30 -4.015 1.00 97.56 361 ALA A CA 1
ATOM 2819 C C . ALA A 1 361 ? -27.194 -12.170 -3.984 1.00 97.56 361 ALA A C 1
ATOM 2821 O O . ALA A 1 361 ? -27.416 -12.780 -2.935 1.00 97.56 361 ALA A O 1
ATOM 2822 N N . VAL A 1 362 ? -26.947 -12.807 -5.129 1.00 97.81 362 VAL A N 1
ATOM 2823 C CA . VAL A 1 362 ? -26.939 -14.262 -5.306 1.00 97.81 362 VAL A CA 1
ATOM 2824 C C . VAL A 1 362 ? -25.600 -14.697 -5.904 1.00 97.81 362 VAL A C 1
ATOM 2826 O O . VAL A 1 362 ? -25.249 -14.342 -7.028 1.00 97.81 362 VAL A O 1
ATOM 2829 N N . GLY A 1 363 ? -24.857 -15.502 -5.143 1.00 97.00 363 GLY A N 1
ATOM 2830 C CA . GLY A 1 363 ? -23.521 -15.988 -5.499 1.00 97.00 363 GLY A CA 1
ATOM 2831 C C . GLY A 1 363 ? -23.505 -17.222 -6.414 1.00 97.00 363 GLY A C 1
ATOM 2832 O O . GLY A 1 363 ? -22.786 -18.175 -6.114 1.00 97.00 363 GLY A O 1
ATOM 2833 N N . ASP A 1 364 ? -24.304 -17.244 -7.486 1.00 97.31 364 ASP A N 1
ATOM 2834 C CA . ASP A 1 364 ? -24.467 -18.382 -8.416 1.00 97.31 364 ASP A CA 1
ATOM 2835 C C . ASP A 1 364 ? -23.672 -18.271 -9.739 1.00 97.31 364 ASP A C 1
ATOM 2837 O O . ASP A 1 364 ? -23.760 -19.151 -10.601 1.00 97.31 364 ASP A O 1
ATOM 2841 N N . GLY A 1 365 ? -22.925 -17.181 -9.918 1.00 96.12 365 GLY A N 1
ATOM 2842 C CA . GLY A 1 365 ? -22.144 -16.847 -11.111 1.00 96.12 365 GLY A CA 1
ATOM 2843 C C . GLY A 1 365 ? -22.974 -16.443 -12.331 1.00 96.12 365 GLY A C 1
ATOM 2844 O O . GLY A 1 365 ? -22.426 -16.344 -13.428 1.00 96.12 365 GLY A O 1
ATOM 2845 N N . LYS A 1 366 ? -24.288 -16.244 -12.172 1.00 96.06 366 LYS A N 1
ATOM 2846 C CA . LYS A 1 366 ? -25.238 -15.984 -13.268 1.00 96.06 366 LYS A CA 1
ATOM 2847 C C . LYS A 1 366 ? -26.120 -14.772 -13.006 1.00 96.06 366 LYS A C 1
ATOM 2849 O O . LYS A 1 366 ? -26.412 -14.022 -13.933 1.00 96.06 366 LYS A O 1
ATOM 2854 N N . THR A 1 367 ? -26.568 -14.613 -11.769 1.00 97.88 367 THR A N 1
ATOM 2855 C CA . THR A 1 367 ? -27.384 -13.492 -11.324 1.00 97.88 367 THR A CA 1
ATOM 2856 C C . THR A 1 367 ? -26.526 -12.234 -11.301 1.00 97.88 367 THR A C 1
ATOM 2858 O O . THR A 1 367 ? -25.418 -12.244 -10.777 1.00 97.88 367 THR A O 1
ATOM 2861 N N . GLU A 1 368 ? -27.028 -11.158 -11.897 1.00 97.81 368 GLU A N 1
ATOM 2862 C CA . GLU A 1 368 ? -26.379 -9.847 -11.921 1.00 97.81 368 GLU A CA 1
ATOM 2863 C C . GLU A 1 368 ? -26.551 -9.169 -10.547 1.00 97.81 368 GLU A C 1
ATOM 2865 O O . GLU A 1 368 ? -27.676 -9.062 -10.059 1.00 97.81 368 GLU A O 1
ATOM 2870 N N . ASN A 1 369 ? -25.450 -8.763 -9.904 1.00 98.56 369 ASN A N 1
ATOM 2871 C CA . ASN A 1 369 ? -25.433 -8.320 -8.502 1.00 98.56 369 ASN A CA 1
ATOM 2872 C C . ASN A 1 369 ? -25.098 -6.833 -8.287 1.00 98.56 369 ASN A C 1
ATOM 2874 O O . ASN A 1 369 ? -25.029 -6.400 -7.134 1.00 98.56 369 ASN A O 1
ATOM 2878 N N . THR A 1 370 ? -24.894 -6.034 -9.339 1.00 98.25 370 THR A N 1
ATOM 2879 C CA . THR A 1 370 ? -24.417 -4.642 -9.241 1.00 98.25 370 THR A CA 1
ATOM 2880 C C . THR A 1 370 ? -25.284 -3.789 -8.321 1.00 98.25 370 THR A C 1
ATOM 2882 O O . THR A 1 370 ? -24.745 -3.101 -7.460 1.00 98.25 370 THR A O 1
ATOM 2885 N N . ASN A 1 371 ? -26.614 -3.891 -8.405 1.00 98.31 371 ASN A N 1
ATOM 2886 C CA . ASN A 1 371 ? -27.502 -3.115 -7.528 1.00 98.31 371 ASN A CA 1
ATOM 2887 C C . ASN A 1 371 ? -27.382 -3.510 -6.046 1.00 98.31 371 ASN A C 1
ATOM 2889 O O . ASN A 1 371 ? -27.441 -2.648 -5.175 1.00 98.31 371 ASN A O 1
ATOM 2893 N N . ALA A 1 372 ? -27.201 -4.800 -5.748 1.00 98.31 372 ALA A N 1
ATOM 2894 C CA . ALA A 1 372 ? -27.057 -5.268 -4.371 1.00 98.31 372 ALA A CA 1
ATOM 2895 C C . ALA A 1 372 ? -25.727 -4.800 -3.757 1.00 98.31 372 ALA A C 1
ATOM 2897 O O . ALA A 1 372 ? -25.691 -4.355 -2.612 1.00 98.31 372 ALA A O 1
ATOM 2898 N N . PHE A 1 373 ? -24.648 -4.836 -4.545 1.00 98.56 373 PHE A N 1
ATOM 2899 C CA . PHE A 1 373 ? -23.342 -4.316 -4.142 1.00 98.56 373 PHE A CA 1
ATOM 2900 C C . PHE A 1 373 ? -23.370 -2.795 -3.952 1.00 98.56 373 PHE A C 1
ATOM 2902 O O . PHE A 1 373 ? -22.805 -2.303 -2.978 1.00 98.56 373 PHE A O 1
ATOM 2909 N N . GLN A 1 374 ? -24.050 -2.059 -4.840 1.00 98.50 374 GLN A N 1
ATOM 2910 C CA . GLN A 1 374 ? -24.197 -0.609 -4.719 1.00 98.50 374 GLN A CA 1
ATOM 2911 C C . GLN A 1 374 ? -24.939 -0.227 -3.435 1.00 98.50 374 GLN A C 1
ATOM 2913 O O . GLN A 1 374 ? -24.448 0.604 -2.683 1.00 98.50 374 GLN A O 1
ATOM 2918 N N . HIS A 1 375 ? -26.073 -0.865 -3.133 1.00 97.50 375 HIS A N 1
ATOM 2919 C CA . HIS A 1 375 ? -26.818 -0.553 -1.911 1.00 97.50 375 HIS A CA 1
ATOM 2920 C C . HIS A 1 375 ? -26.026 -0.872 -0.636 1.00 97.50 375 HIS A C 1
ATOM 2922 O O . HIS A 1 375 ? -26.032 -0.073 0.299 1.00 97.50 375 HIS A O 1
ATOM 2928 N N . ALA A 1 376 ? -25.308 -2.001 -0.608 1.00 97.00 376 ALA A N 1
ATOM 2929 C CA . ALA A 1 376 ? -24.448 -2.339 0.523 1.00 97.00 376 ALA A CA 1
ATOM 2930 C C . ALA A 1 376 ? -23.332 -1.298 0.720 1.00 97.00 376 ALA A C 1
ATOM 2932 O O . ALA A 1 376 ? -23.031 -0.909 1.849 1.00 97.00 376 ALA A O 1
ATOM 2933 N N . TRP A 1 377 ? -22.739 -0.820 -0.379 1.00 97.56 377 TRP A N 1
ATOM 2934 C CA . TRP A 1 377 ? -21.754 0.256 -0.342 1.00 97.56 377 TRP A CA 1
ATOM 2935 C C . TRP A 1 377 ? -22.347 1.577 0.146 1.00 97.56 377 TRP A C 1
ATOM 2937 O O . TRP A 1 377 ? -21.751 2.214 1.009 1.00 97.56 377 TRP A O 1
ATOM 2947 N N . ASP A 1 378 ? -23.512 1.980 -0.363 1.00 95.50 378 ASP A N 1
ATOM 2948 C CA . ASP A 1 378 ? -24.157 3.245 -0.001 1.00 95.50 378 ASP A CA 1
ATOM 2949 C C . ASP A 1 378 ? -24.458 3.316 1.504 1.00 95.50 378 ASP A C 1
ATOM 2951 O O . ASP A 1 378 ? -24.285 4.370 2.120 1.00 95.50 378 ASP A O 1
ATOM 2955 N N . GLU A 1 379 ? -24.858 2.194 2.112 1.00 91.56 379 GLU A N 1
ATOM 2956 C CA . GLU A 1 379 ? -25.055 2.094 3.560 1.00 91.56 379 GLU A CA 1
ATOM 2957 C C . GLU A 1 379 ? -23.730 2.262 4.317 1.00 91.56 379 GLU A C 1
ATOM 2959 O O . GLU A 1 379 ? -23.603 3.143 5.171 1.00 91.56 379 GLU A O 1
ATOM 2964 N N . VAL A 1 380 ? -22.710 1.475 3.956 1.00 90.50 380 VAL A N 1
ATOM 2965 C CA . VAL A 1 380 ? -21.397 1.503 4.620 1.00 90.50 380 VAL A CA 1
ATOM 2966 C C . VAL A 1 380 ? -20.695 2.848 4.448 1.00 90.50 380 VAL A C 1
ATOM 2968 O O . VAL A 1 380 ? -20.077 3.344 5.387 1.00 90.50 380 VAL A O 1
ATOM 2971 N N . CYS A 1 381 ? -20.798 3.483 3.283 1.00 91.88 381 CYS A N 1
ATOM 2972 C CA . CYS A 1 381 ? -20.157 4.766 3.022 1.00 91.88 381 CYS A CA 1
ATOM 2973 C C . CYS A 1 381 ? -20.777 5.899 3.859 1.00 91.88 381 CYS A C 1
ATOM 2975 O O . CYS A 1 381 ? -20.071 6.812 4.294 1.00 91.88 381 CYS A O 1
ATOM 2977 N N . GLN A 1 382 ? -22.073 5.822 4.180 1.00 85.06 382 GLN A N 1
ATOM 2978 C CA . GLN A 1 382 ? -22.745 6.811 5.029 1.00 85.06 382 GLN A CA 1
ATOM 2979 C C . GLN A 1 382 ? -22.449 6.652 6.522 1.00 85.06 382 GLN A C 1
ATOM 2981 O O . GLN A 1 382 ? -22.488 7.654 7.243 1.00 85.06 382 GLN A O 1
ATOM 2986 N N . SER A 1 383 ? -22.174 5.435 6.998 1.00 74.31 383 SER A N 1
ATOM 2987 C CA . SER A 1 383 ? -21.974 5.148 8.426 1.00 74.31 383 SER A CA 1
ATOM 2988 C C . SER A 1 383 ? -20.526 4.839 8.824 1.00 74.31 383 SER A C 1
ATOM 2990 O O . SER A 1 383 ? -20.214 4.836 10.018 1.00 74.31 383 SER A O 1
ATOM 2992 N N . GLY A 1 384 ? -19.652 4.560 7.852 1.00 79.81 384 GLY A N 1
ATOM 2993 C CA . GLY A 1 384 ? -18.446 3.756 8.062 1.00 79.81 384 GLY A CA 1
ATOM 2994 C C . GLY A 1 384 ? -18.805 2.280 8.288 1.00 79.81 384 GLY A C 1
ATOM 2995 O O . GLY A 1 384 ? -19.949 1.964 8.618 1.00 79.81 384 GLY A O 1
ATOM 2996 N N . GLY A 1 385 ? -17.846 1.362 8.131 1.00 81.44 385 GLY A N 1
ATOM 2997 C CA . GLY A 1 385 ? -18.094 -0.071 8.350 1.00 81.44 385 GLY A CA 1
ATOM 2998 C C . GLY A 1 385 ? -17.461 -0.986 7.307 1.00 81.44 385 GLY A C 1
ATOM 2999 O O . GLY A 1 385 ? -16.428 -0.663 6.727 1.00 81.44 385 GLY A O 1
ATOM 3000 N N . THR A 1 386 ? -18.053 -2.161 7.100 1.00 88.31 386 THR A N 1
ATOM 3001 C CA . THR A 1 386 ? -17.541 -3.205 6.205 1.00 88.31 386 THR A CA 1
ATOM 3002 C C . THR A 1 386 ? -18.636 -3.729 5.287 1.00 88.31 386 THR A C 1
ATOM 3004 O O . THR A 1 386 ? -19.613 -4.298 5.761 1.00 88.31 386 THR A O 1
ATOM 3007 N N . VAL A 1 387 ? -18.430 -3.646 3.975 1.00 96.56 387 VAL A N 1
ATOM 3008 C CA . VAL A 1 387 ? -19.177 -4.459 3.012 1.00 96.56 387 VAL A CA 1
ATOM 3009 C C . VAL A 1 387 ? -18.608 -5.877 3.059 1.00 96.56 387 VAL A C 1
ATOM 3011 O O . VAL A 1 387 ? -17.411 -6.078 2.846 1.00 96.56 387 VAL A O 1
ATOM 3014 N N . SER A 1 388 ? -19.450 -6.861 3.364 1.00 92.38 388 SER A N 1
ATOM 3015 C CA . SER A 1 388 ? -19.079 -8.274 3.464 1.00 92.38 388 SER A CA 1
ATOM 3016 C C . SER A 1 388 ? -19.568 -9.045 2.244 1.00 92.38 388 SER A C 1
ATOM 3018 O O . SER A 1 388 ? -20.767 -9.115 1.971 1.00 92.38 388 SER A O 1
ATOM 3020 N N . ILE A 1 389 ? -18.631 -9.668 1.529 1.00 95.69 389 ILE A N 1
ATOM 3021 C CA . ILE A 1 389 ? -18.898 -10.538 0.387 1.00 95.69 389 ILE A CA 1
ATOM 3022 C C . ILE A 1 389 ? -18.448 -11.941 0.768 1.00 95.69 389 ILE A C 1
ATOM 3024 O O . ILE A 1 389 ? -17.266 -12.289 0.711 1.00 95.69 389 ILE A O 1
ATOM 3028 N N . VAL A 1 390 ? -19.405 -12.754 1.199 1.00 86.56 390 VAL A N 1
ATOM 3029 C CA . VAL A 1 390 ? -19.143 -14.129 1.629 1.00 86.56 390 VAL A CA 1
ATOM 3030 C C . VAL A 1 390 ? -19.161 -15.100 0.453 1.00 86.56 390 VAL A C 1
ATOM 3032 O O . VAL A 1 390 ? -19.681 -14.782 -0.613 1.00 86.56 390 VAL A O 1
ATOM 3035 N N . THR A 1 391 ? -18.643 -16.305 0.679 1.00 88.38 391 THR A N 1
ATOM 3036 C CA . THR A 1 391 ? -18.508 -17.406 -0.282 1.00 88.38 391 THR A CA 1
ATOM 3037 C C . THR A 1 391 ? -19.607 -17.473 -1.349 1.00 88.38 391 THR A C 1
ATOM 3039 O O . THR A 1 391 ? -20.796 -17.538 -1.041 1.00 88.38 391 THR A O 1
ATOM 3042 N N . GLY A 1 392 ? -19.187 -17.528 -2.611 1.00 93.62 392 GLY A N 1
ATOM 3043 C CA . GLY A 1 392 ? -20.046 -17.605 -3.791 1.00 93.62 392 GLY A CA 1
ATOM 3044 C C . GLY A 1 392 ? -19.318 -17.066 -5.022 1.00 93.62 392 GLY A C 1
ATOM 3045 O O . GLY A 1 392 ? -18.179 -16.605 -4.914 1.00 93.62 392 GLY A O 1
ATOM 3046 N N . THR A 1 393 ? -19.978 -17.106 -6.177 1.00 98.50 393 THR A N 1
ATOM 3047 C CA . THR A 1 393 ? -19.523 -16.407 -7.386 1.00 98.50 393 THR A CA 1
ATOM 3048 C C . THR A 1 393 ? -20.537 -15.329 -7.738 1.00 98.50 393 THR A C 1
ATOM 3050 O O . THR A 1 393 ? -21.680 -15.642 -8.041 1.00 98.50 393 THR A O 1
ATOM 3053 N N . TYR A 1 394 ? -20.154 -14.061 -7.697 1.00 98.62 394 TYR A N 1
ATOM 3054 C CA . TYR A 1 394 ? -21.059 -12.941 -7.941 1.00 98.62 394 TYR A CA 1
ATOM 3055 C C . TYR A 1 394 ? -20.722 -12.319 -9.289 1.00 98.62 394 TYR A C 1
ATOM 3057 O O . TYR A 1 394 ? -19.658 -11.722 -9.444 1.00 98.62 394 TYR A O 1
ATOM 3065 N N . LEU A 1 395 ? -21.618 -12.473 -10.268 1.00 98.56 395 LEU A N 1
ATOM 3066 C CA . LEU A 1 395 ? -21.509 -11.743 -11.527 1.00 98.56 395 LEU A CA 1
ATOM 3067 C C . LEU A 1 395 ? -21.801 -10.265 -11.250 1.00 98.56 395 LEU A C 1
ATOM 3069 O O . LEU A 1 395 ? -22.855 -9.937 -10.699 1.00 98.56 395 LEU A O 1
ATOM 3073 N N . LEU A 1 396 ? -20.861 -9.400 -11.618 1.00 97.81 396 LEU A N 1
ATOM 3074 C CA . LEU A 1 396 ? -20.906 -7.971 -11.330 1.00 97.81 396 LEU A CA 1
ATOM 3075 C C . LEU A 1 396 ? -20.608 -7.183 -12.606 1.00 97.81 396 LEU A C 1
ATOM 3077 O O . LEU A 1 396 ? -19.528 -7.328 -13.178 1.00 97.81 396 LEU A O 1
ATOM 3081 N N . ASN A 1 397 ? -21.540 -6.345 -13.058 1.00 97.00 397 ASN A N 1
ATOM 3082 C CA . ASN A 1 397 ? -21.274 -5.399 -14.144 1.00 97.00 397 ASN A CA 1
ATOM 3083 C C . ASN A 1 397 ? -20.350 -4.261 -13.678 1.00 97.00 397 ASN A C 1
ATOM 3085 O O . ASN A 1 397 ? -19.959 -4.193 -12.513 1.00 97.00 397 ASN A O 1
ATOM 3089 N N . THR A 1 398 ? -19.989 -3.358 -14.594 1.00 97.06 398 THR A N 1
ATOM 3090 C CA . THR A 1 398 ? -19.223 -2.155 -14.242 1.00 97.06 398 THR A CA 1
ATOM 3091 C C . THR A 1 398 ? -19.905 -1.376 -13.116 1.00 97.06 398 THR A C 1
ATOM 3093 O O . THR A 1 398 ? -21.102 -1.101 -13.194 1.00 97.06 398 THR A O 1
ATOM 3096 N N . ILE A 1 399 ? -19.135 -1.005 -12.092 1.00 98.00 399 ILE A N 1
ATOM 3097 C CA . ILE A 1 399 ? -19.617 -0.289 -10.908 1.00 98.00 399 ILE A CA 1
ATOM 3098 C C . ILE A 1 399 ? -18.570 0.712 -10.408 1.00 98.00 399 ILE A C 1
ATOM 3100 O O . ILE A 1 399 ? -17.364 0.468 -10.495 1.00 98.00 399 ILE A O 1
ATOM 3104 N N . GLN A 1 400 ? -19.045 1.837 -9.873 1.00 98.25 400 GLN A N 1
ATOM 3105 C CA . GLN A 1 400 ? -18.231 2.798 -9.137 1.00 98.25 400 GLN A CA 1
ATOM 3106 C C . GLN A 1 400 ? -18.744 2.915 -7.702 1.00 98.25 400 GLN A C 1
ATOM 3108 O O . GLN A 1 400 ? -19.864 3.359 -7.462 1.00 98.25 400 GLN A O 1
ATOM 3113 N N . PHE A 1 401 ? -17.887 2.567 -6.755 1.00 98.50 401 PHE A N 1
ATOM 3114 C CA . PHE A 1 401 ? -18.069 2.805 -5.334 1.00 98.50 401 PHE A CA 1
ATOM 3115 C C . PHE A 1 401 ? -17.555 4.210 -5.011 1.00 98.50 401 PHE A C 1
ATOM 3117 O O . PHE A 1 401 ? -16.357 4.421 -4.830 1.00 98.50 401 PHE A O 1
ATOM 3124 N N . ALA A 1 402 ? -18.461 5.187 -5.029 1.00 97.94 402 ALA A N 1
ATOM 3125 C CA . ALA A 1 402 ? -18.129 6.594 -4.823 1.00 97.94 402 ALA A CA 1
ATOM 3126 C C . ALA A 1 402 ? -18.166 6.980 -3.337 1.00 97.94 402 ALA A C 1
ATOM 3128 O O . ALA A 1 402 ? -19.054 6.541 -2.600 1.00 97.94 402 ALA A O 1
ATOM 3129 N N . GLY A 1 403 ? -17.217 7.816 -2.924 1.00 95.88 403 GLY A N 1
ATOM 3130 C CA . GLY A 1 403 ? -17.253 8.597 -1.694 1.00 95.88 403 GLY A CA 1
ATOM 3131 C C . GLY A 1 403 ? -17.723 10.043 -1.935 1.00 95.88 403 GLY A C 1
ATOM 3132 O O . GLY A 1 403 ? -18.405 10.314 -2.930 1.00 95.88 403 GLY A O 1
ATOM 3133 N N . PRO A 1 404 ? -17.407 10.980 -1.021 1.00 95.56 404 PRO A N 1
ATOM 3134 C CA . PRO A 1 404 ? -16.670 10.779 0.229 1.00 95.56 404 PRO A CA 1
ATOM 3135 C C . PRO A 1 404 ? -17.494 10.020 1.279 1.00 95.56 404 PRO A C 1
ATOM 3137 O O . PRO A 1 404 ? -18.688 10.267 1.446 1.00 95.56 404 PRO A O 1
ATOM 3140 N N . CYS A 1 405 ? -16.843 9.125 2.026 1.00 86.94 405 CYS A N 1
ATOM 3141 C CA . CYS A 1 405 ? -17.486 8.341 3.085 1.00 86.94 405 CYS A CA 1
ATOM 3142 C C . CYS A 1 405 ? -17.307 8.967 4.479 1.00 86.94 405 CYS A C 1
ATOM 3144 O O . CYS A 1 405 ? -16.281 9.578 4.784 1.00 86.94 405 CYS A O 1
ATOM 3146 N N . ASN A 1 406 ? -18.288 8.770 5.365 1.00 78.56 406 ASN A N 1
ATOM 3147 C CA . ASN A 1 406 ? -18.310 9.299 6.737 1.00 78.56 406 ASN A CA 1
ATOM 3148 C C . ASN A 1 406 ? -17.499 8.433 7.723 1.00 78.56 406 ASN A C 1
ATOM 3150 O O . ASN A 1 406 ? -17.965 8.095 8.814 1.00 78.56 406 ASN A O 1
ATOM 3154 N N . GLY A 1 407 ? -16.279 8.060 7.344 1.00 70.69 407 GLY A N 1
ATOM 3155 C CA . GLY A 1 407 ? -15.388 7.225 8.143 1.00 70.69 407 GLY A CA 1
ATOM 3156 C C . GLY A 1 407 ? -14.638 6.199 7.303 1.00 70.69 407 GLY A C 1
ATOM 3157 O O . GLY A 1 407 ? -14.752 6.173 6.081 1.00 70.69 407 GLY A O 1
ATOM 3158 N N . GLN A 1 408 ? -13.873 5.345 7.984 1.00 77.06 408 GLN A N 1
ATOM 3159 C CA . GLN A 1 408 ? -13.183 4.236 7.333 1.00 77.06 408 GLN A CA 1
ATOM 3160 C C . GLN A 1 408 ? -14.186 3.196 6.839 1.00 77.06 408 GLN A C 1
ATOM 3162 O O . GLN A 1 408 ? -15.140 2.836 7.540 1.00 77.06 408 GLN A O 1
ATOM 3167 N N . VAL A 1 409 ? -13.928 2.696 5.639 1.00 86.94 409 VAL A N 1
ATOM 3168 C CA . VAL A 1 409 ? -14.771 1.720 4.956 1.00 86.94 409 VAL A CA 1
ATOM 3169 C C . VAL A 1 409 ? -13.926 0.530 4.539 1.00 86.94 409 VAL A C 1
ATOM 3171 O O . VAL A 1 409 ? -12.788 0.671 4.095 1.00 86.94 409 VAL A O 1
ATOM 3174 N N . SER A 1 410 ? -14.469 -0.666 4.713 1.00 88.12 410 SER A N 1
ATOM 3175 C CA . SER A 1 410 ? -13.803 -1.913 4.356 1.00 88.12 410 SER A CA 1
ATOM 3176 C C . SER A 1 410 ? -14.621 -2.700 3.342 1.00 88.12 410 SER A C 1
ATOM 3178 O O . SER A 1 410 ? -15.846 -2.733 3.402 1.00 88.12 410 SER A O 1
ATOM 3180 N N . PHE A 1 411 ? -13.931 -3.374 2.435 1.00 93.75 411 PHE A N 1
ATOM 3181 C CA . PHE A 1 411 ? -14.480 -4.299 1.459 1.00 93.75 411 PHE A CA 1
ATOM 3182 C C . PHE A 1 411 ? -13.869 -5.675 1.741 1.00 93.75 411 PHE A C 1
ATOM 3184 O O . PHE A 1 411 ? -12.705 -5.926 1.422 1.00 93.75 411 PHE A O 1
ATOM 3191 N N . LEU A 1 412 ? -14.622 -6.542 2.425 1.00 91.25 412 LEU A N 1
ATOM 3192 C CA . LEU A 1 412 ? -14.174 -7.871 2.839 1.00 91.25 412 LEU A CA 1
ATOM 3193 C C . LEU A 1 412 ? -14.633 -8.920 1.823 1.00 91.25 412 LEU A C 1
ATOM 3195 O O . LEU A 1 412 ? -15.788 -9.343 1.822 1.00 91.25 412 LEU A O 1
ATOM 3199 N N . VAL A 1 413 ? -13.708 -9.358 0.975 1.00 93.00 413 VAL A N 1
ATOM 3200 C CA . VAL A 1 413 ? -13.952 -10.271 -0.141 1.00 93.00 413 VAL A CA 1
ATOM 3201 C C . VAL A 1 413 ? -13.497 -11.681 0.227 1.00 93.00 413 VAL A C 1
ATOM 3203 O O . VAL A 1 413 ? -12.307 -11.972 0.259 1.00 93.00 413 VAL A O 1
ATOM 3206 N N . ASN A 1 414 ? -14.448 -12.583 0.467 1.00 91.31 414 ASN A N 1
ATOM 3207 C CA . ASN A 1 414 ? -14.221 -14.018 0.691 1.00 91.31 414 ASN A CA 1
ATOM 3208 C C . ASN A 1 414 ? -14.947 -14.867 -0.370 1.00 91.31 414 ASN A C 1
ATOM 3210 O O . ASN A 1 414 ? -15.451 -15.955 -0.093 1.00 91.31 414 ASN A O 1
ATOM 3214 N N . ALA A 1 415 ? -15.041 -14.331 -1.586 1.00 95.69 415 ALA A N 1
ATOM 3215 C CA . ALA A 1 415 ? -15.812 -14.871 -2.697 1.00 95.69 415 ALA A CA 1
ATOM 3216 C C . ALA A 1 415 ? -15.085 -14.655 -4.029 1.00 95.69 415 ALA A C 1
ATOM 3218 O O . ALA A 1 415 ? -14.052 -13.987 -4.076 1.00 95.69 415 ALA A O 1
ATOM 3219 N N . VAL A 1 416 ? -15.658 -15.179 -5.113 1.00 98.62 416 VAL A N 1
ATOM 3220 C CA . VAL A 1 416 ? -15.281 -14.799 -6.477 1.00 98.62 416 VAL A CA 1
ATOM 3221 C C . VAL A 1 416 ? -16.221 -13.691 -6.940 1.00 98.62 416 VAL A C 1
ATOM 3223 O O . VAL A 1 416 ? -17.425 -13.906 -7.054 1.00 98.62 416 VAL A O 1
ATOM 3226 N N . ILE A 1 417 ? -15.688 -12.510 -7.216 1.00 98.75 417 ILE A N 1
ATOM 3227 C CA . ILE A 1 417 ? -16.381 -11.458 -7.959 1.00 98.75 417 ILE A CA 1
ATOM 3228 C C . ILE A 1 417 ? -15.977 -11.647 -9.418 1.00 98.75 417 ILE A C 1
ATOM 3230 O O . ILE A 1 417 ? -14.788 -11.694 -9.719 1.00 98.75 417 ILE A O 1
ATOM 3234 N N . GLN A 1 418 ? -16.947 -11.812 -10.312 1.00 98.44 418 GLN A N 1
ATOM 3235 C CA . GLN A 1 418 ? -16.711 -12.203 -11.700 1.00 98.44 418 GLN A CA 1
ATOM 3236 C C . GLN A 1 418 ? -17.237 -11.134 -12.657 1.00 98.44 418 GLN A C 1
ATOM 3238 O O . GLN A 1 418 ? -18.394 -10.718 -12.561 1.00 98.44 418 GLN A O 1
ATOM 3243 N N . ALA A 1 419 ? -16.403 -10.716 -13.603 1.00 98.06 419 ALA A N 1
ATOM 3244 C CA . ALA A 1 419 ? -16.783 -9.778 -14.647 1.00 98.06 419 ALA A CA 1
ATOM 3245 C C . ALA A 1 419 ? -17.677 -10.448 -15.710 1.00 98.06 419 ALA A C 1
ATOM 3247 O O . ALA A 1 419 ? -17.659 -11.673 -15.875 1.00 98.06 419 ALA A O 1
ATOM 3248 N N . PRO A 1 420 ? -18.429 -9.673 -16.509 1.00 96.31 420 PRO A N 1
ATOM 3249 C CA . PRO A 1 420 ? -19.122 -10.198 -17.678 1.00 96.31 420 PRO A CA 1
ATOM 3250 C C . PRO A 1 420 ? -18.123 -10.605 -18.766 1.00 96.31 420 PRO A C 1
ATOM 3252 O O . PRO A 1 420 ? -17.096 -9.947 -18.958 1.00 96.31 420 PRO A O 1
ATOM 3255 N N . GLN A 1 421 ? -18.448 -11.644 -19.535 1.00 94.69 421 GLN A N 1
ATOM 3256 C CA . GLN A 1 421 ? -17.656 -12.041 -20.703 1.00 94.69 421 GLN A CA 1
ATOM 3257 C C . GLN A 1 421 ? -17.788 -11.037 -21.860 1.00 94.69 421 GLN A C 1
ATOM 3259 O O . GLN A 1 421 ? -18.785 -10.327 -21.981 1.00 94.69 421 GLN A O 1
ATOM 3264 N N . GLY A 1 422 ? -16.787 -11.019 -22.739 1.00 90.25 422 GLY A N 1
ATOM 3265 C CA . GLY A 1 422 ? -16.723 -10.163 -23.921 1.00 90.25 422 GLY A CA 1
ATOM 3266 C C . GLY A 1 422 ? -16.067 -8.805 -23.663 1.00 90.25 422 GLY A C 1
ATOM 3267 O O . GLY A 1 422 ? -15.604 -8.496 -22.560 1.00 90.25 422 GLY A O 1
ATOM 3268 N N . GLN A 1 423 ? -16.005 -7.983 -24.711 1.00 83.38 423 GLN A N 1
ATOM 3269 C CA . GLN A 1 423 ? -15.441 -6.637 -24.622 1.00 83.38 423 GLN A CA 1
ATOM 3270 C C . GLN A 1 423 ? -16.288 -5.712 -23.741 1.00 83.38 423 GLN A C 1
ATOM 3272 O O . GLN A 1 423 ? -17.505 -5.851 -23.651 1.00 83.38 423 GLN A O 1
ATOM 3277 N N . SER A 1 424 ? -15.628 -4.729 -23.134 1.00 83.94 424 SER A N 1
ATOM 3278 C CA . SER A 1 424 ? -16.267 -3.597 -22.469 1.00 83.94 424 SER A CA 1
ATOM 3279 C C . SER A 1 424 ? -15.683 -2.306 -23.031 1.00 83.94 424 SER A C 1
ATOM 3281 O O . SER A 1 424 ? -14.475 -2.225 -23.233 1.00 83.94 424 SER A O 1
ATOM 3283 N N . ASN A 1 425 ? -16.539 -1.308 -23.253 1.00 83.25 425 ASN A N 1
ATOM 3284 C CA . ASN A 1 425 ? -16.124 0.060 -23.582 1.00 83.25 425 ASN A CA 1
ATOM 3285 C C . ASN A 1 425 ? -16.026 0.947 -22.329 1.00 83.25 425 ASN A C 1
ATOM 3287 O O . ASN A 1 425 ? -15.835 2.156 -22.445 1.00 83.25 425 ASN A O 1
ATOM 3291 N N . ALA A 1 426 ? -16.237 0.376 -21.139 1.00 89.62 426 ALA A N 1
ATOM 3292 C CA . ALA A 1 426 ? -16.122 1.112 -19.892 1.00 89.62 426 ALA A CA 1
ATOM 3293 C C . ALA A 1 426 ? -14.665 1.512 -19.630 1.00 89.62 426 ALA A C 1
ATOM 3295 O O . ALA A 1 426 ? -13.739 0.807 -20.019 1.00 89.62 426 ALA A O 1
ATOM 3296 N N . HIS A 1 427 ? -14.464 2.621 -18.919 1.00 91.75 427 HIS A N 1
ATOM 3297 C CA . HIS A 1 427 ? -13.127 3.032 -18.491 1.00 91.75 427 HIS A CA 1
ATOM 3298 C C . HIS A 1 427 ? -12.549 2.070 -17.437 1.00 91.75 427 HIS A C 1
ATOM 3300 O O . HIS A 1 427 ? -11.339 1.932 -17.330 1.00 91.75 427 HIS A O 1
ATOM 3306 N N . TYR A 1 428 ? -13.393 1.389 -16.668 1.00 96.00 428 TYR A N 1
ATOM 3307 C CA . TYR A 1 428 ? -13.011 0.450 -15.614 1.00 96.00 428 TYR A CA 1
ATOM 3308 C C . TYR A 1 428 ? -14.093 -0.624 -15.462 1.00 96.00 428 TYR A C 1
ATOM 3310 O O . TYR A 1 428 ? -15.221 -0.467 -15.944 1.00 96.00 428 TYR A O 1
ATOM 3318 N N . TRP A 1 429 ? -13.762 -1.718 -14.781 1.00 98.00 429 TRP A N 1
ATOM 3319 C CA . TRP A 1 429 ? -14.759 -2.650 -14.269 1.00 98.00 429 TRP A CA 1
ATOM 3320 C C . TRP A 1 429 ? -15.232 -2.228 -12.874 1.00 98.00 429 TRP A C 1
ATOM 3322 O O . TRP A 1 429 ? -16.402 -1.888 -12.727 1.00 98.00 429 TRP A O 1
ATOM 3332 N N . ILE A 1 430 ? -14.339 -2.159 -11.885 1.00 98.69 430 ILE A N 1
ATOM 3333 C CA . ILE A 1 430 ? -14.657 -1.689 -10.530 1.00 98.69 430 ILE A CA 1
ATOM 3334 C C . ILE A 1 430 ? -13.789 -0.476 -10.213 1.00 98.69 430 ILE A C 1
ATOM 3336 O O . ILE A 1 430 ? -12.565 -0.579 -10.267 1.00 98.69 430 ILE A O 1
ATOM 3340 N N . ASN A 1 431 ? -14.408 0.651 -9.861 1.00 98.75 431 ASN A N 1
ATOM 3341 C CA . ASN A 1 431 ? -13.699 1.848 -9.406 1.00 98.75 431 ASN A CA 1
ATOM 3342 C C . ASN A 1 431 ? -14.087 2.217 -7.972 1.00 98.75 431 ASN A C 1
ATOM 3344 O O . ASN A 1 431 ? -15.274 2.288 -7.664 1.00 98.75 431 ASN A O 1
ATOM 3348 N N . PHE A 1 432 ? -13.101 2.488 -7.125 1.00 98.81 432 PHE A N 1
ATOM 3349 C CA . PHE A 1 432 ? -13.279 3.162 -5.841 1.00 98.81 432 PHE A CA 1
ATOM 3350 C C . PHE A 1 432 ? -12.828 4.612 -6.009 1.00 98.81 432 PHE A C 1
ATOM 3352 O O . PHE A 1 432 ? -11.664 4.849 -6.328 1.00 98.81 432 PHE A O 1
ATOM 3359 N N . ASP A 1 433 ? -13.748 5.559 -5.831 1.00 98.69 433 ASP A N 1
ATOM 3360 C CA . ASP A 1 433 ? -13.552 6.964 -6.208 1.00 98.69 433 ASP A CA 1
ATOM 3361 C C . ASP A 1 433 ? -13.783 7.909 -5.025 1.00 98.69 433 ASP A C 1
ATOM 3363 O O . ASP A 1 433 ? -14.826 7.825 -4.380 1.00 98.69 433 ASP A O 1
ATOM 3367 N N . ASP A 1 434 ? -12.839 8.820 -4.773 1.00 98.44 434 ASP A N 1
ATOM 3368 C CA . ASP A 1 434 ? -12.918 9.879 -3.748 1.00 98.44 434 ASP A CA 1
ATOM 3369 C C . ASP A 1 434 ? -13.125 9.351 -2.312 1.00 98.44 434 ASP A C 1
ATOM 3371 O O . ASP A 1 434 ? -14.077 9.704 -1.613 1.00 98.44 434 ASP A O 1
ATOM 3375 N N . ILE A 1 435 ? -12.242 8.452 -1.856 1.00 96.50 435 ILE A N 1
ATOM 3376 C CA . ILE A 1 435 ? -12.361 7.782 -0.547 1.00 96.50 435 ILE A CA 1
ATOM 3377 C C . ILE A 1 435 ? -11.098 7.972 0.289 1.00 96.50 435 ILE A C 1
ATOM 3379 O O . ILE A 1 435 ? -9.983 7.729 -0.159 1.00 96.50 435 ILE A O 1
ATOM 3383 N N . ASN A 1 436 ? -11.276 8.318 1.562 1.00 88.50 436 ASN A N 1
ATOM 3384 C CA . ASN A 1 436 ? -10.198 8.376 2.540 1.00 88.50 436 ASN A CA 1
ATOM 3385 C C . ASN A 1 436 ? -10.386 7.277 3.599 1.00 88.50 436 ASN A C 1
ATOM 3387 O O . ASN A 1 436 ? -11.378 7.298 4.327 1.00 88.50 436 ASN A O 1
ATOM 3391 N N . GLY A 1 437 ? -9.445 6.335 3.704 1.00 82.19 437 GLY A N 1
ATOM 3392 C CA . GLY A 1 437 ? -9.527 5.225 4.658 1.00 82.19 437 GLY A CA 1
ATOM 3393 C C . GLY A 1 437 ? -10.238 3.973 4.133 1.00 82.19 437 GLY A C 1
ATOM 3394 O O . GLY A 1 437 ? -11.045 3.389 4.859 1.00 82.19 437 GLY A O 1
ATOM 3395 N N . LEU A 1 438 ? -9.959 3.564 2.890 1.00 93.62 438 LEU A N 1
ATOM 3396 C CA . LEU A 1 438 ? -10.458 2.319 2.300 1.00 93.62 438 LEU A CA 1
ATOM 3397 C C . LEU A 1 438 ? -9.570 1.128 2.689 1.00 93.62 438 LEU A C 1
ATOM 3399 O O . LEU A 1 438 ? -8.348 1.188 2.575 1.00 93.62 438 LEU A O 1
ATOM 3403 N N . THR A 1 439 ? -10.176 0.010 3.085 1.00 90.38 439 THR A N 1
ATOM 3404 C CA . THR A 1 439 ? -9.485 -1.285 3.208 1.00 90.38 439 THR A CA 1
ATOM 3405 C C . THR A 1 439 ? -10.132 -2.332 2.310 1.00 90.38 439 THR A C 1
ATOM 3407 O O . THR A 1 439 ? -11.252 -2.752 2.575 1.00 90.38 439 THR A O 1
ATOM 3410 N N . ILE A 1 440 ? -9.436 -2.809 1.279 1.00 96.31 440 ILE A N 1
ATOM 3411 C CA . ILE A 1 440 ? -9.863 -3.962 0.474 1.00 96.31 440 ILE A CA 1
ATOM 3412 C C . ILE A 1 440 ? -9.079 -5.179 0.952 1.00 96.31 440 ILE A C 1
ATOM 3414 O O . ILE A 1 440 ? -7.849 -5.189 0.906 1.00 96.31 440 ILE A O 1
ATOM 3418 N N . GLN A 1 441 ? -9.774 -6.206 1.431 1.00 88.19 441 GLN A N 1
ATOM 3419 C CA . GLN A 1 441 ? -9.108 -7.373 1.996 1.00 88.19 441 GLN A CA 1
ATOM 3420 C C . GLN A 1 441 ? -9.930 -8.651 1.903 1.00 88.19 441 GLN A C 1
ATOM 3422 O O . GLN A 1 441 ? -11.101 -8.636 1.540 1.00 88.19 441 GLN A O 1
ATOM 3427 N N . GLY A 1 442 ? -9.314 -9.752 2.319 1.00 76.69 442 GLY A N 1
ATOM 3428 C CA . GLY A 1 442 ? -9.901 -11.086 2.316 1.00 76.69 442 GLY A CA 1
ATOM 3429 C C . GLY A 1 442 ? -9.230 -11.964 1.271 1.00 76.69 442 GLY A C 1
ATOM 3430 O O . GLY A 1 442 ? -8.444 -11.481 0.467 1.00 76.69 442 GLY A O 1
ATOM 3431 N N . ASN A 1 443 ? -9.531 -13.259 1.293 1.00 83.12 443 ASN A N 1
ATOM 3432 C CA . ASN A 1 443 ? -8.871 -14.243 0.425 1.00 83.12 443 ASN A CA 1
ATOM 3433 C C . ASN A 1 443 ? -9.652 -14.478 -0.883 1.00 83.12 443 ASN A C 1
ATOM 3435 O O . ASN A 1 443 ? -9.616 -15.568 -1.456 1.00 83.12 443 ASN A O 1
ATOM 3439 N N . GLY A 1 444 ? -10.449 -13.493 -1.294 1.00 91.56 444 GLY A N 1
ATOM 3440 C CA . GLY A 1 444 ? -11.317 -13.548 -2.462 1.00 91.56 444 GLY A CA 1
ATOM 3441 C C . GLY A 1 444 ? -10.610 -13.225 -3.776 1.00 91.56 444 GLY A C 1
ATOM 3442 O O . GLY A 1 444 ? -9.460 -12.782 -3.810 1.00 91.56 444 GLY A O 1
ATOM 3443 N N . ILE A 1 445 ? -11.332 -13.451 -4.872 1.00 98.69 445 ILE A N 1
ATOM 3444 C CA . ILE A 1 445 ? -10.829 -13.352 -6.243 1.00 98.69 445 ILE A CA 1
ATOM 3445 C C . ILE A 1 445 ? -11.666 -12.335 -7.015 1.00 98.69 445 ILE A C 1
ATOM 3447 O O . ILE A 1 445 ? -12.890 -12.443 -7.046 1.00 98.69 445 ILE A O 1
ATOM 3451 N N . PHE A 1 446 ? -11.009 -11.397 -7.690 1.00 98.81 446 PHE A N 1
ATOM 3452 C CA . PHE A 1 446 ? -11.603 -10.580 -8.745 1.00 98.81 446 PHE A CA 1
ATOM 3453 C C . PHE A 1 446 ? -11.232 -11.192 -10.100 1.00 98.81 446 PHE A C 1
ATOM 3455 O O . PHE A 1 446 ? -10.101 -11.047 -10.559 1.00 98.81 446 PHE A O 1
ATOM 3462 N N . ASP A 1 447 ? -12.166 -11.905 -10.726 1.00 98.69 447 ASP A N 1
ATOM 3463 C CA . ASP A 1 447 ? -11.986 -12.552 -12.028 1.00 98.69 447 ASP A CA 1
ATOM 3464 C C . ASP A 1 447 ? -12.484 -11.639 -13.156 1.00 98.69 447 ASP A C 1
ATOM 3466 O O . ASP A 1 447 ? -13.688 -11.483 -13.371 1.00 98.69 447 ASP A O 1
ATOM 3470 N N . GLY A 1 448 ? -11.546 -11.037 -13.888 1.00 98.00 448 GLY A N 1
ATOM 3471 C CA . GLY A 1 448 ? -11.820 -10.084 -14.962 1.00 98.00 448 GLY A CA 1
ATOM 3472 C C . GLY A 1 448 ? -12.295 -10.705 -16.280 1.00 98.00 448 GLY A C 1
ATOM 3473 O O . GLY A 1 448 ? -12.671 -9.965 -17.193 1.00 98.00 448 GLY A O 1
ATOM 3474 N N . GLN A 1 449 ? -12.304 -12.038 -16.412 1.00 97.62 449 GLN A N 1
ATOM 3475 C CA . GLN A 1 449 ? -12.733 -12.752 -17.627 1.00 97.62 449 GLN A CA 1
ATOM 3476 C C . GLN A 1 449 ? -12.022 -12.289 -18.923 1.00 97.62 449 GLN A C 1
ATOM 3478 O O . GLN A 1 449 ? -12.581 -12.347 -20.026 1.00 97.62 449 GLN A O 1
ATOM 3483 N N . GLY A 1 450 ? -10.760 -11.872 -18.803 1.00 97.00 450 GLY A N 1
ATOM 3484 C CA . GLY A 1 450 ? -9.888 -11.358 -19.862 1.00 97.00 450 GLY A CA 1
ATOM 3485 C C . GLY A 1 450 ? -9.804 -12.192 -21.147 1.00 97.00 450 GLY A C 1
ATOM 3486 O O . GLY A 1 450 ? -9.933 -11.598 -22.221 1.00 97.00 450 GLY A O 1
ATOM 3487 N N . PRO A 1 451 ? -9.703 -13.540 -21.102 1.00 96.62 451 PRO A N 1
ATOM 3488 C CA . PRO A 1 451 ? -9.621 -14.378 -22.304 1.00 96.62 451 PRO A CA 1
ATOM 3489 C C . PRO A 1 451 ? -10.746 -14.151 -23.318 1.00 96.62 451 PRO A C 1
ATOM 3491 O O . PRO A 1 451 ? -10.552 -14.319 -24.520 1.00 96.62 451 PRO A O 1
ATOM 3494 N N . SER A 1 452 ? -11.923 -13.735 -22.849 1.00 95.25 452 SER A N 1
ATOM 3495 C CA . SER A 1 452 ? -13.067 -13.434 -23.712 1.00 95.25 452 SER A CA 1
ATOM 3496 C C . SER A 1 452 ? -12.980 -12.069 -24.420 1.00 95.25 452 SER A C 1
ATOM 3498 O O . SER A 1 452 ? -13.734 -11.826 -25.360 1.00 95.25 452 SER A O 1
ATOM 3500 N N . ALA A 1 453 ? -12.075 -11.181 -23.991 1.00 94.06 453 ALA A N 1
ATOM 3501 C CA . ALA A 1 453 ? -11.904 -9.817 -24.499 1.00 94.06 453 ALA A CA 1
ATOM 3502 C C . ALA A 1 453 ? -10.594 -9.610 -25.284 1.00 94.06 453 ALA A C 1
ATOM 3504 O O . ALA A 1 453 ? -10.570 -8.812 -26.222 1.00 94.06 453 ALA A O 1
ATOM 3505 N N . TRP A 1 454 ? -9.520 -10.332 -24.949 1.00 93.69 454 TRP A N 1
ATOM 3506 C CA . TRP A 1 454 ? -8.198 -10.158 -25.569 1.00 93.69 454 TRP A CA 1
ATOM 3507 C C . TRP A 1 454 ? -8.144 -10.316 -27.098 1.00 93.69 454 TRP A C 1
ATOM 3509 O O . TRP A 1 454 ? -7.443 -9.514 -27.717 1.00 93.69 454 TRP A O 1
ATOM 3519 N N . PRO A 1 455 ? -8.890 -11.240 -27.751 1.00 91.88 455 PRO A N 1
ATOM 3520 C CA . PRO A 1 455 ? -8.875 -11.368 -29.215 1.00 91.88 455 PRO A CA 1
ATOM 3521 C C . PRO A 1 455 ? -9.290 -10.100 -29.970 1.00 91.88 455 PRO A C 1
ATOM 3523 O O . PRO A 1 455 ? -9.048 -9.979 -31.169 1.00 91.88 455 PRO A O 1
ATOM 3526 N N . TYR A 1 456 ? -9.930 -9.162 -29.275 1.00 86.50 456 TYR A N 1
ATOM 3527 C CA . TYR A 1 456 ? -10.417 -7.919 -29.843 1.00 86.50 456 TYR A CA 1
ATOM 3528 C C . TYR A 1 456 ? -9.528 -6.705 -29.510 1.00 86.50 456 TYR A C 1
ATOM 3530 O O . TYR A 1 456 ? -9.852 -5.591 -29.921 1.00 86.50 456 TYR A O 1
ATOM 3538 N N . ASN A 1 457 ? -8.422 -6.884 -28.774 1.00 84.50 457 ASN A N 1
ATOM 3539 C CA . ASN A 1 457 ? -7.463 -5.808 -28.525 1.00 84.50 457 ASN A CA 1
ATOM 3540 C C . ASN A 1 457 ? -6.641 -5.527 -29.795 1.00 84.50 457 ASN A C 1
ATOM 3542 O O . ASN A 1 457 ? -5.798 -6.325 -30.204 1.00 84.50 457 ASN A O 1
ATOM 3546 N N . ASN A 1 458 ? -6.869 -4.368 -30.415 1.00 80.69 458 ASN A N 1
ATOM 3547 C CA . ASN A 1 458 ? -6.164 -3.923 -31.617 1.00 80.69 458 ASN A CA 1
ATOM 3548 C C . ASN A 1 458 ? -5.20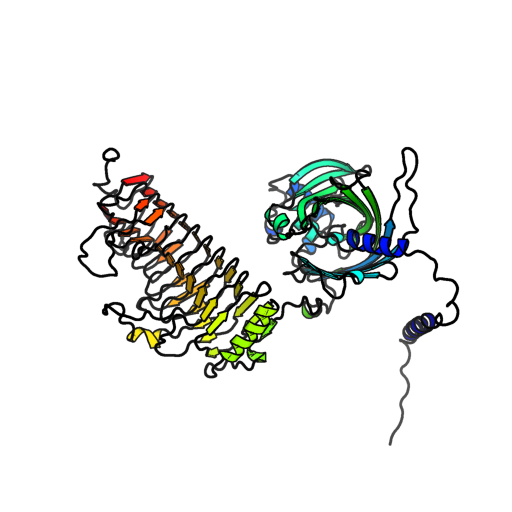0 -2.750 -31.361 1.00 80.69 458 ASN A C 1
ATOM 3550 O O . ASN A 1 458 ? -4.678 -2.184 -32.326 1.00 80.69 458 ASN A O 1
ATOM 3554 N N . CYS A 1 459 ? -4.922 -2.406 -30.096 1.00 77.12 459 CYS A N 1
ATOM 3555 C CA . CYS A 1 459 ? -4.090 -1.255 -29.726 1.00 77.12 459 CYS A CA 1
ATOM 3556 C C . CYS A 1 459 ? -2.645 -1.318 -30.223 1.00 77.12 459 CYS A C 1
ATOM 3558 O O . CYS A 1 459 ? -1.962 -0.300 -30.264 1.00 77.12 459 CYS A O 1
ATOM 3560 N N . ARG A 1 460 ? -2.194 -2.491 -30.672 1.00 69.50 460 ARG A N 1
ATOM 3561 C CA . ARG A 1 460 ? -0.894 -2.668 -31.322 1.00 69.50 460 ARG A CA 1
ATOM 3562 C C . ARG A 1 460 ? -0.867 -2.251 -32.801 1.00 69.50 460 ARG A C 1
ATOM 3564 O O . ARG A 1 460 ? 0.206 -1.993 -33.332 1.00 69.50 460 ARG A O 1
ATOM 3571 N N . HIS A 1 461 ? -2.015 -2.210 -33.479 1.00 69.38 461 HIS A N 1
ATOM 3572 C CA . HIS A 1 461 ? -2.091 -2.043 -34.941 1.00 69.38 461 HIS A CA 1
ATOM 3573 C C . HIS A 1 461 ? -2.898 -0.818 -35.383 1.00 69.38 461 HIS A C 1
ATOM 3575 O O . HIS A 1 461 ? -2.722 -0.339 -36.503 1.00 69.38 461 HIS A O 1
ATOM 3581 N N . ALA A 1 462 ? -3.798 -0.317 -34.537 1.00 69.12 462 ALA A N 1
ATOM 3582 C CA . ALA A 1 462 ? -4.666 0.803 -34.868 1.00 69.12 462 ALA A CA 1
ATOM 3583 C C . ALA A 1 462 ? -4.172 2.102 -34.215 1.00 69.12 462 ALA A C 1
ATOM 3585 O O . ALA A 1 462 ? -3.973 2.158 -33.006 1.00 69.12 462 ALA A O 1
ATOM 3586 N N . ALA A 1 463 ? -4.049 3.173 -35.008 1.00 62.81 463 ALA A N 1
ATOM 3587 C CA . ALA A 1 463 ? -3.714 4.513 -34.507 1.00 62.81 463 ALA A CA 1
ATOM 3588 C C . ALA A 1 463 ? -4.793 5.091 -33.567 1.00 62.81 463 ALA A C 1
ATOM 3590 O O . ALA A 1 463 ? -4.511 5.957 -32.744 1.00 62.81 463 ALA A O 1
ATOM 3591 N N . SER A 1 464 ? -6.030 4.603 -33.694 1.00 66.75 464 SER A N 1
ATOM 3592 C CA . SER A 1 464 ? -7.133 4.843 -32.769 1.00 66.75 464 SER A CA 1
ATOM 3593 C C . SER A 1 464 ? -7.612 3.487 -32.265 1.00 66.75 464 SER A C 1
ATOM 3595 O O . SER A 1 464 ? -8.136 2.683 -33.037 1.00 66.75 464 SER A O 1
ATOM 3597 N N . CYS A 1 465 ? -7.379 3.218 -30.986 1.00 73.06 465 CYS A N 1
ATOM 3598 C CA . CYS A 1 465 ? -7.835 2.019 -30.301 1.00 73.06 465 CYS A CA 1
ATOM 3599 C C . CYS A 1 465 ? -8.471 2.410 -28.965 1.00 73.06 465 CYS A C 1
ATOM 3601 O O . CYS A 1 465 ? -8.142 3.455 -28.397 1.00 73.06 465 CYS A O 1
ATOM 3603 N N . THR A 1 466 ? -9.367 1.569 -28.460 1.00 78.00 466 THR A N 1
ATOM 3604 C CA . THR A 1 466 ? -9.916 1.705 -27.110 1.00 78.00 466 THR A CA 1
ATOM 3605 C C . THR A 1 466 ? -9.199 0.696 -26.216 1.00 78.00 466 THR A C 1
ATOM 3607 O O . THR A 1 466 ? -9.343 -0.505 -26.457 1.00 78.00 466 THR A O 1
ATOM 3610 N N . PRO A 1 467 ? -8.409 1.144 -25.222 1.00 83.12 467 PRO A N 1
ATOM 3611 C CA . PRO A 1 467 ? -7.767 0.242 -24.274 1.00 83.12 467 PRO A CA 1
ATOM 3612 C C . PRO A 1 467 ? -8.796 -0.626 -23.551 1.00 83.12 467 PRO A C 1
ATOM 3614 O O . PRO A 1 467 ? -9.899 -0.169 -23.246 1.00 83.12 467 PRO A O 1
ATOM 3617 N N . LEU A 1 468 ? -8.431 -1.875 -23.259 1.00 90.12 468 LEU A N 1
ATOM 3618 C CA . LEU A 1 468 ? -9.268 -2.742 -22.437 1.00 90.12 468 LEU A CA 1
ATOM 3619 C C . LEU A 1 468 ? -9.314 -2.221 -20.995 1.00 90.12 468 LEU A C 1
ATOM 3621 O O . LEU A 1 468 ? -8.326 -1.703 -20.471 1.00 90.12 468 LEU A O 1
ATOM 3625 N N . CYS A 1 469 ? -10.479 -2.346 -20.361 1.00 91.56 469 CYS A N 1
ATOM 3626 C CA . CYS A 1 469 ? -10.721 -1.745 -19.057 1.00 91.56 469 CYS A CA 1
ATOM 3627 C C . CYS A 1 469 ? -9.928 -2.443 -17.931 1.00 91.56 469 CYS A C 1
ATOM 3629 O O . CYS A 1 469 ? -9.881 -3.680 -17.910 1.00 91.56 469 CYS A O 1
ATOM 3631 N N . PRO A 1 470 ? -9.360 -1.694 -16.967 1.00 96.19 470 PRO A N 1
ATOM 3632 C CA . PRO A 1 470 ? -8.830 -2.251 -15.735 1.00 96.19 470 PRO A CA 1
ATOM 3633 C C . PRO A 1 470 ? -9.881 -3.007 -14.919 1.00 96.19 470 PRO A C 1
ATOM 3635 O O . PRO A 1 470 ? -11.049 -2.609 -14.898 1.00 96.19 470 PRO A O 1
ATOM 3638 N N . SER A 1 471 ? -9.455 -4.057 -14.210 1.00 97.56 471 SER A N 1
ATOM 3639 C CA . SER A 1 471 ? -10.330 -4.806 -13.298 1.00 97.56 471 SER A CA 1
ATOM 3640 C C . SER A 1 471 ? -10.662 -3.995 -12.049 1.00 97.56 471 SER A C 1
ATOM 3642 O O . SER A 1 471 ? -11.836 -3.782 -11.748 1.00 97.56 471 SER A O 1
ATOM 3644 N N . LEU A 1 472 ? -9.632 -3.528 -11.342 1.00 98.56 472 LEU A N 1
ATOM 3645 C CA . LEU A 1 472 ? -9.770 -2.728 -10.132 1.00 98.56 472 LEU A CA 1
ATOM 3646 C C . LEU A 1 472 ? -9.073 -1.381 -10.324 1.00 98.56 472 LEU A C 1
ATOM 3648 O O . LEU A 1 472 ? -7.909 -1.324 -10.718 1.00 98.56 472 LEU A O 1
ATOM 3652 N N . MET A 1 473 ? -9.790 -0.298 -10.053 1.00 98.62 473 MET A N 1
ATOM 3653 C CA . MET A 1 473 ? -9.302 1.070 -10.155 1.00 98.62 473 MET A CA 1
ATOM 3654 C C . MET A 1 473 ? -9.515 1.796 -8.827 1.00 98.62 473 MET A C 1
ATOM 3656 O O . MET A 1 473 ? -10.568 1.663 -8.205 1.00 98.62 473 MET A O 1
ATOM 3660 N N . LEU A 1 474 ? -8.491 2.518 -8.380 1.00 98.81 474 LEU A N 1
ATOM 3661 C CA . LEU A 1 474 ? -8.530 3.417 -7.233 1.00 98.81 474 LEU A CA 1
ATOM 3662 C C . LEU A 1 474 ? -8.274 4.831 -7.754 1.00 98.81 474 LEU A C 1
ATOM 3664 O O . LEU A 1 474 ? -7.203 5.102 -8.297 1.00 98.81 474 LEU A O 1
ATOM 3668 N N . THR A 1 475 ? -9.251 5.721 -7.625 1.00 98.75 475 THR A N 1
ATOM 3669 C CA . THR A 1 475 ? -9.155 7.116 -8.065 1.00 98.75 475 THR A CA 1
ATOM 3670 C C . THR A 1 475 ? -9.390 8.034 -6.879 1.00 98.75 475 THR A C 1
ATOM 3672 O O . THR A 1 475 ? -10.405 7.916 -6.199 1.00 98.75 475 THR A O 1
ATOM 3675 N N . LYS A 1 476 ? -8.456 8.952 -6.602 1.00 98.62 476 LYS A N 1
ATOM 3676 C CA . LYS A 1 476 ? -8.564 9.863 -5.445 1.00 98.62 476 LYS A CA 1
ATOM 3677 C C . LYS A 1 476 ? -8.772 9.117 -4.126 1.00 98.62 476 LYS A C 1
ATOM 3679 O O . LYS A 1 476 ? -9.567 9.521 -3.278 1.00 98.62 476 LYS A O 1
ATOM 3684 N N . VAL A 1 477 ? -8.069 7.998 -3.970 1.00 98.25 477 VAL A N 1
ATOM 3685 C CA . VAL A 1 477 ? -8.128 7.166 -2.770 1.00 98.25 477 VAL A CA 1
ATOM 3686 C C . VAL A 1 477 ? -6.932 7.484 -1.886 1.00 98.25 477 VAL A C 1
ATOM 3688 O O . VAL A 1 477 ? -5.797 7.463 -2.348 1.00 98.25 477 VAL A O 1
ATOM 3691 N N . ASN A 1 478 ? -7.173 7.761 -0.606 1.00 84.50 478 ASN A N 1
ATOM 3692 C CA . ASN A 1 478 ? -6.124 8.175 0.323 1.00 84.50 478 ASN A CA 1
ATOM 3693 C C . ASN A 1 478 ? -6.102 7.333 1.602 1.00 84.50 478 ASN A C 1
ATOM 3695 O O . ASN A 1 478 ? -7.140 6.819 2.025 1.00 84.50 478 ASN A O 1
ATOM 3699 N N . ASN A 1 479 ? -4.933 7.206 2.238 1.00 84.62 479 ASN A N 1
ATOM 3700 C CA . ASN A 1 479 ? -4.746 6.539 3.541 1.00 84.62 479 ASN A CA 1
ATOM 3701 C C . ASN A 1 479 ? -5.373 5.133 3.585 1.00 84.62 479 ASN A C 1
ATOM 3703 O O . ASN A 1 479 ? -6.211 4.841 4.439 1.00 84.62 479 ASN A O 1
ATOM 3707 N N . SER A 1 480 ? -5.030 4.292 2.611 1.00 88.75 480 SER A N 1
ATOM 3708 C CA . SER A 1 480 ? -5.777 3.067 2.299 1.00 88.75 480 SER A CA 1
ATOM 3709 C C . SER A 1 480 ? -4.902 1.813 2.230 1.00 88.75 480 SER A C 1
ATOM 3711 O O . SER A 1 480 ? -3.681 1.883 2.086 1.00 88.75 480 SER A O 1
ATOM 3713 N N . LEU A 1 481 ? -5.539 0.645 2.336 1.00 87.19 481 LEU A N 1
ATOM 3714 C CA . LEU A 1 481 ? -4.895 -0.668 2.357 1.00 87.19 481 LEU A CA 1
ATOM 3715 C C . LEU A 1 481 ? -5.581 -1.633 1.384 1.00 87.19 481 LEU A C 1
ATOM 3717 O O . LEU A 1 481 ? -6.796 -1.806 1.423 1.00 87.19 481 LEU A O 1
ATOM 3721 N N . VAL A 1 482 ? -4.797 -2.319 0.558 1.00 96.12 482 VAL A N 1
ATOM 3722 C CA . VAL A 1 482 ? -5.242 -3.448 -0.268 1.00 96.12 482 VAL A CA 1
ATOM 3723 C C . VAL A 1 482 ? -4.402 -4.662 0.102 1.00 96.12 482 VAL A C 1
ATOM 3725 O O . VAL A 1 482 ? -3.181 -4.611 -0.028 1.00 96.12 482 VAL A O 1
ATOM 3728 N N . GLN A 1 483 ? -5.014 -5.749 0.577 1.00 88.94 483 GLN A N 1
ATOM 3729 C CA . GLN A 1 483 ? -4.237 -6.907 1.025 1.00 88.94 483 GLN A CA 1
ATOM 3730 C C . GLN A 1 483 ? -4.908 -8.267 0.848 1.00 88.94 483 GLN A C 1
ATOM 3732 O O . GLN A 1 483 ? -6.123 -8.387 0.962 1.00 88.94 483 GLN A O 1
ATOM 3737 N N . ASN A 1 484 ? -4.097 -9.313 0.660 1.00 86.88 484 ASN A N 1
ATOM 3738 C CA . ASN A 1 484 ? -4.496 -10.733 0.659 1.00 86.88 484 ASN A CA 1
ATOM 3739 C C . ASN A 1 484 ? -5.470 -11.176 -0.454 1.00 86.88 484 ASN A C 1
ATOM 3741 O O . ASN A 1 484 ? -5.853 -12.345 -0.500 1.00 86.88 484 ASN A O 1
ATOM 3745 N N . ILE A 1 485 ? -5.846 -10.277 -1.366 1.00 97.44 485 ILE A N 1
ATOM 3746 C CA . ILE A 1 485 ? -6.759 -10.569 -2.478 1.00 97.44 485 ILE A CA 1
ATOM 3747 C C . ILE A 1 485 ? -6.030 -11.143 -3.698 1.00 97.44 485 ILE A C 1
ATOM 3749 O O . ILE A 1 485 ? -4.819 -10.977 -3.869 1.00 97.44 485 ILE A O 1
ATOM 3753 N N . THR A 1 486 ? -6.801 -11.768 -4.590 1.00 98.75 486 THR A N 1
ATOM 3754 C CA . THR A 1 486 ? -6.334 -12.203 -5.913 1.00 98.75 486 THR A CA 1
ATOM 3755 C C . THR A 1 486 ? -7.001 -11.404 -7.034 1.00 98.75 486 THR A C 1
ATOM 3757 O O . THR A 1 486 ? -8.227 -11.311 -7.079 1.00 98.75 486 THR A O 1
ATOM 3760 N N . LEU A 1 487 ? -6.212 -10.877 -7.973 1.00 98.88 487 LEU A N 1
ATOM 3761 C CA . LEU A 1 487 ? -6.684 -10.323 -9.247 1.00 98.88 487 LEU A CA 1
ATOM 3762 C C . LEU A 1 487 ? -6.356 -11.316 -10.366 1.00 98.88 487 LEU A C 1
ATOM 3764 O O . LEU A 1 487 ? -5.190 -11.630 -10.617 1.00 98.88 487 LEU A O 1
ATOM 3768 N N . LEU A 1 488 ? -7.390 -11.845 -11.011 1.00 98.75 488 LEU A N 1
ATOM 3769 C CA . LEU A 1 488 ? -7.279 -12.918 -11.989 1.00 98.75 488 LEU A CA 1
ATOM 3770 C C . LEU A 1 488 ? -7.757 -12.435 -13.355 1.00 98.75 488 LEU A C 1
ATOM 3772 O O . LEU A 1 488 ? -8.892 -11.987 -13.497 1.00 98.75 488 LEU A O 1
ATOM 3776 N N . ASN A 1 489 ? -6.915 -12.610 -14.375 1.00 98.19 489 ASN A N 1
ATOM 3777 C CA . ASN A 1 489 ? -7.284 -12.470 -15.783 1.00 98.19 489 ASN A CA 1
ATOM 3778 C C . ASN A 1 489 ? -8.057 -11.177 -16.097 1.00 98.19 489 ASN A C 1
ATOM 3780 O O . ASN A 1 489 ? -9.152 -11.233 -16.658 1.00 98.19 489 ASN A O 1
ATOM 3784 N N . SER A 1 490 ? -7.516 -10.009 -15.746 1.00 97.31 490 SER A N 1
ATOM 3785 C CA . SER A 1 490 ? -8.098 -8.736 -16.180 1.00 97.31 490 SER A CA 1
ATOM 3786 C C . SER A 1 490 ? -8.180 -8.632 -17.709 1.00 97.31 490 SER A C 1
ATOM 3788 O O . SER A 1 490 ? -7.403 -9.244 -18.449 1.00 97.31 490 SER A O 1
ATOM 3790 N N . LYS A 1 491 ? -9.151 -7.850 -18.197 1.00 95.81 491 LYS A N 1
ATOM 3791 C CA . LYS A 1 491 ? -9.263 -7.522 -19.626 1.00 95.81 491 LYS A CA 1
ATOM 3792 C C . LYS A 1 491 ? -8.099 -6.630 -20.054 1.00 95.81 491 LYS A C 1
ATOM 3794 O O . LYS A 1 491 ? -7.505 -6.901 -21.088 1.00 95.81 491 LYS A O 1
ATOM 3799 N N . GLY A 1 492 ? -7.782 -5.606 -19.265 1.00 95.06 492 GLY A N 1
ATOM 3800 C CA . GLY A 1 492 ? -6.586 -4.774 -19.405 1.00 95.06 492 GLY A CA 1
ATOM 3801 C C . GLY A 1 492 ? -5.749 -4.839 -18.131 1.00 95.06 492 GLY A C 1
ATOM 3802 O O . GLY A 1 492 ? -5.511 -5.921 -17.599 1.00 95.06 492 GLY A O 1
ATOM 3803 N N . VAL A 1 493 ? -5.354 -3.679 -17.607 1.00 97.38 493 VAL A N 1
ATOM 3804 C CA . VAL A 1 493 ? -4.608 -3.549 -16.342 1.00 97.38 493 VAL A CA 1
ATOM 3805 C C . VAL A 1 493 ? -5.331 -4.255 -15.182 1.00 97.38 493 VAL A C 1
ATOM 3807 O O . VAL A 1 493 ? -6.557 -4.246 -15.090 1.00 97.38 493 VAL A O 1
ATOM 3810 N N . GLN A 1 494 ? -4.608 -4.899 -14.277 1.00 98.56 494 GLN A N 1
ATOM 3811 C CA . GLN A 1 494 ? -5.206 -5.633 -13.160 1.00 98.56 494 GLN A CA 1
ATOM 3812 C C . GLN A 1 494 ? -5.623 -4.663 -12.049 1.00 98.56 494 GLN A C 1
ATOM 3814 O O . GLN A 1 494 ? -6.806 -4.608 -11.703 1.00 98.56 494 GLN A O 1
ATOM 3819 N N . LEU A 1 495 ? -4.681 -3.848 -11.568 1.00 98.81 495 LEU A N 1
ATOM 3820 C CA . LEU A 1 495 ? -4.905 -2.776 -10.599 1.00 98.81 495 LEU A CA 1
ATOM 3821 C C . LEU A 1 495 ? -4.377 -1.440 -11.132 1.00 98.81 495 LEU A C 1
ATOM 3823 O O . LEU A 1 495 ? -3.193 -1.313 -11.430 1.00 98.81 495 LEU A O 1
ATOM 3827 N N . LYS A 1 496 ? -5.242 -0.430 -11.214 1.00 98.69 496 LYS A N 1
ATOM 3828 C CA . LYS A 1 496 ? -4.875 0.938 -11.594 1.00 98.69 496 LYS A CA 1
ATOM 3829 C C . LYS A 1 496 ? -5.066 1.894 -10.416 1.00 98.69 496 LYS A C 1
ATOM 3831 O O . LYS A 1 496 ? -6.117 1.865 -9.785 1.00 98.69 496 LYS A O 1
ATOM 3836 N N . ILE A 1 497 ? -4.085 2.746 -10.134 1.00 98.81 497 ILE A N 1
ATOM 3837 C CA . ILE A 1 497 ? -4.125 3.726 -9.039 1.00 98.81 497 ILE A CA 1
ATOM 3838 C C . ILE A 1 497 ? -3.825 5.112 -9.600 1.00 98.81 497 ILE A C 1
ATOM 3840 O O . ILE A 1 497 ? -2.745 5.339 -10.144 1.00 98.81 497 ILE A O 1
ATOM 3844 N N . GLU A 1 498 ? -4.774 6.033 -9.462 1.00 98.38 498 GLU A N 1
ATOM 3845 C CA . GLU A 1 498 ? -4.662 7.395 -9.982 1.00 98.38 498 GLU A CA 1
ATOM 3846 C C . GLU A 1 498 ? -5.020 8.445 -8.928 1.00 98.38 498 GLU A C 1
ATOM 3848 O O . GLU A 1 498 ? -5.942 8.254 -8.131 1.00 98.38 498 GLU A O 1
ATOM 3853 N N . GLU A 1 499 ? -4.300 9.569 -8.936 1.00 98.56 499 GLU A N 1
ATOM 3854 C CA . GLU A 1 499 ? -4.601 10.754 -8.108 1.00 98.56 499 GLU A CA 1
ATOM 3855 C C . GLU A 1 499 ? -4.693 10.442 -6.602 1.00 98.56 499 GLU A C 1
ATOM 3857 O O . GLU A 1 499 ? -5.542 10.981 -5.900 1.00 98.56 499 GLU A O 1
ATOM 3862 N N . SER A 1 500 ? -3.859 9.528 -6.110 1.00 98.06 500 SER A N 1
ATOM 3863 C CA . SER A 1 500 ? -4.030 8.867 -4.808 1.00 98.06 500 SER A CA 1
ATOM 3864 C C . SER A 1 500 ? -2.781 8.971 -3.929 1.00 98.06 500 SER A C 1
ATOM 3866 O O . SER A 1 500 ? -1.660 8.987 -4.437 1.00 98.06 500 SER A O 1
ATOM 3868 N N . GLU A 1 501 ? -2.955 8.996 -2.608 1.00 90.88 501 GLU A N 1
ATOM 3869 C CA . GLU A 1 501 ? -1.863 9.182 -1.648 1.00 90.88 501 GLU A CA 1
ATOM 3870 C C . GLU A 1 501 ? -1.911 8.211 -0.460 1.00 90.88 501 GLU A C 1
ATOM 3872 O O . GLU A 1 501 ? -2.972 7.895 0.075 1.00 90.88 501 GLU A O 1
ATOM 3877 N N . ASN A 1 502 ? -0.743 7.781 0.023 1.00 87.81 502 ASN A N 1
ATOM 3878 C CA . ASN A 1 502 ? -0.613 6.949 1.221 1.00 87.81 502 ASN A CA 1
ATOM 3879 C C . ASN A 1 502 ? -1.424 5.643 1.110 1.00 87.81 502 ASN A C 1
ATOM 3881 O O . ASN A 1 502 ? -2.357 5.391 1.880 1.00 87.81 502 ASN A O 1
ATOM 3885 N N . ILE A 1 503 ? -1.089 4.820 0.112 1.00 96.31 503 ILE A N 1
ATOM 3886 C CA . ILE A 1 503 ? -1.710 3.505 -0.102 1.00 96.31 503 ILE A CA 1
ATOM 3887 C C . ILE A 1 503 ? -0.674 2.407 0.102 1.00 96.31 503 ILE A C 1
ATOM 3889 O O . ILE A 1 503 ? 0.420 2.457 -0.456 1.00 96.31 503 ILE A O 1
ATOM 3893 N N . THR A 1 504 ? -1.048 1.378 0.860 1.00 92.25 504 THR A N 1
ATOM 3894 C CA . THR A 1 504 ? -0.264 0.146 0.982 1.00 92.25 504 THR A CA 1
ATOM 3895 C C . THR A 1 504 ? -0.969 -1.004 0.276 1.00 92.25 504 THR A C 1
ATOM 3897 O O . THR A 1 504 ? -2.140 -1.280 0.526 1.00 92.25 504 THR A O 1
ATOM 3900 N N . ILE A 1 505 ? -0.242 -1.687 -0.598 1.00 98.25 505 ILE A N 1
ATOM 3901 C CA . ILE A 1 505 ? -0.649 -2.898 -1.303 1.00 98.25 505 ILE A CA 1
ATOM 3902 C C . ILE A 1 505 ? 0.239 -4.011 -0.770 1.00 98.25 505 ILE A C 1
ATOM 3904 O O . ILE A 1 505 ? 1.457 -3.924 -0.897 1.00 98.25 505 ILE A O 1
ATOM 3908 N N . ASN A 1 506 ? -0.345 -5.022 -0.136 1.00 90.75 506 ASN A N 1
ATOM 3909 C CA . ASN A 1 506 ? 0.426 -6.013 0.602 1.00 90.75 506 ASN A CA 1
ATOM 3910 C C . ASN A 1 506 ? -0.065 -7.437 0.355 1.00 90.75 506 ASN A C 1
ATOM 3912 O O . ASN A 1 506 ? -1.258 -7.712 0.484 1.00 90.75 506 ASN A O 1
ATOM 3916 N N . ASN A 1 507 ? 0.858 -8.358 0.084 1.00 91.56 507 ASN A N 1
ATOM 3917 C CA . ASN A 1 507 ? 0.562 -9.784 -0.029 1.00 91.56 507 ASN A CA 1
ATOM 3918 C C . ASN A 1 507 ? -0.609 -10.083 -0.984 1.00 91.56 507 ASN A C 1
ATOM 3920 O O . ASN A 1 507 ? -1.510 -10.863 -0.666 1.00 91.56 507 ASN A O 1
ATOM 3924 N N . ILE A 1 508 ? -0.644 -9.413 -2.140 1.00 98.12 508 ILE A N 1
ATOM 3925 C CA . ILE A 1 508 ? -1.639 -9.700 -3.177 1.00 98.12 508 ILE A CA 1
ATOM 3926 C C . ILE A 1 508 ? -1.076 -10.674 -4.209 1.00 98.12 508 ILE A C 1
ATOM 3928 O O . ILE A 1 508 ? 0.136 -10.772 -4.418 1.00 98.12 508 ILE A O 1
ATOM 3932 N N . THR A 1 509 ? -1.978 -11.382 -4.883 1.00 98.69 509 THR A N 1
ATOM 3933 C CA . THR A 1 509 ? -1.639 -12.227 -6.031 1.00 98.69 509 THR A CA 1
ATOM 3934 C C . THR A 1 509 ? -2.288 -11.667 -7.289 1.00 98.69 509 THR A C 1
ATOM 3936 O O . THR A 1 509 ? -3.498 -11.460 -7.328 1.00 98.69 509 THR A O 1
ATOM 3939 N N . ILE A 1 510 ? -1.499 -11.437 -8.333 1.00 98.88 510 ILE A N 1
ATOM 3940 C CA . ILE A 1 510 ? -1.982 -11.035 -9.654 1.00 98.88 510 ILE A CA 1
ATOM 3941 C C . ILE A 1 510 ? -1.563 -12.097 -10.662 1.00 98.88 510 ILE A C 1
ATOM 3943 O O . ILE A 1 510 ? -0.393 -12.478 -10.725 1.00 98.88 510 ILE A O 1
ATOM 3947 N N . THR A 1 511 ? -2.511 -12.589 -11.459 1.00 98.44 511 THR A N 1
ATOM 3948 C CA . THR A 1 511 ? -2.228 -13.631 -12.453 1.00 98.44 511 THR A CA 1
ATOM 3949 C C . THR A 1 511 ? -2.980 -13.395 -13.759 1.00 98.44 511 THR A C 1
ATOM 3951 O O . THR A 1 511 ? -4.208 -13.297 -13.785 1.00 98.44 511 THR A O 1
ATOM 3954 N N . ALA A 1 512 ? -2.229 -13.351 -14.855 1.00 98.25 512 ALA A N 1
ATOM 3955 C CA . ALA A 1 512 ? -2.691 -13.504 -16.228 1.00 98.25 512 ALA A CA 1
ATOM 3956 C C . ALA A 1 512 ? -1.618 -14.233 -17.071 1.00 98.25 512 ALA A C 1
ATOM 3958 O O . ALA A 1 512 ? -0.449 -14.254 -16.678 1.00 98.25 512 ALA A O 1
ATOM 3959 N N . PRO A 1 513 ? -1.989 -14.859 -18.203 1.00 97.69 513 PRO A N 1
ATOM 3960 C CA . PRO A 1 513 ? -1.048 -15.513 -19.113 1.00 97.69 513 PRO A CA 1
ATOM 3961 C C . PRO A 1 513 ? 0.037 -14.568 -19.648 1.00 97.69 513 PRO A C 1
ATOM 3963 O O . PRO A 1 513 ? -0.207 -13.386 -19.848 1.00 97.69 513 PRO A O 1
ATOM 3966 N N . ALA A 1 514 ? 1.224 -15.097 -19.952 1.00 96.38 514 ALA A N 1
ATOM 3967 C CA . ALA A 1 514 ? 2.345 -14.305 -20.478 1.00 96.38 514 ALA A CA 1
ATOM 3968 C C . ALA A 1 514 ? 2.061 -13.641 -21.842 1.00 96.38 514 ALA A C 1
ATOM 3970 O O . ALA A 1 514 ? 2.756 -12.711 -22.234 1.00 96.38 514 ALA A O 1
ATOM 3971 N N . ASP A 1 515 ? 1.0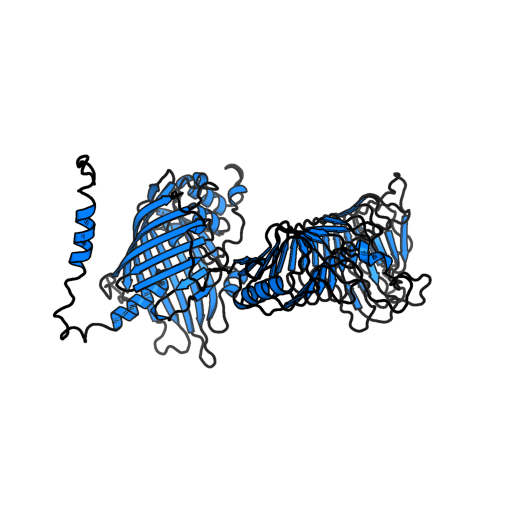72 -14.137 -22.585 1.00 94.56 515 ASP A N 1
ATOM 3972 C CA . ASP A 1 515 ? 0.649 -13.631 -23.890 1.00 94.56 515 ASP A CA 1
ATOM 3973 C C . ASP A 1 515 ? -0.604 -12.737 -23.821 1.00 94.56 515 ASP A C 1
ATOM 3975 O O . ASP A 1 515 ? -1.111 -12.312 -24.865 1.00 94.56 515 ASP A O 1
ATOM 3979 N N . SER A 1 516 ? -1.114 -12.416 -22.622 1.00 95.06 516 SER A N 1
ATOM 3980 C CA . SER A 1 516 ? -2.271 -11.528 -22.482 1.00 95.06 516 SER A CA 1
ATOM 3981 C C . SER A 1 516 ? -1.905 -10.062 -22.778 1.00 95.06 516 SER A C 1
ATOM 3983 O O . SER A 1 516 ? -0.964 -9.521 -22.200 1.00 95.06 516 SER A O 1
ATOM 3985 N N . PRO A 1 517 ? -2.638 -9.369 -23.667 1.00 92.44 517 PRO A N 1
ATOM 3986 C CA . PRO A 1 517 ? -2.204 -8.080 -24.191 1.00 92.44 517 PRO A CA 1
ATOM 3987 C C . PRO A 1 517 ? -2.560 -6.913 -23.257 1.00 92.44 517 PRO A C 1
ATOM 3989 O O . PRO A 1 517 ? -3.739 -6.682 -22.987 1.00 92.44 517 PRO A O 1
ATOM 3992 N N . ASN A 1 518 ? -1.558 -6.118 -22.860 1.00 91.88 518 ASN A N 1
ATOM 3993 C CA . ASN A 1 518 ? -1.717 -4.902 -22.042 1.00 91.88 518 ASN A CA 1
ATOM 3994 C C . ASN A 1 518 ? -2.384 -5.152 -20.683 1.00 91.88 518 ASN A C 1
ATOM 3996 O O . ASN A 1 518 ? -3.231 -4.377 -20.230 1.00 91.88 518 ASN A O 1
ATOM 4000 N N . THR A 1 519 ? -2.037 -6.276 -20.060 1.00 96.06 519 THR A N 1
ATOM 4001 C CA . THR A 1 519 ? -2.571 -6.673 -18.759 1.00 96.06 519 THR A CA 1
ATOM 4002 C C . THR A 1 519 ? -1.638 -6.302 -17.617 1.00 96.06 519 THR A C 1
ATOM 4004 O O . THR A 1 519 ? -1.329 -7.171 -16.806 1.00 96.06 519 THR A O 1
ATOM 4007 N N . ASP A 1 520 ? -1.152 -5.059 -17.575 1.00 98.31 520 ASP A N 1
ATOM 4008 C CA . ASP A 1 520 ? -0.208 -4.606 -16.550 1.00 98.31 520 ASP A CA 1
ATOM 4009 C C . ASP A 1 520 ? -0.692 -5.018 -15.149 1.00 98.31 520 ASP A C 1
ATOM 4011 O O . ASP A 1 520 ? -1.890 -4.958 -14.858 1.00 98.31 520 ASP A O 1
ATOM 4015 N N . GLY A 1 521 ? 0.215 -5.439 -14.271 1.00 98.75 521 GLY A N 1
ATOM 4016 C CA . GLY A 1 521 ? -0.126 -5.851 -12.913 1.00 98.75 521 GLY A CA 1
ATOM 4017 C C . GLY A 1 521 ? -0.640 -4.671 -12.095 1.00 98.75 521 GLY A C 1
ATOM 4018 O O . GLY A 1 521 ? -1.835 -4.560 -11.821 1.00 98.75 521 GLY A O 1
ATOM 4019 N N . ILE A 1 522 ? 0.260 -3.766 -11.721 1.00 98.88 522 ILE A N 1
ATOM 4020 C CA . ILE A 1 522 ? -0.102 -2.530 -11.022 1.00 98.88 522 ILE A CA 1
ATOM 4021 C C . ILE A 1 522 ? 0.348 -1.340 -11.859 1.00 98.88 522 ILE A C 1
ATOM 4023 O O . ILE A 1 522 ? 1.534 -1.201 -12.142 1.00 98.88 522 ILE A O 1
ATOM 4027 N N . HIS A 1 523 ? -0.585 -0.467 -12.223 1.00 98.75 523 HIS A N 1
ATOM 4028 C CA . HIS A 1 523 ? -0.296 0.790 -12.904 1.00 98.75 523 HIS A CA 1
ATOM 4029 C C . HIS A 1 523 ? -0.573 1.979 -11.983 1.00 98.75 523 HIS A C 1
ATOM 4031 O O . HIS A 1 523 ? -1.657 2.060 -11.403 1.00 98.75 523 HIS A O 1
ATOM 4037 N N . THR A 1 524 ? 0.368 2.916 -11.878 1.00 98.56 524 THR A N 1
ATOM 4038 C CA . THR A 1 524 ? 0.225 4.130 -11.061 1.00 98.56 524 THR A CA 1
ATOM 4039 C C . THR A 1 524 ? 0.347 5.406 -11.892 1.00 98.56 524 THR A C 1
ATOM 4041 O O . THR A 1 524 ? 1.076 5.442 -12.878 1.00 98.56 524 THR A O 1
ATOM 4044 N N . GLY A 1 525 ? -0.341 6.477 -11.490 1.00 97.69 525 GLY A N 1
ATOM 4045 C CA . GLY A 1 525 ? -0.187 7.806 -12.091 1.00 97.69 525 GLY A CA 1
ATOM 4046 C C . GLY A 1 525 ? -0.685 8.918 -11.170 1.00 97.69 525 GLY A C 1
ATOM 4047 O O . GLY A 1 525 ? -1.742 8.787 -10.562 1.00 97.69 525 GLY A O 1
ATOM 4048 N N . ASN A 1 526 ? 0.061 10.021 -11.062 1.00 98.50 526 ASN A N 1
ATOM 4049 C CA . ASN A 1 526 ? -0.219 11.114 -10.118 1.00 98.50 526 ASN A CA 1
ATOM 4050 C C . ASN A 1 526 ? -0.445 10.601 -8.683 1.00 98.50 526 ASN A C 1
ATOM 4052 O O . ASN A 1 526 ? -1.517 10.787 -8.112 1.00 98.50 526 ASN A O 1
ATOM 4056 N N . VAL A 1 527 ? 0.535 9.891 -8.125 1.00 98.44 527 VAL A N 1
ATOM 4057 C CA . VAL A 1 527 ? 0.428 9.266 -6.798 1.00 98.44 527 VAL A CA 1
ATOM 4058 C C . VAL A 1 527 ? 1.540 9.725 -5.871 1.00 98.44 527 VAL A C 1
ATOM 4060 O O . VAL A 1 527 ? 2.625 10.055 -6.338 1.00 98.44 527 VAL A O 1
ATOM 4063 N N . ASN A 1 528 ? 1.302 9.686 -4.562 1.00 93.62 528 ASN A N 1
ATOM 4064 C CA . ASN A 1 528 ? 2.314 9.998 -3.555 1.00 93.62 528 ASN A CA 1
ATOM 4065 C C . ASN A 1 528 ? 2.309 8.962 -2.418 1.00 93.62 528 ASN A C 1
ATOM 4067 O O . ASN A 1 528 ? 1.242 8.554 -1.972 1.00 93.62 528 ASN A O 1
ATOM 4071 N N . TYR A 1 529 ? 3.471 8.538 -1.918 1.00 86.88 529 TYR A N 1
ATOM 4072 C CA . TYR A 1 529 ? 3.568 7.579 -0.800 1.00 86.88 529 TYR A CA 1
ATOM 4073 C C . TYR A 1 529 ? 2.828 6.256 -1.061 1.00 86.88 529 TYR A C 1
ATOM 4075 O O . TYR A 1 529 ? 1.876 5.902 -0.363 1.00 86.88 529 TYR A O 1
ATOM 4083 N N . ILE A 1 530 ? 3.259 5.509 -2.078 1.00 96.56 530 ILE A N 1
ATOM 4084 C CA . ILE A 1 530 ? 2.685 4.193 -2.400 1.00 96.56 530 ILE A CA 1
ATOM 4085 C C . ILE A 1 530 ? 3.657 3.086 -2.000 1.00 96.56 530 ILE A C 1
ATOM 4087 O O . ILE A 1 530 ? 4.799 3.071 -2.457 1.00 96.56 530 ILE A O 1
ATOM 4091 N N . ASN A 1 531 ? 3.183 2.132 -1.197 1.00 93.88 531 ASN A N 1
ATOM 4092 C CA . ASN A 1 531 ? 3.932 0.940 -0.808 1.00 93.88 531 ASN A CA 1
ATOM 4093 C C . ASN A 1 531 ? 3.366 -0.295 -1.518 1.00 93.88 531 ASN A C 1
ATOM 4095 O O . ASN A 1 531 ? 2.177 -0.578 -1.390 1.00 93.88 531 ASN A O 1
ATOM 4099 N N . ILE A 1 532 ? 4.207 -1.050 -2.225 1.00 98.31 532 ILE A N 1
ATOM 4100 C CA . ILE A 1 532 ? 3.863 -2.332 -2.857 1.00 98.31 532 ILE A CA 1
ATOM 4101 C C . ILE A 1 532 ? 4.764 -3.408 -2.258 1.00 98.31 532 ILE A C 1
ATOM 4103 O O . ILE A 1 532 ? 5.967 -3.420 -2.511 1.00 98.31 532 ILE A O 1
ATOM 4107 N N . LEU A 1 533 ? 4.187 -4.281 -1.438 1.00 93.81 533 LEU A N 1
ATOM 4108 C CA . LEU A 1 533 ? 4.917 -5.168 -0.537 1.00 93.81 533 LEU A CA 1
ATOM 4109 C C . LEU A 1 533 ? 4.536 -6.636 -0.759 1.00 93.81 533 LEU A C 1
ATOM 4111 O O . LEU A 1 533 ? 3.362 -6.955 -0.975 1.00 93.81 533 LEU A O 1
ATOM 4115 N N . ASP A 1 534 ? 5.532 -7.520 -0.689 1.00 91.62 534 ASP A N 1
ATOM 4116 C CA . ASP A 1 534 ? 5.385 -8.973 -0.503 1.00 91.62 534 ASP A CA 1
ATOM 4117 C C . ASP A 1 534 ? 4.384 -9.650 -1.460 1.00 91.62 534 ASP A C 1
ATOM 4119 O O . ASP A 1 534 ? 3.627 -10.539 -1.077 1.00 91.62 534 ASP A O 1
ATOM 4123 N N . SER A 1 535 ? 4.326 -9.195 -2.714 1.00 97.44 535 SER A N 1
ATOM 4124 C CA . SER A 1 535 ? 3.281 -9.580 -3.673 1.00 97.44 535 SER A CA 1
ATOM 4125 C C . SER A 1 535 ? 3.813 -10.458 -4.805 1.00 97.44 535 SER A C 1
ATOM 4127 O O . SER A 1 535 ? 4.975 -10.359 -5.197 1.00 97.44 535 SER A O 1
ATOM 4129 N N . ASN A 1 536 ? 2.943 -11.301 -5.367 1.00 98.75 536 ASN A N 1
ATOM 4130 C CA . ASN A 1 536 ? 3.261 -12.161 -6.510 1.00 98.75 536 ASN A CA 1
ATOM 4131 C C . ASN A 1 536 ? 2.491 -11.680 -7.742 1.00 98.75 536 ASN A C 1
ATOM 4133 O O . ASN A 1 536 ? 1.259 -11.676 -7.735 1.00 98.75 536 ASN A O 1
ATOM 4137 N N . ILE A 1 537 ? 3.199 -11.269 -8.793 1.00 98.88 537 ILE A N 1
ATOM 4138 C CA . ILE A 1 537 ? 2.611 -10.636 -9.975 1.00 98.88 537 ILE A CA 1
ATOM 4139 C C . ILE A 1 537 ? 3.138 -11.314 -11.241 1.00 98.88 537 ILE A C 1
ATOM 4141 O O . ILE A 1 537 ? 4.316 -11.202 -11.569 1.00 98.88 537 ILE A O 1
ATOM 4145 N N . GLY A 1 538 ? 2.247 -11.975 -11.982 1.00 98.56 538 GLY A N 1
ATOM 4146 C CA . GLY A 1 538 ? 2.533 -12.536 -13.304 1.00 98.56 538 GLY A CA 1
ATOM 4147 C C . GLY A 1 538 ? 1.480 -12.103 -14.320 1.00 98.56 538 GLY A C 1
ATOM 4148 O O . GLY A 1 538 ? 0.284 -12.268 -14.074 1.00 98.56 538 GLY A O 1
ATOM 4149 N N . THR A 1 539 ? 1.906 -11.521 -15.441 1.00 97.81 539 THR A N 1
ATOM 4150 C CA . THR A 1 539 ? 1.013 -10.986 -16.483 1.00 97.81 539 THR A CA 1
ATOM 4151 C C . THR A 1 539 ? 1.652 -11.074 -17.877 1.00 97.81 539 THR A C 1
ATOM 4153 O O . THR A 1 539 ? 2.767 -11.574 -18.017 1.00 97.81 539 THR A O 1
ATOM 4156 N N . GLY A 1 540 ? 0.965 -10.586 -18.914 1.00 96.50 540 GLY A N 1
ATOM 4157 C CA . GLY A 1 540 ? 1.533 -10.425 -20.257 1.00 96.50 540 GLY A CA 1
ATOM 4158 C C . GLY A 1 540 ? 2.085 -9.030 -20.581 1.00 96.50 540 GLY A C 1
ATOM 4159 O O . GLY A 1 540 ? 2.480 -8.790 -21.718 1.00 96.50 540 GLY A O 1
ATOM 4160 N N . ASP A 1 541 ? 2.121 -8.102 -19.617 1.00 96.19 541 ASP A N 1
ATOM 4161 C CA . ASP A 1 541 ? 2.716 -6.767 -19.796 1.00 96.19 541 ASP A CA 1
ATOM 4162 C C . ASP A 1 541 ? 3.490 -6.347 -18.529 1.00 96.19 541 ASP A C 1
ATOM 4164 O O . ASP A 1 541 ? 3.993 -7.205 -17.800 1.00 96.19 541 ASP A O 1
ATOM 4168 N N . ASP A 1 542 ? 3.665 -5.049 -18.276 1.00 98.44 542 ASP A N 1
ATOM 4169 C CA . ASP A 1 542 ? 4.406 -4.536 -17.123 1.00 98.44 542 ASP A CA 1
ATOM 4170 C C . ASP A 1 542 ? 3.870 -5.119 -15.814 1.00 98.44 542 ASP A C 1
ATOM 4172 O O . ASP A 1 542 ? 2.691 -5.046 -15.490 1.00 98.44 542 ASP A O 1
ATOM 4176 N N . CYS A 1 543 ? 4.761 -5.690 -15.020 1.00 98.44 543 CYS A N 1
ATOM 4177 C CA . CYS A 1 543 ? 4.426 -6.206 -13.702 1.00 98.44 543 CYS A CA 1
ATOM 4178 C C . CYS A 1 543 ? 4.048 -5.050 -12.768 1.00 98.44 543 CYS A C 1
ATOM 4180 O O . CYS A 1 543 ? 2.995 -5.073 -12.129 1.00 98.44 543 CYS A O 1
ATOM 4182 N N . ILE A 1 544 ? 4.861 -3.990 -12.782 1.00 98.88 544 ILE A N 1
ATOM 4183 C CA . ILE A 1 544 ? 4.530 -2.693 -12.195 1.00 98.88 544 ILE A CA 1
ATOM 4184 C C . ILE A 1 544 ? 4.894 -1.607 -13.211 1.00 98.88 544 ILE A C 1
ATOM 4186 O O . ILE A 1 544 ? 6.011 -1.584 -13.725 1.00 98.88 544 ILE A O 1
ATOM 4190 N N . SER A 1 545 ? 3.946 -0.718 -13.493 1.00 98.44 545 SER A N 1
ATOM 4191 C CA . SER A 1 545 ? 4.027 0.370 -14.468 1.00 98.44 545 SER A CA 1
ATOM 4192 C C . SER A 1 545 ? 3.853 1.705 -13.739 1.00 98.44 545 SER A C 1
ATOM 4194 O O . SER A 1 545 ? 2.779 1.998 -13.217 1.00 98.44 545 SER A O 1
ATOM 4196 N N . ILE A 1 546 ? 4.922 2.499 -13.652 1.00 98.81 546 ILE A N 1
ATOM 4197 C CA . ILE A 1 546 ? 4.971 3.757 -12.893 1.00 98.81 546 ILE A CA 1
ATOM 4198 C C . ILE A 1 546 ? 4.829 4.925 -13.867 1.00 98.81 546 ILE A C 1
ATOM 4200 O O . ILE A 1 546 ? 5.760 5.256 -14.605 1.00 98.81 546 ILE A O 1
ATOM 4204 N N . GLY A 1 547 ? 3.647 5.529 -13.902 1.00 98.19 547 GLY A N 1
ATOM 4205 C CA . GLY A 1 547 ? 3.307 6.636 -14.788 1.00 98.19 547 GLY A CA 1
ATOM 4206 C C . GLY A 1 547 ? 3.757 8.015 -14.282 1.00 98.19 547 GLY A C 1
ATOM 4207 O O . GLY A 1 547 ? 4.314 8.140 -13.189 1.00 98.19 547 GLY A O 1
ATOM 4208 N N . PRO A 1 548 ? 3.522 9.074 -15.083 1.00 98.19 548 PRO A N 1
ATOM 4209 C CA . PRO A 1 548 ? 3.846 10.454 -14.714 1.00 98.19 548 PRO A CA 1
ATOM 4210 C C . PRO A 1 548 ? 3.210 10.893 -13.387 1.00 98.19 548 PRO A C 1
ATOM 4212 O O . PRO A 1 548 ? 2.099 10.476 -13.057 1.00 98.19 548 PRO A O 1
ATOM 4215 N N . GLY A 1 549 ? 3.902 11.765 -12.648 1.00 98.12 549 GLY A N 1
ATOM 4216 C CA . GLY A 1 549 ? 3.421 12.318 -11.375 1.00 98.12 549 GLY A CA 1
ATOM 4217 C C . GLY A 1 549 ? 3.500 11.370 -10.177 1.00 98.12 549 GLY A C 1
ATOM 4218 O O . GLY A 1 549 ? 2.908 11.664 -9.144 1.00 98.12 549 GLY A O 1
ATOM 4219 N N . ALA A 1 550 ? 4.169 10.224 -10.301 1.00 98.62 550 ALA A N 1
ATOM 4220 C CA . ALA A 1 550 ? 4.400 9.320 -9.180 1.00 98.62 550 ALA A CA 1
ATOM 4221 C C . ALA A 1 550 ? 5.585 9.793 -8.318 1.00 98.62 550 ALA A C 1
ATOM 4223 O O . ALA A 1 550 ? 6.703 9.920 -8.822 1.00 98.62 550 ALA A O 1
ATOM 4224 N N . THR A 1 551 ? 5.357 10.007 -7.021 1.00 96.69 551 THR A N 1
ATOM 4225 C CA . THR A 1 551 ? 6.401 10.361 -6.052 1.00 96.69 551 THR A CA 1
ATOM 4226 C C . THR A 1 551 ? 6.404 9.463 -4.821 1.00 96.69 551 THR A C 1
ATOM 4228 O O . THR A 1 551 ? 5.359 8.974 -4.393 1.00 96.69 551 THR A O 1
ATOM 4231 N N . ASN A 1 552 ? 7.577 9.273 -4.212 1.00 91.62 552 ASN A N 1
ATOM 4232 C CA . ASN A 1 552 ? 7.747 8.530 -2.957 1.00 91.62 552 ASN A CA 1
ATOM 4233 C C . ASN A 1 552 ? 7.134 7.117 -3.018 1.00 91.62 552 ASN A C 1
ATOM 4235 O O . ASN A 1 552 ? 6.235 6.775 -2.249 1.00 91.62 552 ASN A O 1
ATOM 4239 N N . MET A 1 553 ? 7.581 6.299 -3.968 1.00 97.81 553 MET A N 1
ATOM 4240 C CA . MET A 1 553 ? 7.127 4.914 -4.102 1.00 97.81 553 MET A CA 1
ATOM 4241 C C . MET A 1 553 ? 8.136 3.943 -3.499 1.00 97.81 553 MET A C 1
ATOM 4243 O O . MET A 1 553 ? 9.327 4.036 -3.782 1.00 97.81 553 MET A O 1
ATOM 4247 N N . ASN A 1 554 ? 7.652 2.966 -2.733 1.00 96.38 554 ASN A N 1
ATOM 4248 C CA . ASN A 1 554 ? 8.458 1.862 -2.227 1.00 96.38 554 ASN A CA 1
ATOM 4249 C C . ASN A 1 554 ? 7.890 0.519 -2.699 1.00 96.38 554 ASN A C 1
ATOM 4251 O O . ASN A 1 554 ? 6.743 0.179 -2.415 1.00 96.38 554 ASN A O 1
ATOM 4255 N N . ILE A 1 555 ? 8.705 -0.256 -3.405 1.00 98.75 555 ILE A N 1
ATOM 4256 C CA . ILE A 1 555 ? 8.374 -1.579 -3.930 1.00 98.75 555 ILE A CA 1
ATOM 4257 C C . ILE A 1 555 ? 9.346 -2.563 -3.287 1.00 98.75 555 ILE A C 1
ATOM 4259 O O . ILE A 1 555 ? 10.555 -2.438 -3.462 1.00 98.75 555 ILE A O 1
ATOM 4263 N N . THR A 1 556 ? 8.856 -3.516 -2.497 1.00 96.75 556 THR A N 1
ATOM 4264 C CA . THR A 1 556 ? 9.729 -4.420 -1.734 1.00 96.75 556 THR A CA 1
ATOM 4265 C C . THR A 1 556 ? 9.183 -5.839 -1.683 1.00 96.75 556 THR A C 1
ATOM 4267 O O . THR A 1 556 ? 7.993 -6.029 -1.457 1.00 96.75 556 THR A O 1
ATOM 4270 N N . GLY A 1 557 ? 10.042 -6.846 -1.867 1.00 94.25 557 GLY A N 1
ATOM 4271 C CA . GLY A 1 557 ? 9.630 -8.247 -1.708 1.00 94.25 557 GLY A CA 1
ATOM 4272 C C . GLY A 1 557 ? 8.692 -8.749 -2.811 1.00 94.25 557 GLY A C 1
ATOM 4273 O O . GLY A 1 557 ? 7.919 -9.676 -2.584 1.00 94.25 557 GLY A O 1
ATOM 4274 N N . VAL A 1 558 ? 8.705 -8.125 -3.995 1.00 98.56 558 VAL A N 1
ATOM 4275 C CA . VAL A 1 558 ? 7.813 -8.500 -5.101 1.00 98.56 558 VAL A CA 1
ATOM 4276 C C . VAL A 1 558 ? 8.449 -9.590 -5.962 1.00 98.56 558 VAL A C 1
ATOM 4278 O O . VAL A 1 558 ? 9.558 -9.428 -6.478 1.00 98.56 558 VAL A O 1
ATOM 4281 N N . ASN A 1 559 ? 7.702 -10.673 -6.175 1.00 98.75 559 ASN A N 1
ATOM 4282 C CA . ASN A 1 559 ? 8.004 -11.679 -7.187 1.00 98.75 559 ASN A CA 1
ATOM 4283 C C . ASN A 1 559 ? 7.257 -11.325 -8.468 1.00 98.75 559 ASN A C 1
ATOM 4285 O O . ASN A 1 559 ? 6.029 -11.230 -8.487 1.00 98.75 559 ASN A O 1
ATOM 4289 N N . CYS A 1 560 ? 8.010 -11.127 -9.535 1.00 98.56 560 CYS A N 1
ATOM 4290 C CA . CYS A 1 560 ? 7.549 -10.475 -10.738 1.00 98.56 560 CYS A CA 1
ATOM 4291 C C . CYS A 1 560 ? 7.872 -11.349 -11.947 1.00 98.56 560 CYS A C 1
ATOM 4293 O O . CYS A 1 560 ? 9.038 -11.544 -12.277 1.00 98.56 560 CYS A O 1
ATOM 4295 N N . GLY A 1 561 ? 6.868 -11.910 -12.610 1.00 96.31 561 GLY A N 1
ATOM 4296 C CA . GLY A 1 561 ? 7.130 -12.827 -13.709 1.00 96.31 561 GLY A CA 1
ATOM 4297 C C . GLY A 1 561 ? 6.048 -13.876 -13.932 1.00 96.31 561 GLY A C 1
ATOM 4298 O O . GLY A 1 561 ? 5.551 -14.445 -12.958 1.00 96.31 561 GLY A O 1
ATOM 4299 N N . PRO A 1 562 ? 5.696 -14.182 -15.195 1.00 97.75 562 PRO A N 1
ATOM 4300 C CA . PRO A 1 562 ? 6.161 -13.540 -16.437 1.00 97.75 562 PRO A CA 1
ATOM 4301 C C . PRO A 1 562 ? 5.617 -12.101 -16.600 1.00 97.75 562 PRO A C 1
ATOM 4303 O O . PRO A 1 562 ? 4.797 -11.651 -15.799 1.00 97.75 562 PRO A O 1
ATOM 4306 N N . GLY A 1 563 ? 6.098 -11.362 -17.609 1.00 97.25 563 GLY A N 1
ATOM 4307 C CA . GLY A 1 563 ? 5.641 -9.998 -17.932 1.00 97.25 563 GLY A CA 1
ATOM 4308 C C . GLY A 1 563 ? 6.744 -9.112 -18.519 1.00 97.25 563 GLY A C 1
ATOM 4309 O O . GLY A 1 563 ? 7.769 -9.609 -18.973 1.00 97.25 563 GLY A O 1
ATOM 4310 N N . HIS A 1 564 ? 6.581 -7.789 -18.494 1.00 98.00 564 HIS A N 1
ATOM 4311 C CA . HIS A 1 564 ? 7.544 -6.808 -19.015 1.00 98.00 564 HIS A CA 1
ATOM 4312 C C . HIS A 1 564 ? 8.425 -6.152 -17.938 1.00 98.00 564 HIS A C 1
ATOM 4314 O O . HIS A 1 564 ? 9.169 -5.230 -18.270 1.00 98.00 564 HIS A O 1
ATOM 4320 N N . GLY A 1 565 ? 8.391 -6.652 -16.699 1.00 98.44 565 GLY A N 1
ATOM 4321 C CA . GLY A 1 565 ? 9.235 -6.178 -15.597 1.00 98.44 565 GLY A CA 1
ATOM 4322 C C . GLY A 1 565 ? 8.664 -4.986 -14.835 1.00 98.44 565 GLY A C 1
ATOM 4323 O O . GLY A 1 565 ? 7.473 -4.681 -14.932 1.00 98.44 565 GLY A O 1
ATOM 4324 N N . ILE A 1 566 ? 9.524 -4.334 -14.053 1.00 98.88 566 ILE A N 1
ATOM 4325 C CA . ILE A 1 566 ? 9.195 -3.122 -13.295 1.00 98.88 566 ILE A CA 1
ATOM 4326 C C . ILE A 1 566 ? 9.645 -1.921 -14.128 1.00 98.88 566 ILE A C 1
ATOM 4328 O O . ILE A 1 566 ? 10.840 -1.713 -14.350 1.00 98.88 566 ILE A O 1
ATOM 4332 N N . SER A 1 567 ? 8.675 -1.144 -14.604 1.00 98.75 567 SER A N 1
ATOM 4333 C CA . SER A 1 567 ? 8.878 -0.101 -15.604 1.00 98.75 567 SER A CA 1
ATOM 4334 C C . SER A 1 567 ? 8.461 1.273 -15.091 1.00 98.75 567 SER A C 1
ATOM 4336 O O . SER A 1 567 ? 7.305 1.482 -14.742 1.00 98.75 567 SER A O 1
ATOM 4338 N N . ILE A 1 568 ? 9.368 2.247 -15.154 1.00 98.81 568 ILE A N 1
ATOM 4339 C CA . ILE A 1 568 ? 9.043 3.672 -15.082 1.00 98.81 568 ILE A CA 1
ATOM 4340 C C . ILE A 1 568 ? 8.732 4.173 -16.490 1.00 98.81 568 ILE A C 1
ATOM 4342 O O . ILE A 1 568 ? 9.567 4.113 -17.397 1.00 98.81 568 ILE A O 1
ATOM 4346 N N . GLY A 1 569 ? 7.523 4.690 -16.667 1.00 94.56 569 GLY A N 1
ATOM 4347 C CA . GLY A 1 569 ? 7.026 5.269 -17.899 1.00 94.56 569 GLY A CA 1
ATOM 4348 C C . GLY A 1 569 ? 5.981 4.425 -18.628 1.00 94.56 569 GLY A C 1
ATOM 4349 O O . GLY A 1 569 ? 5.524 3.391 -18.167 1.00 94.56 569 GLY A O 1
ATOM 4350 N N . SER A 1 570 ? 5.580 4.823 -19.830 1.00 94.62 570 SER A N 1
ATOM 4351 C CA . SER A 1 570 ? 6.272 5.810 -20.663 1.00 94.62 570 SER A CA 1
ATOM 4352 C C . SER A 1 570 ? 6.075 7.259 -20.199 1.00 94.62 570 SER A C 1
ATOM 4354 O O . SER A 1 570 ? 4.937 7.719 -20.144 1.00 94.62 570 SER A O 1
ATOM 4356 N N . ILE A 1 571 ? 7.167 7.975 -19.914 1.00 97.38 571 ILE A N 1
ATOM 4357 C CA . ILE A 1 571 ? 7.148 9.375 -19.442 1.00 97.38 571 ILE A CA 1
ATOM 4358 C C . ILE A 1 571 ? 7.328 10.353 -20.605 1.00 97.38 571 ILE A C 1
ATOM 4360 O O . ILE A 1 571 ? 8.088 10.078 -21.534 1.00 97.38 571 ILE A O 1
ATOM 4364 N N . GLY A 1 572 ? 6.663 11.508 -20.544 1.00 94.12 572 GLY A N 1
ATOM 4365 C CA . GLY A 1 572 ? 6.853 12.608 -21.489 1.00 94.12 572 GLY A CA 1
ATOM 4366 C C . GLY A 1 572 ? 6.040 12.453 -22.770 1.00 94.12 572 GLY A C 1
ATOM 4367 O O . GLY A 1 572 ? 6.452 12.945 -23.814 1.00 94.12 572 GLY A O 1
ATOM 4368 N N . LYS A 1 573 ? 4.897 11.763 -22.728 1.00 91.75 573 LYS A N 1
ATOM 4369 C CA . LYS A 1 573 ? 3.981 11.671 -23.873 1.00 91.75 573 LYS A CA 1
ATOM 4370 C C . LYS A 1 573 ? 3.179 12.951 -24.055 1.00 91.75 573 LYS A C 1
ATOM 4372 O O . LYS A 1 573 ? 2.910 13.337 -25.189 1.00 91.75 573 LYS A O 1
ATOM 4377 N N . ASN A 1 574 ? 2.766 13.571 -22.950 1.00 92.12 574 ASN A N 1
ATOM 4378 C CA . ASN A 1 574 ? 1.851 14.709 -22.949 1.00 92.12 574 ASN A CA 1
ATOM 4379 C C . ASN A 1 574 ? 2.497 15.935 -22.291 1.00 92.12 574 ASN A C 1
ATOM 4381 O O . ASN A 1 574 ? 3.331 15.788 -21.399 1.00 92.12 574 ASN A O 1
ATOM 4385 N N . PRO A 1 575 ? 2.074 17.158 -22.657 1.00 90.75 575 PRO A N 1
ATOM 4386 C CA . PRO A 1 575 ? 2.588 18.383 -22.043 1.00 90.75 575 PRO A CA 1
ATOM 4387 C C . PRO A 1 575 ? 2.204 18.538 -20.563 1.00 90.75 575 PRO A C 1
ATOM 4389 O O . PRO A 1 575 ? 2.809 19.346 -19.868 1.00 90.75 575 PRO A O 1
ATOM 4392 N N . SER A 1 576 ? 1.186 17.811 -20.096 1.00 93.69 576 SER A N 1
ATOM 4393 C CA . SER A 1 576 ? 0.725 17.805 -18.704 1.00 93.69 576 SER A CA 1
ATOM 4394 C C . SER A 1 576 ? 1.412 16.751 -17.834 1.00 93.69 576 SER A C 1
ATOM 4396 O O . SER A 1 576 ? 1.093 16.668 -16.650 1.00 93.69 576 SER A O 1
ATOM 4398 N N . ASP A 1 577 ? 2.286 15.918 -18.409 1.00 95.88 577 ASP A N 1
ATOM 4399 C CA . ASP A 1 577 ? 2.998 14.887 -17.656 1.00 95.88 577 ASP A CA 1
ATOM 4400 C C . ASP A 1 577 ? 3.856 15.545 -16.564 1.00 95.88 577 ASP A C 1
ATOM 4402 O O . ASP A 1 577 ? 4.579 16.511 -16.813 1.00 95.88 577 ASP A O 1
ATOM 4406 N N . GLN A 1 578 ? 3.766 15.015 -15.346 1.00 97.06 578 GLN A N 1
ATOM 4407 C CA . GLN A 1 578 ? 4.527 15.486 -14.192 1.00 97.06 578 GLN A CA 1
ATOM 4408 C C . GLN A 1 578 ? 5.755 14.610 -13.936 1.00 97.06 578 GLN A C 1
ATOM 4410 O O . GLN A 1 578 ? 5.850 13.480 -14.425 1.00 97.06 578 GLN A O 1
ATOM 4415 N N . ASN A 1 579 ? 6.691 15.144 -13.151 1.00 98.31 579 ASN A N 1
ATOM 4416 C CA . ASN A 1 579 ? 7.919 14.449 -12.778 1.00 98.31 579 ASN A CA 1
ATOM 4417 C C . ASN A 1 579 ? 7.633 13.142 -12.027 1.00 98.31 579 ASN A C 1
ATOM 4419 O O . ASN A 1 579 ? 6.603 13.005 -11.369 1.00 98.31 579 ASN A O 1
ATOM 4423 N N . VAL A 1 580 ? 8.578 12.210 -12.117 1.00 98.81 580 VAL A N 1
ATOM 4424 C CA . VAL A 1 580 ? 8.642 11.011 -11.275 1.00 98.81 580 VAL A CA 1
ATOM 4425 C C . VAL A 1 580 ? 9.866 11.139 -10.375 1.00 98.81 580 VAL A C 1
ATOM 4427 O O . VAL A 1 580 ? 10.960 11.398 -10.883 1.00 98.81 580 VAL A O 1
ATOM 4430 N N . GLU A 1 581 ? 9.689 10.996 -9.061 1.00 98.12 581 GLU A N 1
ATOM 4431 C CA . GLU A 1 581 ? 10.763 11.224 -8.082 1.00 98.12 581 GLU A CA 1
ATOM 4432 C C . GLU A 1 581 ? 10.646 10.332 -6.839 1.00 98.12 581 GLU A C 1
ATOM 4434 O O . GLU A 1 581 ? 9.551 10.122 -6.321 1.00 98.12 581 GLU A O 1
ATOM 4439 N N . GLY A 1 582 ? 11.767 9.823 -6.328 1.00 96.56 582 GLY A N 1
ATOM 4440 C CA . GLY A 1 582 ? 11.791 9.056 -5.080 1.00 96.56 582 GLY A CA 1
ATOM 4441 C C . GLY A 1 582 ? 11.161 7.673 -5.242 1.00 96.56 582 GLY A C 1
ATOM 4442 O O . GLY A 1 582 ? 10.195 7.338 -4.556 1.00 96.56 582 GLY A O 1
ATOM 4443 N N . VAL A 1 583 ? 11.670 6.875 -6.182 1.00 98.75 583 VAL A N 1
ATOM 4444 C CA . VAL A 1 583 ? 11.215 5.493 -6.416 1.00 98.75 583 VAL A CA 1
ATOM 4445 C C . VAL A 1 583 ? 12.264 4.522 -5.889 1.00 98.75 583 VAL A C 1
ATOM 4447 O O . VAL A 1 583 ? 13.374 4.461 -6.412 1.00 98.75 583 VAL A O 1
ATOM 4450 N N . ASN A 1 584 ? 11.903 3.724 -4.888 1.00 98.00 584 ASN A N 1
ATOM 4451 C CA . ASN A 1 584 ? 12.745 2.674 -4.330 1.00 98.00 584 ASN A CA 1
ATOM 4452 C C . ASN A 1 584 ? 12.171 1.293 -4.659 1.00 98.00 584 ASN A C 1
ATOM 4454 O O . ASN A 1 584 ? 11.018 1.001 -4.346 1.00 98.00 584 ASN A O 1
ATOM 4458 N N . VAL A 1 585 ? 12.980 0.432 -5.267 1.00 98.88 585 VAL A N 1
ATOM 4459 C CA . VAL A 1 585 ? 12.646 -0.960 -5.578 1.00 98.88 585 VAL A CA 1
ATOM 4460 C C . VAL A 1 585 ? 13.703 -1.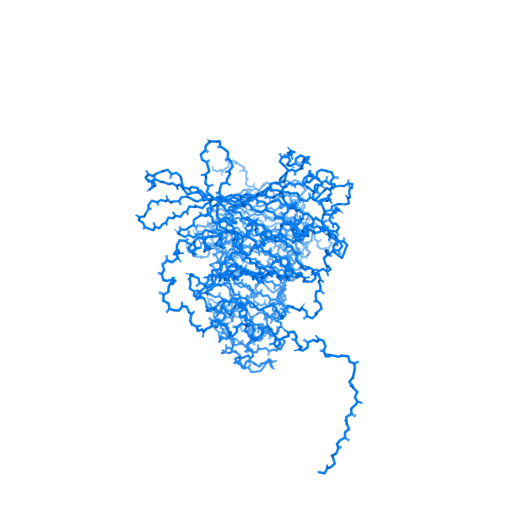845 -4.943 1.00 98.88 585 VAL A C 1
ATOM 4462 O O . VAL A 1 585 ? 14.874 -1.748 -5.304 1.00 98.88 585 VAL A O 1
ATOM 4465 N N . GLN A 1 586 ? 13.306 -2.706 -4.010 1.00 97.19 586 GLN A N 1
ATOM 4466 C CA . GLN A 1 586 ? 14.246 -3.497 -3.224 1.00 97.19 586 GLN A CA 1
ATOM 4467 C C . GLN A 1 586 ? 13.825 -4.960 -3.064 1.00 97.19 586 GLN A C 1
ATOM 4469 O O . GLN A 1 586 ? 12.638 -5.254 -2.942 1.00 97.19 586 GLN A O 1
ATOM 4474 N N . ASN A 1 587 ? 14.784 -5.887 -2.987 1.00 97.69 587 ASN A N 1
ATOM 4475 C CA . ASN A 1 587 ? 14.536 -7.289 -2.621 1.00 97.69 587 ASN A CA 1
ATOM 4476 C C . ASN A 1 587 ? 13.476 -7.951 -3.519 1.00 97.69 587 ASN A C 1
ATOM 4478 O O . ASN A 1 587 ? 12.551 -8.594 -3.024 1.00 97.69 587 ASN A O 1
ATOM 4482 N N . CYS A 1 588 ? 13.557 -7.731 -4.831 1.00 98.75 588 CYS A N 1
ATOM 4483 C CA . CYS A 1 588 ? 12.593 -8.259 -5.798 1.00 98.75 588 CYS A CA 1
ATOM 4484 C C . CYS A 1 588 ? 13.229 -9.338 -6.679 1.00 98.75 588 CYS A C 1
ATOM 4486 O O . CYS A 1 588 ? 14.428 -9.298 -6.967 1.00 98.75 588 CYS A O 1
ATOM 4488 N N . ILE A 1 589 ? 12.402 -10.275 -7.142 1.00 98.88 589 ILE A N 1
ATOM 4489 C CA . ILE A 1 589 ? 12.797 -11.332 -8.079 1.00 98.88 589 ILE A CA 1
ATOM 4490 C C . ILE A 1 589 ? 12.037 -11.121 -9.383 1.00 98.88 589 ILE A C 1
ATOM 4492 O O . ILE A 1 589 ? 10.809 -11.042 -9.372 1.00 98.88 589 ILE A O 1
ATOM 4496 N N . LEU A 1 590 ? 12.757 -11.022 -10.499 1.00 98.81 590 LEU A N 1
ATOM 4497 C CA . LEU A 1 590 ? 12.182 -10.868 -11.830 1.00 98.81 590 LEU A CA 1
ATOM 4498 C C . LEU A 1 590 ? 12.463 -12.128 -12.655 1.00 98.81 590 LEU A C 1
ATOM 4500 O O . LEU A 1 590 ? 13.597 -12.354 -13.073 1.00 98.81 590 LEU A O 1
ATOM 4504 N N . SER A 1 591 ? 11.430 -12.944 -12.875 1.00 98.44 591 SER A N 1
ATOM 4505 C CA . SER A 1 591 ? 11.528 -14.266 -13.504 1.00 98.44 591 SER A CA 1
ATOM 4506 C C . SER A 1 591 ? 10.844 -14.313 -14.868 1.00 98.44 591 SER A C 1
ATOM 4508 O O . SER A 1 591 ? 9.653 -14.032 -14.991 1.00 98.44 591 SER A O 1
ATOM 4510 N N . SER A 1 592 ? 11.563 -14.756 -15.902 1.00 97.69 592 SER A N 1
ATOM 4511 C CA . SER A 1 592 ? 11.034 -14.943 -17.263 1.00 97.69 592 SER A CA 1
ATOM 4512 C C . SER A 1 592 ? 10.306 -13.702 -17.802 1.00 97.69 592 SER A C 1
ATOM 4514 O O . SER A 1 592 ? 9.245 -13.800 -18.426 1.00 97.69 592 SER A O 1
ATOM 4516 N N . THR A 1 593 ? 10.847 -12.516 -17.516 1.00 98.44 593 THR A N 1
ATOM 4517 C CA . THR A 1 593 ? 10.297 -11.236 -17.966 1.00 98.44 593 THR A CA 1
ATOM 4518 C C . THR A 1 593 ? 10.980 -10.750 -19.245 1.00 98.44 593 THR A C 1
ATOM 4520 O O . THR A 1 593 ? 12.160 -10.992 -19.480 1.00 98.44 593 THR A O 1
ATOM 4523 N N . GLN A 1 594 ? 10.264 -9.994 -20.078 1.00 97.69 594 GLN A N 1
ATOM 4524 C CA . GLN A 1 594 ? 10.841 -9.331 -21.250 1.00 97.69 594 GLN A CA 1
ATOM 4525 C C . GLN A 1 594 ? 11.857 -8.248 -20.848 1.00 97.69 594 GLN A C 1
ATOM 4527 O O . GLN A 1 594 ? 12.855 -8.025 -21.528 1.00 97.69 594 GLN A O 1
ATOM 4532 N N . ASN A 1 595 ? 11.616 -7.545 -19.745 1.00 98.12 595 ASN A N 1
ATOM 4533 C CA . ASN A 1 595 ? 12.559 -6.577 -19.194 1.00 98.12 595 ASN A CA 1
ATOM 4534 C C . ASN A 1 595 ? 12.663 -6.808 -17.691 1.00 98.12 595 ASN A C 1
ATOM 4536 O O . ASN A 1 595 ? 11.733 -7.327 -17.075 1.00 98.12 595 ASN A O 1
ATOM 4540 N N . GLY A 1 596 ? 13.797 -6.444 -17.113 1.00 98.38 596 GLY A N 1
ATOM 4541 C CA . GLY A 1 596 ? 13.973 -6.406 -15.677 1.00 98.38 596 GLY A CA 1
ATOM 4542 C C . GLY A 1 596 ? 13.515 -5.053 -15.137 1.00 98.38 596 GLY A C 1
ATOM 4543 O O . GLY A 1 596 ? 12.326 -4.809 -14.932 1.00 98.38 596 GLY A O 1
ATOM 4544 N N . LEU A 1 597 ? 14.482 -4.165 -14.944 1.00 98.81 597 LEU A N 1
ATOM 4545 C CA . LEU A 1 597 ? 14.316 -2.802 -14.457 1.00 98.81 597 LEU A CA 1
ATOM 4546 C C . LEU A 1 597 ? 14.364 -1.849 -15.648 1.00 98.81 597 LEU A C 1
ATOM 4548 O O . LEU A 1 597 ? 15.383 -1.776 -16.342 1.00 98.81 597 LEU A O 1
ATOM 4552 N N . ARG A 1 598 ? 13.266 -1.135 -15.906 1.00 98.75 598 ARG A N 1
ATOM 4553 C CA . ARG A 1 598 ? 13.109 -0.337 -17.125 1.00 98.75 598 ARG A CA 1
ATOM 4554 C C . ARG A 1 598 ? 12.748 1.112 -16.841 1.00 98.75 598 ARG A C 1
ATOM 4556 O O . ARG A 1 598 ? 11.826 1.385 -16.086 1.00 98.75 598 ARG A O 1
ATOM 4563 N N . ILE A 1 599 ? 13.387 2.042 -17.546 1.00 98.75 599 ILE A N 1
ATOM 4564 C CA . ILE A 1 599 ? 12.929 3.430 -17.688 1.00 98.75 599 ILE A CA 1
ATOM 4565 C C . ILE A 1 599 ? 12.678 3.690 -19.172 1.00 98.75 599 ILE A C 1
ATOM 4567 O O . ILE A 1 599 ? 13.585 3.539 -19.983 1.00 98.75 599 ILE A O 1
ATOM 4571 N N . LYS A 1 600 ? 11.454 4.075 -19.543 1.00 97.00 600 LYS A N 1
ATOM 4572 C CA . LYS A 1 600 ? 11.064 4.377 -20.931 1.00 97.00 600 LYS A CA 1
ATOM 4573 C C . LYS A 1 600 ? 10.507 5.797 -21.037 1.00 97.00 600 LYS A C 1
ATOM 4575 O O . LYS A 1 600 ? 9.542 6.147 -20.357 1.00 97.00 600 LYS A O 1
ATOM 4580 N N . THR A 1 601 ? 11.083 6.626 -21.905 1.00 96.50 601 THR A N 1
ATOM 4581 C CA . THR A 1 601 ? 10.626 8.011 -22.123 1.00 96.50 601 THR A CA 1
ATOM 4582 C C . THR A 1 601 ? 10.330 8.257 -23.592 1.00 96.50 601 THR A C 1
ATOM 4584 O O . THR A 1 601 ? 11.111 7.837 -24.444 1.00 96.50 601 THR A O 1
ATOM 4587 N N . TRP A 1 602 ? 9.235 8.957 -23.883 1.00 93.56 602 TRP A N 1
ATOM 4588 C CA . TRP A 1 602 ? 8.844 9.283 -25.251 1.00 93.56 602 TRP A CA 1
ATOM 4589 C C . TRP A 1 602 ? 9.882 10.159 -25.945 1.00 93.56 602 TRP A C 1
ATOM 4591 O O . TRP A 1 602 ? 10.422 11.085 -25.342 1.00 93.56 602 TRP A O 1
ATOM 4601 N N . ASN A 1 603 ? 10.077 9.932 -27.242 1.00 88.81 603 ASN A N 1
ATOM 4602 C CA . ASN A 1 603 ? 10.859 10.785 -28.140 1.00 88.81 603 ASN A CA 1
ATOM 4603 C C . ASN A 1 603 ? 10.170 12.145 -28.427 1.00 88.81 603 ASN A C 1
ATOM 4605 O O . ASN A 1 603 ? 9.985 12.547 -29.576 1.00 88.81 603 ASN A O 1
ATOM 4609 N N . SER A 1 604 ? 9.744 12.849 -27.379 1.00 86.69 604 SER A N 1
ATOM 4610 C CA . SER A 1 604 ? 9.002 14.104 -27.453 1.00 86.69 604 SER A CA 1
ATOM 4611 C C . SER A 1 604 ? 9.830 15.289 -26.956 1.00 86.69 604 SER A C 1
ATOM 4613 O O . SER A 1 604 ? 10.824 15.149 -26.243 1.00 86.69 604 SER A O 1
ATOM 4615 N N . THR A 1 605 ? 9.368 16.496 -27.283 1.00 89.25 605 THR A N 1
ATOM 4616 C CA . THR A 1 605 ? 9.994 17.742 -26.828 1.00 89.25 605 THR A CA 1
ATOM 4617 C C . THR A 1 605 ? 9.577 18.166 -25.416 1.00 89.25 605 THR A C 1
ATOM 4619 O O . THR A 1 605 ? 10.039 19.213 -24.952 1.00 89.25 605 THR A O 1
ATOM 4622 N N . PHE A 1 606 ? 8.694 17.417 -24.746 1.00 91.75 606 PHE A N 1
ATOM 4623 C CA . PHE A 1 606 ? 8.172 17.785 -23.430 1.00 91.75 606 PHE A CA 1
ATOM 4624 C C . PHE A 1 606 ? 9.240 17.621 -22.347 1.00 91.75 606 PHE A C 1
ATOM 4626 O O . PHE A 1 606 ? 9.961 16.628 -22.303 1.00 91.75 606 PHE A O 1
ATOM 4633 N N . GLN A 1 607 ? 9.363 18.640 -21.496 1.00 93.62 607 GLN A N 1
ATOM 4634 C CA . GLN A 1 607 ? 10.401 18.719 -20.471 1.00 93.62 607 GLN A CA 1
ATOM 4635 C C . GLN A 1 607 ? 9.829 18.255 -19.135 1.00 93.62 607 GLN A C 1
ATOM 4637 O O . GLN A 1 607 ? 9.134 19.006 -18.458 1.00 93.62 607 GLN A O 1
ATOM 4642 N N . VAL A 1 608 ? 10.133 17.010 -18.786 1.00 95.94 608 VAL A N 1
ATOM 4643 C CA . VAL A 1 608 ? 9.748 16.331 -17.539 1.00 95.94 608 VAL A CA 1
ATOM 4644 C C . VAL A 1 608 ? 11.004 15.652 -16.987 1.00 95.94 608 VAL A C 1
ATOM 4646 O O . VAL A 1 608 ? 11.959 15.455 -17.739 1.00 95.94 608 VAL A O 1
ATOM 4649 N N . SER A 1 609 ? 11.056 15.293 -15.707 1.00 97.75 609 SER A N 1
ATOM 4650 C CA . SER A 1 609 ? 12.178 14.528 -15.153 1.00 97.75 609 SER A CA 1
ATOM 4651 C C . SER A 1 609 ? 11.768 13.213 -14.500 1.00 97.75 609 SER A C 1
ATOM 4653 O O . SER A 1 609 ? 10.706 13.118 -13.891 1.00 97.75 609 SER A O 1
ATOM 4655 N N . VAL A 1 610 ? 12.666 12.233 -14.585 1.00 98.81 610 VAL A N 1
ATOM 4656 C CA . VAL A 1 610 ? 12.707 11.031 -13.745 1.00 98.81 610 VAL A CA 1
ATOM 4657 C C . VAL A 1 610 ? 13.965 11.145 -12.889 1.00 98.81 610 VAL A C 1
ATOM 4659 O O . VAL A 1 610 ? 15.066 11.219 -13.440 1.00 98.81 610 VAL A O 1
ATOM 4662 N N . ALA A 1 611 ? 13.808 11.236 -11.571 1.00 98.69 611 ALA A N 1
ATOM 4663 C CA . ALA A 1 611 ? 14.900 11.510 -10.640 1.00 98.69 611 ALA A CA 1
ATOM 4664 C C . ALA A 1 611 ? 14.808 10.658 -9.371 1.00 98.69 611 ALA A C 1
ATOM 4666 O O . ALA A 1 611 ? 13.730 10.179 -9.041 1.00 98.69 611 ALA A O 1
ATOM 4667 N N . ASP A 1 612 ? 15.926 10.505 -8.658 1.00 98.19 612 ASP A N 1
ATOM 4668 C CA . ASP A 1 612 ? 15.992 9.817 -7.360 1.00 98.19 612 ASP A CA 1
ATOM 4669 C C . ASP A 1 612 ? 15.331 8.429 -7.400 1.00 98.19 612 ASP A C 1
ATOM 4671 O O . ASP A 1 612 ? 14.283 8.170 -6.805 1.00 98.19 612 ASP A O 1
ATOM 4675 N N . VAL A 1 613 ? 15.922 7.543 -8.203 1.00 98.88 613 VAL A N 1
ATOM 4676 C CA . VAL A 1 613 ? 15.435 6.174 -8.394 1.00 98.88 613 VAL A CA 1
ATOM 4677 C C . VAL A 1 613 ? 16.498 5.204 -7.909 1.00 98.88 613 VAL A C 1
ATOM 4679 O O . VAL A 1 613 ? 17.640 5.262 -8.354 1.00 98.88 613 VAL A O 1
ATOM 4682 N N . THR A 1 614 ? 16.130 4.279 -7.031 1.00 98.81 614 THR A N 1
ATOM 4683 C CA . THR A 1 614 ? 17.021 3.219 -6.558 1.00 98.81 614 THR A CA 1
ATOM 4684 C C . THR A 1 614 ? 16.399 1.860 -6.829 1.00 98.81 614 THR A C 1
ATOM 4686 O O . THR A 1 614 ? 15.299 1.563 -6.374 1.00 98.81 614 THR A O 1
ATOM 4689 N N . PHE A 1 615 ? 17.132 1.021 -7.549 1.00 98.88 615 PHE A N 1
ATOM 4690 C CA . PHE A 1 615 ? 16.872 -0.402 -7.675 1.00 98.88 615 PHE A CA 1
ATOM 4691 C C . PHE A 1 615 ? 17.973 -1.152 -6.933 1.00 98.88 615 PHE A C 1
ATOM 4693 O O . PHE A 1 615 ? 19.146 -1.014 -7.283 1.00 98.88 615 PHE A O 1
ATOM 4700 N N . GLN A 1 616 ? 17.619 -1.922 -5.910 1.00 98.69 616 GLN A N 1
ATOM 4701 C CA . GLN A 1 616 ? 18.594 -2.529 -5.016 1.00 98.69 616 GLN A CA 1
ATOM 4702 C C . GLN A 1 616 ? 18.260 -3.985 -4.666 1.00 98.69 616 GLN A C 1
ATOM 4704 O O . GLN A 1 616 ? 17.106 -4.318 -4.422 1.00 98.69 616 GLN A O 1
ATOM 4709 N N . ASP A 1 617 ? 19.278 -4.843 -4.560 1.00 98.44 617 ASP A N 1
ATOM 4710 C CA . ASP A 1 617 ? 19.131 -6.235 -4.113 1.00 98.44 617 ASP A CA 1
ATOM 4711 C C . ASP A 1 617 ? 18.104 -6.982 -5.000 1.00 98.44 617 ASP A C 1
ATOM 4713 O O . ASP A 1 617 ? 17.070 -7.471 -4.539 1.00 98.44 617 ASP A O 1
ATOM 4717 N N . ILE A 1 618 ? 18.362 -6.999 -6.312 1.00 98.88 618 ILE A N 1
ATOM 4718 C CA . ILE A 1 618 ? 17.441 -7.515 -7.333 1.00 98.88 618 ILE A CA 1
ATOM 4719 C C . ILE A 1 618 ? 17.987 -8.812 -7.921 1.00 98.88 618 ILE A C 1
ATOM 4721 O O . ILE A 1 618 ? 19.113 -8.850 -8.414 1.00 98.88 618 ILE A O 1
ATOM 4725 N N . THR A 1 619 ? 17.162 -9.860 -7.925 1.00 98.88 619 THR A N 1
ATOM 4726 C CA . THR A 1 619 ? 17.486 -11.135 -8.577 1.00 98.88 619 THR A CA 1
ATOM 4727 C C . THR A 1 619 ? 16.794 -11.234 -9.932 1.00 98.88 619 THR A C 1
ATOM 4729 O O . THR A 1 619 ? 15.571 -11.152 -10.022 1.00 98.88 619 THR A O 1
ATOM 4732 N N . MET A 1 620 ? 17.576 -11.454 -10.981 1.00 98.62 620 MET A N 1
ATOM 4733 C CA . MET A 1 620 ? 17.118 -11.717 -12.341 1.00 98.62 620 MET A CA 1
ATOM 4734 C C . MET A 1 620 ? 17.159 -13.218 -12.623 1.00 98.62 620 MET A C 1
ATOM 4736 O O . MET A 1 620 ? 18.195 -13.865 -12.476 1.00 98.62 620 MET A O 1
ATOM 4740 N N . ASP A 1 621 ? 16.053 -13.780 -13.084 1.00 98.38 621 ASP A N 1
ATOM 4741 C CA . ASP A 1 621 ? 15.965 -15.168 -13.530 1.00 98.38 621 ASP A CA 1
ATOM 4742 C C . ASP A 1 621 ? 15.424 -15.187 -14.957 1.00 98.38 621 ASP A C 1
ATOM 4744 O O . ASP A 1 621 ? 14.218 -15.109 -15.187 1.00 98.38 621 ASP A O 1
ATOM 4748 N N . LYS A 1 622 ? 16.332 -15.250 -15.934 1.00 97.75 622 LYS A N 1
ATOM 4749 C CA . LYS A 1 622 ? 16.012 -15.270 -17.368 1.00 97.75 622 LYS A CA 1
ATOM 4750 C C . LYS A 1 622 ? 15.204 -14.051 -17.818 1.00 97.75 622 LYS A C 1
ATOM 4752 O O . LYS A 1 622 ? 14.259 -14.171 -18.597 1.00 97.75 622 LYS A O 1
ATOM 4757 N N . ALA A 1 623 ? 15.569 -12.870 -17.325 1.00 98.12 623 ALA A N 1
ATOM 4758 C CA . ALA A 1 623 ? 15.028 -11.618 -17.845 1.00 98.12 623 ALA A CA 1
ATOM 4759 C C . ALA A 1 623 ? 15.662 -11.320 -19.214 1.00 98.12 623 ALA A C 1
ATOM 4761 O O . ALA A 1 623 ? 16.880 -11.378 -19.354 1.00 98.12 623 ALA A O 1
ATOM 4762 N N . GLN A 1 624 ? 14.878 -10.983 -20.237 1.00 98.06 624 GLN A N 1
ATOM 4763 C CA . GLN A 1 624 ? 15.435 -10.741 -21.572 1.00 98.06 624 GLN A CA 1
ATOM 4764 C C . GLN A 1 624 ? 16.258 -9.447 -21.629 1.00 98.06 624 GLN A C 1
ATOM 4766 O O . GLN A 1 624 ? 17.337 -9.453 -22.209 1.00 98.06 624 GLN A O 1
ATOM 4771 N N . ASN A 1 625 ? 15.785 -8.358 -21.018 1.00 97.62 625 ASN A N 1
ATOM 4772 C CA . ASN A 1 625 ? 16.510 -7.085 -20.919 1.00 97.62 625 ASN A CA 1
ATOM 4773 C C . ASN A 1 625 ? 16.621 -6.663 -19.440 1.00 97.62 625 ASN A C 1
ATOM 4775 O O . ASN A 1 625 ? 15.778 -5.892 -18.977 1.00 97.62 625 ASN A O 1
ATOM 4779 N N . PRO A 1 626 ? 17.592 -7.191 -18.669 1.00 98.44 626 PRO A N 1
ATOM 4780 C CA . PRO A 1 626 ? 17.679 -6.995 -17.220 1.00 98.44 626 PRO A CA 1
ATOM 4781 C C . PRO A 1 626 ? 17.705 -5.532 -16.759 1.00 98.44 626 PRO A C 1
ATOM 4783 O O . PRO A 1 626 ? 16.918 -5.162 -15.893 1.00 98.44 626 PRO A O 1
ATOM 4786 N N . ILE A 1 627 ? 18.575 -4.691 -17.323 1.00 98.81 627 ILE A N 1
ATOM 4787 C CA . ILE A 1 627 ? 18.665 -3.261 -16.993 1.00 98.81 627 ILE A CA 1
ATOM 4788 C C . ILE A 1 627 ? 18.521 -2.460 -18.282 1.00 98.81 627 ILE A C 1
ATOM 4790 O O . ILE A 1 627 ? 19.336 -2.608 -19.196 1.00 98.81 627 ILE A O 1
ATOM 4794 N N . ILE A 1 628 ? 17.505 -1.597 -18.361 1.00 98.38 628 ILE A N 1
ATOM 4795 C CA . ILE A 1 628 ? 17.241 -0.812 -19.568 1.00 98.38 628 ILE A CA 1
ATOM 4796 C C . ILE A 1 628 ? 16.781 0.624 -19.278 1.00 98.38 628 ILE A C 1
ATOM 4798 O O . ILE A 1 628 ? 15.839 0.867 -18.526 1.00 98.38 628 ILE A O 1
ATOM 4802 N N . ILE A 1 629 ? 17.412 1.586 -19.951 1.00 98.38 629 ILE A N 1
ATOM 4803 C CA . ILE A 1 629 ? 16.915 2.956 -20.109 1.00 98.38 629 ILE A CA 1
ATOM 4804 C C . ILE A 1 629 ? 16.740 3.206 -21.607 1.00 98.38 629 ILE A C 1
ATOM 4806 O O . ILE A 1 629 ? 17.706 3.148 -22.361 1.00 98.38 629 ILE A O 1
ATOM 4810 N N . ASP A 1 630 ? 15.511 3.483 -22.034 1.00 95.75 630 ASP A N 1
ATOM 4811 C CA . ASP A 1 630 ? 15.160 3.788 -23.421 1.00 95.75 630 ASP A CA 1
ATOM 4812 C C . ASP A 1 630 ? 14.540 5.187 -23.519 1.00 95.75 630 ASP A C 1
ATOM 4814 O O . ASP A 1 630 ? 13.361 5.400 -23.211 1.00 95.75 630 ASP A O 1
ATOM 4818 N N . GLN A 1 631 ? 15.342 6.155 -23.966 1.00 95.19 631 GLN A N 1
ATOM 4819 C CA . GLN A 1 631 ? 14.884 7.519 -24.231 1.00 95.19 631 GLN A CA 1
ATOM 4820 C C . GLN A 1 631 ? 14.456 7.768 -25.687 1.00 95.19 631 GLN A C 1
ATOM 4822 O O . GLN A 1 631 ? 14.254 8.917 -26.084 1.00 95.19 631 GLN A O 1
ATOM 4827 N N . TYR A 1 632 ? 14.293 6.709 -26.478 1.00 91.88 632 TYR A N 1
ATOM 4828 C CA . TYR A 1 632 ? 13.837 6.761 -27.868 1.00 91.88 632 TYR A CA 1
ATOM 4829 C C . TYR A 1 632 ? 12.489 6.049 -28.058 1.00 91.88 632 TYR A C 1
ATOM 4831 O O . TYR A 1 632 ? 12.069 5.780 -29.185 1.00 91.88 632 TYR A O 1
ATOM 4839 N N . TYR A 1 633 ? 11.782 5.782 -26.955 1.00 90.38 633 TYR A N 1
ATOM 4840 C CA . TYR A 1 633 ? 10.521 5.057 -26.954 1.00 90.38 633 TYR A CA 1
ATOM 4841 C C . TYR A 1 633 ? 9.432 5.798 -27.742 1.00 90.38 633 TYR A C 1
ATOM 4843 O O . TYR A 1 633 ? 9.251 7.010 -27.619 1.00 90.38 633 TYR A O 1
ATOM 4851 N N . CYS A 1 634 ? 8.652 5.050 -28.520 1.00 85.75 634 CYS A N 1
ATOM 4852 C CA . CYS A 1 634 ? 7.583 5.600 -29.355 1.00 85.75 634 CYS A CA 1
ATOM 4853 C C . CYS A 1 634 ? 6.391 4.640 -29.512 1.00 85.75 634 CYS A C 1
ATOM 4855 O O . CYS A 1 634 ? 5.815 4.487 -30.589 1.00 85.75 634 CYS A O 1
ATOM 4857 N N . GLY A 1 635 ? 6.015 3.956 -28.427 1.00 77.75 635 GLY A N 1
ATOM 4858 C CA . GLY A 1 635 ? 4.823 3.100 -28.407 1.00 77.75 635 GLY A CA 1
ATOM 4859 C C . GLY A 1 635 ? 4.974 1.787 -29.181 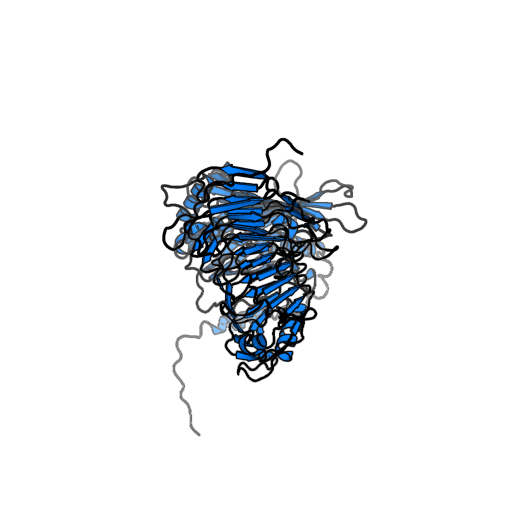1.00 77.75 635 GLY A C 1
ATOM 4860 O O . GLY A 1 635 ? 3.990 1.266 -29.696 1.00 77.75 635 GLY A O 1
ATOM 4861 N N . GLY A 1 636 ? 6.199 1.261 -29.281 1.00 72.19 636 GLY A N 1
ATOM 4862 C CA . GLY A 1 636 ? 6.484 -0.017 -29.942 1.00 72.19 636 GLY A CA 1
ATOM 4863 C C . GLY A 1 636 ? 6.622 0.053 -31.467 1.00 72.19 636 GLY A C 1
ATOM 4864 O O . GLY A 1 636 ? 6.746 -0.991 -32.103 1.00 72.19 636 GLY A O 1
ATOM 4865 N N . MET A 1 637 ? 6.613 1.253 -32.057 1.00 70.56 637 MET A N 1
ATOM 4866 C CA . MET A 1 637 ? 7.034 1.458 -33.447 1.00 70.56 637 MET A CA 1
ATOM 4867 C C . MET A 1 637 ? 8.568 1.376 -33.564 1.00 70.56 637 MET A C 1
ATOM 4869 O O . MET A 1 637 ? 9.285 1.675 -32.612 1.00 70.56 637 MET A O 1
ATOM 4873 N N . HIS A 1 638 ? 9.072 0.962 -34.728 1.00 63.59 638 HIS A N 1
ATOM 4874 C CA . HIS A 1 638 ? 10.507 0.949 -35.037 1.00 63.59 638 HIS A CA 1
ATOM 4875 C C . HIS A 1 638 ? 10.911 2.246 -35.770 1.00 63.59 638 HIS A C 1
ATOM 4877 O O . HIS A 1 638 ? 10.085 2.835 -36.467 1.00 63.59 638 HIS A O 1
ATOM 4883 N N . ASP A 1 639 ? 12.169 2.678 -35.620 1.00 66.94 639 ASP A N 1
ATOM 4884 C CA . ASP A 1 639 ? 12.792 3.808 -36.343 1.00 66.94 639 ASP A CA 1
ATOM 4885 C C . ASP A 1 639 ? 12.146 5.190 -36.131 1.00 66.94 639 ASP A C 1
ATOM 4887 O O . ASP A 1 639 ? 11.974 5.994 -37.053 1.00 66.94 639 ASP A O 1
ATOM 4891 N N . CYS A 1 640 ? 11.795 5.496 -34.887 1.00 70.12 640 CYS A N 1
ATOM 4892 C CA . CYS A 1 640 ? 11.170 6.764 -34.541 1.00 70.12 640 CYS A CA 1
ATOM 4893 C C . CYS A 1 640 ? 12.151 7.940 -34.609 1.00 70.12 640 CYS A C 1
ATOM 4895 O O . CYS A 1 640 ? 13.223 7.932 -34.008 1.00 70.12 640 CYS A O 1
ATOM 4897 N N . ILE A 1 641 ? 11.760 8.986 -35.342 1.00 72.81 641 ILE A N 1
ATOM 4898 C CA . ILE A 1 641 ? 12.563 10.198 -35.527 1.00 72.81 641 ILE A CA 1
ATOM 4899 C C . ILE A 1 641 ? 12.309 11.144 -34.350 1.00 72.81 641 ILE A C 1
ATOM 4901 O O . ILE A 1 641 ? 11.172 11.553 -34.124 1.00 72.81 641 ILE A O 1
ATOM 4905 N N . GLY A 1 642 ? 13.358 11.521 -33.620 1.00 78.94 642 GLY A N 1
ATOM 4906 C CA . GLY A 1 642 ? 13.290 12.516 -32.546 1.00 78.94 642 GLY A CA 1
ATOM 4907 C C . GLY A 1 642 ? 14.123 12.130 -31.326 1.00 78.94 642 GLY A C 1
ATOM 4908 O O . GLY A 1 642 ? 14.534 10.984 -31.186 1.00 78.94 642 GLY A O 1
ATOM 4909 N N . ASN A 1 643 ? 14.356 13.099 -30.445 1.00 85.31 643 ASN A N 1
ATOM 4910 C CA . ASN A 1 643 ? 15.041 12.908 -29.168 1.00 85.31 643 ASN A CA 1
ATOM 4911 C C . ASN A 1 643 ? 14.059 13.179 -28.026 1.00 85.31 643 ASN A C 1
ATOM 4913 O O . ASN A 1 643 ? 13.257 14.108 -28.122 1.00 85.31 643 ASN A O 1
ATOM 4917 N N . SER A 1 644 ? 14.152 12.410 -26.941 1.00 93.44 644 SER A N 1
ATOM 4918 C CA . SER A 1 644 ? 13.445 12.730 -25.698 1.00 93.44 644 SER A CA 1
ATOM 4919 C C . SER A 1 644 ? 14.052 13.962 -25.027 1.00 93.44 644 SER A C 1
ATOM 4921 O O . SER A 1 644 ? 15.276 14.081 -24.909 1.00 93.44 644 SER A O 1
ATOM 4923 N N . ASN A 1 645 ? 13.184 14.856 -24.556 1.00 95.06 645 ASN A N 1
ATOM 4924 C CA . ASN A 1 645 ? 13.527 15.971 -23.676 1.00 95.06 645 ASN A CA 1
ATOM 4925 C C . ASN A 1 645 ? 13.247 15.675 -22.191 1.00 95.06 645 ASN A C 1
ATOM 4927 O O . ASN A 1 645 ? 13.329 16.589 -21.362 1.00 95.06 645 ASN A O 1
ATOM 4931 N N . VAL A 1 646 ? 12.949 14.419 -21.846 1.00 97.12 646 VAL A N 1
ATOM 4932 C CA . VAL A 1 646 ? 12.829 13.987 -20.453 1.00 97.12 646 VAL A CA 1
ATOM 4933 C C . VAL A 1 646 ? 14.225 13.881 -19.844 1.00 97.12 646 VAL A C 1
ATOM 4935 O O . VAL A 1 646 ? 15.095 13.215 -20.396 1.00 97.12 646 VAL A O 1
ATOM 4938 N N . GLN A 1 647 ? 14.460 14.529 -18.706 1.00 97.94 647 GLN A N 1
ATOM 4939 C CA . GLN A 1 647 ? 15.717 14.391 -17.977 1.00 97.94 647 GLN A CA 1
ATOM 4940 C C . GLN A 1 647 ? 15.662 13.161 -17.071 1.00 97.94 647 GLN A C 1
ATOM 4942 O O . GLN A 1 647 ? 14.894 13.146 -16.114 1.00 97.94 647 GLN A O 1
ATOM 4947 N N . VAL A 1 648 ? 16.507 12.167 -17.330 1.00 98.69 648 VAL A N 1
ATOM 4948 C CA . VAL A 1 648 ? 16.735 11.049 -16.402 1.00 98.69 648 VAL A CA 1
ATOM 4949 C C . VAL A 1 648 ? 17.990 11.354 -15.594 1.00 98.69 648 VAL A C 1
ATOM 4951 O O . VAL A 1 648 ? 19.025 11.687 -16.179 1.00 98.69 648 VAL A O 1
ATOM 4954 N N . LYS A 1 649 ? 17.900 11.310 -14.264 1.00 98.38 649 LYS A N 1
ATOM 4955 C CA . LYS A 1 649 ? 19.031 11.615 -13.384 1.00 98.38 649 LYS A CA 1
ATOM 4956 C C . LYS A 1 649 ? 18.984 10.863 -12.063 1.00 98.38 649 LYS A C 1
ATOM 4958 O O . LYS A 1 649 ? 17.907 10.465 -11.640 1.00 98.38 649 LYS A O 1
ATOM 4963 N N . ASP A 1 650 ? 20.131 10.739 -11.402 1.00 98.38 650 ASP A N 1
ATOM 4964 C CA . ASP A 1 650 ? 20.231 10.204 -10.037 1.00 98.38 650 ASP A CA 1
ATOM 4965 C C . ASP A 1 650 ? 19.554 8.821 -9.911 1.00 98.38 650 ASP A C 1
ATOM 4967 O O . ASP A 1 650 ? 18.705 8.593 -9.049 1.00 98.38 650 ASP A O 1
ATOM 4971 N N . VAL A 1 651 ? 19.897 7.910 -10.833 1.00 98.88 651 VAL A N 1
ATOM 4972 C CA . VAL A 1 651 ? 19.352 6.543 -10.899 1.00 98.88 651 VAL A CA 1
ATOM 4973 C C . VAL A 1 651 ? 20.426 5.552 -10.481 1.00 98.88 651 VAL A C 1
ATOM 4975 O O . VAL A 1 651 ? 21.511 5.531 -11.061 1.00 98.88 651 VAL A O 1
ATOM 4978 N N . LYS A 1 652 ? 20.117 4.693 -9.515 1.00 98.88 652 LYS A N 1
ATOM 4979 C CA . LYS A 1 652 ? 21.052 3.716 -8.958 1.00 98.88 652 LYS A CA 1
ATOM 4980 C C . LYS A 1 652 ? 20.562 2.301 -9.198 1.00 98.88 652 LYS A C 1
ATOM 4982 O O . LYS A 1 652 ? 19.414 1.980 -8.901 1.00 98.88 652 LYS A O 1
ATOM 4987 N N . PHE A 1 653 ? 21.460 1.453 -9.674 1.00 98.88 653 PHE A N 1
ATOM 4988 C CA . PHE A 1 653 ? 21.290 0.009 -9.743 1.00 98.88 653 PHE A CA 1
ATOM 4989 C C . PHE A 1 653 ? 22.347 -0.616 -8.835 1.00 98.88 653 PHE A C 1
ATOM 4991 O O . PHE A 1 653 ? 23.540 -0.465 -9.091 1.00 98.88 653 PHE A O 1
ATOM 4998 N N . ILE A 1 654 ? 21.919 -1.264 -7.754 1.00 98.88 654 ILE A N 1
ATOM 4999 C CA . ILE A 1 654 ? 22.797 -1.750 -6.685 1.00 98.88 654 ILE A CA 1
ATOM 5000 C C . ILE A 1 654 ? 22.533 -3.238 -6.456 1.00 98.88 654 ILE A C 1
ATOM 5002 O O . ILE A 1 654 ? 21.409 -3.608 -6.132 1.00 98.88 654 ILE A O 1
ATOM 5006 N N . LYS A 1 655 ? 23.549 -4.099 -6.561 1.00 98.69 655 LYS A N 1
ATOM 5007 C CA . LYS A 1 655 ? 23.398 -5.551 -6.352 1.00 98.69 655 LYS A CA 1
ATOM 5008 C C . LYS A 1 655 ? 22.274 -6.139 -7.211 1.00 98.69 655 LYS A C 1
ATOM 5010 O O . LYS A 1 655 ? 21.287 -6.676 -6.706 1.00 98.69 655 LYS A O 1
ATOM 5015 N N . VAL A 1 656 ? 22.417 -5.971 -8.525 1.00 98.88 656 VAL A N 1
ATOM 5016 C CA . VAL A 1 656 ? 21.535 -6.593 -9.521 1.00 98.88 656 VAL A CA 1
ATOM 5017 C C . VAL A 1 656 ? 22.247 -7.818 -10.077 1.00 98.88 656 VAL A C 1
ATOM 5019 O O . VAL A 1 656 ? 23.256 -7.692 -10.775 1.00 98.88 656 VAL A O 1
ATOM 5022 N N . GLU A 1 657 ? 21.731 -8.999 -9.753 1.00 98.69 657 GLU A N 1
ATOM 5023 C CA . GLU A 1 657 ? 22.418 -10.268 -9.992 1.00 98.69 657 GLU A CA 1
ATOM 5024 C C . GLU A 1 657 ? 21.519 -11.295 -10.685 1.00 98.69 657 GLU A C 1
ATOM 5026 O O . GLU A 1 657 ? 20.301 -11.265 -10.531 1.00 98.69 657 GLU A O 1
ATOM 5031 N N . GLY A 1 658 ? 22.109 -12.241 -11.420 1.00 98.31 658 GLY A N 1
ATOM 5032 C CA . GLY A 1 658 ? 21.406 -13.415 -11.940 1.00 98.31 658 GLY A CA 1
ATOM 5033 C C . GLY A 1 658 ? 21.606 -13.654 -13.434 1.00 98.31 658 GLY A C 1
ATOM 5034 O O . GLY A 1 658 ? 22.733 -13.591 -13.934 1.00 98.31 658 GLY A O 1
ATOM 5035 N N . THR A 1 659 ? 20.527 -13.997 -14.141 1.00 98.44 659 THR A N 1
ATOM 5036 C CA . THR A 1 659 ? 20.591 -14.461 -15.536 1.00 98.44 659 THR A CA 1
ATOM 5037 C C . THR A 1 659 ? 19.758 -13.631 -16.509 1.00 98.44 659 THR A C 1
ATOM 5039 O O . THR A 1 659 ? 18.635 -13.215 -16.218 1.00 98.44 659 THR A O 1
ATOM 5042 N N . SER A 1 660 ? 20.327 -13.428 -17.695 1.00 98.06 660 SER A N 1
ATOM 5043 C CA . SER A 1 660 ? 19.724 -12.788 -18.858 1.00 98.06 660 SER A CA 1
ATOM 5044 C C . SER A 1 660 ? 19.399 -13.829 -19.927 1.00 98.06 660 SER A C 1
ATOM 5046 O O . SER A 1 660 ? 20.190 -14.744 -20.158 1.00 98.06 660 SER A O 1
ATOM 5048 N N . SER A 1 661 ? 18.277 -13.671 -20.628 1.00 97.44 661 SER A N 1
ATOM 5049 C CA . SER A 1 661 ? 17.971 -14.482 -21.819 1.00 97.44 661 SER A CA 1
ATOM 5050 C C . SER A 1 661 ? 18.431 -13.820 -23.129 1.00 97.44 661 SER A C 1
ATOM 5052 O O . SER A 1 661 ? 18.132 -14.316 -24.216 1.00 97.44 661 SER A O 1
ATOM 5054 N N . SER A 1 662 ? 19.108 -12.668 -23.057 1.00 96.94 662 SER A N 1
ATOM 5055 C CA . SER A 1 662 ? 19.726 -12.004 -24.210 1.00 96.94 662 SER A CA 1
ATOM 5056 C C . SER A 1 662 ? 21.143 -11.517 -23.902 1.00 96.94 662 SER A C 1
ATOM 5058 O O . SER A 1 662 ? 21.507 -11.305 -22.744 1.00 96.94 662 SER A O 1
ATOM 5060 N N . GLU A 1 663 ? 21.949 -11.341 -24.951 1.00 96.75 663 GLU A N 1
ATOM 5061 C CA . GLU A 1 663 ? 23.362 -10.960 -24.837 1.00 96.75 663 GLU A CA 1
ATOM 5062 C C . GLU A 1 663 ? 23.560 -9.583 -24.192 1.00 96.75 663 GLU A C 1
ATOM 5064 O O . GLU A 1 663 ? 24.513 -9.397 -23.442 1.00 96.75 663 GLU A O 1
ATOM 5069 N N . ILE A 1 664 ? 22.670 -8.619 -24.443 1.00 97.62 664 ILE A N 1
ATOM 5070 C CA . ILE A 1 664 ? 22.788 -7.262 -23.896 1.00 97.62 664 ILE A CA 1
ATOM 5071 C C . ILE A 1 664 ? 22.049 -7.209 -22.556 1.00 97.62 664 ILE A C 1
ATOM 5073 O O . ILE A 1 664 ? 20.832 -7.041 -22.513 1.00 97.62 664 ILE A O 1
ATOM 5077 N N . ALA A 1 665 ? 22.790 -7.332 -21.454 1.00 97.69 665 ALA A N 1
ATOM 5078 C CA . ALA A 1 665 ? 22.208 -7.329 -20.112 1.00 97.69 665 ALA A CA 1
ATOM 5079 C C . ALA A 1 665 ? 21.994 -5.914 -19.546 1.00 97.69 665 ALA A C 1
ATOM 5081 O O . ALA A 1 665 ? 21.072 -5.690 -18.757 1.00 97.69 665 ALA A O 1
ATOM 5082 N N . VAL A 1 666 ? 22.828 -4.958 -19.969 1.00 98.44 666 VAL A N 1
ATOM 5083 C CA . VAL A 1 666 ? 22.745 -3.541 -19.590 1.00 98.44 666 VAL A CA 1
ATOM 5084 C C . VAL A 1 666 ? 22.613 -2.700 -20.856 1.00 98.44 666 VAL A C 1
ATOM 5086 O O . VAL A 1 666 ? 23.534 -2.656 -21.670 1.00 98.44 666 VAL A O 1
ATOM 5089 N N . ASN A 1 667 ? 21.478 -2.021 -21.029 1.00 97.75 667 ASN A N 1
ATOM 5090 C CA . ASN A 1 667 ? 21.209 -1.164 -22.184 1.00 97.75 667 ASN A CA 1
ATOM 5091 C C . ASN A 1 667 ? 20.777 0.244 -21.751 1.00 97.75 667 ASN A C 1
ATOM 5093 O O . ASN A 1 667 ? 19.621 0.470 -21.401 1.00 97.75 667 ASN A O 1
ATOM 5097 N N . LEU A 1 668 ? 21.699 1.203 -21.781 1.00 97.88 668 LEU A N 1
ATOM 5098 C CA . LEU A 1 668 ? 21.448 2.591 -21.392 1.00 97.88 668 LEU A CA 1
ATOM 5099 C C . LEU A 1 668 ? 21.452 3.485 -22.635 1.00 97.88 668 LEU A C 1
ATOM 5101 O O . LEU A 1 668 ? 22.478 4.059 -22.996 1.00 97.88 668 LEU A O 1
ATOM 5105 N N . ASN A 1 669 ? 20.311 3.581 -23.312 1.00 95.19 669 ASN A N 1
ATOM 5106 C CA . ASN A 1 669 ? 20.155 4.355 -24.537 1.00 95.19 669 ASN A CA 1
ATOM 5107 C C . ASN A 1 669 ? 19.541 5.730 -24.244 1.00 95.19 669 ASN A C 1
ATOM 5109 O O . ASN A 1 669 ? 18.328 5.937 -24.372 1.00 95.19 669 ASN A O 1
ATOM 5113 N N . CYS A 1 670 ? 20.390 6.664 -23.816 1.00 95.94 670 CYS A N 1
ATOM 5114 C CA . CYS A 1 670 ? 19.970 7.999 -23.418 1.00 95.94 670 CYS A CA 1
ATOM 5115 C C . CYS A 1 670 ? 19.979 8.987 -24.593 1.00 95.94 670 CYS A C 1
ATOM 5117 O O . CYS A 1 670 ? 20.731 8.863 -25.563 1.00 95.94 670 CYS A O 1
ATOM 5119 N N . SER A 1 671 ? 19.125 10.001 -24.494 1.00 94.69 671 SER A N 1
ATOM 5120 C CA . SER A 1 671 ? 18.922 11.034 -25.503 1.00 94.69 671 SER A CA 1
ATOM 5121 C C . SER A 1 671 ? 20.149 11.932 -25.611 1.00 94.69 671 SER A C 1
ATOM 5123 O O . SER A 1 671 ? 20.629 12.469 -24.618 1.00 94.69 671 SER A O 1
ATOM 5125 N N . SER A 1 672 ? 20.616 12.208 -26.829 1.00 91.94 672 SER A N 1
ATOM 5126 C CA . SER A 1 672 ? 21.686 13.194 -27.038 1.00 91.94 672 SER A CA 1
ATOM 5127 C C . SER A 1 672 ? 21.259 14.626 -26.681 1.00 91.94 672 SER A C 1
ATOM 5129 O O . SER A 1 672 ? 22.106 15.483 -26.451 1.00 91.94 672 SER A O 1
ATOM 5131 N N . SER A 1 673 ? 19.951 14.916 -26.673 1.00 92.50 673 SER A N 1
ATOM 5132 C CA . SER A 1 673 ? 19.407 16.230 -26.291 1.00 92.50 673 SER A CA 1
ATOM 5133 C C . SER A 1 673 ? 19.257 16.390 -24.777 1.00 92.50 673 SER A C 1
ATOM 5135 O O . SER A 1 673 ? 19.299 17.516 -24.278 1.00 92.50 673 SER A O 1
ATOM 5137 N N . LYS A 1 674 ? 19.091 15.277 -24.057 1.00 95.25 674 LYS A N 1
ATOM 5138 C CA . LYS A 1 674 ? 19.040 15.202 -22.593 1.00 95.25 674 LYS A CA 1
ATOM 5139 C C . LYS A 1 674 ? 19.788 13.955 -22.111 1.00 95.25 674 LYS A C 1
ATOM 5141 O O . LYS A 1 674 ? 19.135 12.967 -21.779 1.00 95.25 674 LYS A O 1
ATOM 5146 N N . PRO A 1 675 ? 21.134 13.997 -22.089 1.00 96.19 675 PRO A N 1
ATOM 5147 C CA . PRO A 1 675 ? 21.936 12.894 -21.578 1.00 96.19 675 PRO A CA 1
ATOM 5148 C C . PRO A 1 675 ? 21.530 12.506 -20.155 1.00 96.19 675 PRO A C 1
ATOM 5150 O O . PRO A 1 675 ? 21.189 13.373 -19.342 1.00 96.19 675 PRO A O 1
ATOM 5153 N N . CYS A 1 676 ? 21.593 11.214 -19.846 1.00 97.88 676 CYS A N 1
ATOM 5154 C CA . CYS A 1 676 ? 21.412 10.732 -18.481 1.00 97.88 676 CYS A CA 1
ATOM 5155 C C . CYS A 1 676 ? 22.631 11.113 -17.636 1.00 97.88 676 CYS A C 1
ATOM 5157 O O . CYS A 1 676 ? 23.760 10.963 -18.105 1.00 97.88 676 CYS A O 1
ATOM 5159 N N . TYR A 1 677 ? 22.429 11.560 -16.395 1.00 95.56 677 TYR A N 1
ATOM 5160 C CA . TYR A 1 677 ? 23.534 11.884 -15.487 1.00 95.56 677 TYR A CA 1
ATOM 5161 C C . TYR A 1 677 ? 23.303 11.371 -14.072 1.00 95.56 677 TYR A C 1
ATOM 5163 O O . TYR A 1 677 ? 22.164 11.216 -13.642 1.00 95.56 677 TYR A O 1
ATOM 5171 N N . GLY A 1 678 ? 24.382 11.103 -13.336 1.00 96.38 678 GLY A N 1
ATOM 5172 C CA . GLY A 1 678 ? 24.253 10.507 -12.004 1.00 96.38 678 GLY A CA 1
ATOM 5173 C C . GLY A 1 678 ? 23.716 9.074 -12.051 1.00 96.38 678 GLY A C 1
ATOM 5174 O O . GLY A 1 678 ? 22.972 8.680 -11.157 1.00 96.38 678 GLY A O 1
ATOM 5175 N N . ILE A 1 679 ? 24.037 8.311 -13.105 1.00 98.38 679 ILE A N 1
ATOM 5176 C CA . ILE A 1 679 ? 23.680 6.892 -13.177 1.00 98.38 679 ILE A CA 1
ATOM 5177 C C . ILE A 1 679 ? 24.735 6.092 -12.415 1.00 98.38 679 ILE A C 1
ATOM 5179 O O . ILE A 1 679 ? 25.910 6.142 -12.764 1.00 98.38 679 ILE A O 1
ATOM 5183 N N . GLU A 1 680 ? 24.341 5.351 -11.386 1.00 98.38 680 GLU A N 1
ATOM 5184 C CA . GLU A 1 680 ? 25.238 4.480 -10.621 1.00 98.38 680 GLU A CA 1
ATOM 5185 C C . GLU A 1 680 ? 24.962 3.013 -10.962 1.00 98.38 680 GLU A C 1
ATOM 5187 O O . GLU A 1 680 ? 23.832 2.540 -10.833 1.00 98.38 680 GLU A O 1
ATOM 5192 N N . LEU A 1 681 ? 26.003 2.291 -11.373 1.00 98.62 681 LEU A N 1
ATOM 5193 C CA . LEU A 1 681 ? 26.009 0.836 -11.503 1.00 98.62 681 LEU A CA 1
ATOM 5194 C C . LEU A 1 681 ? 26.935 0.272 -10.425 1.00 98.62 681 LEU A C 1
ATOM 5196 O O . LEU A 1 681 ? 28.155 0.416 -10.504 1.00 98.62 681 LEU A O 1
ATOM 5200 N N . ASN A 1 682 ? 26.359 -0.358 -9.410 1.00 98.50 682 ASN A N 1
ATOM 5201 C CA . ASN A 1 682 ? 27.063 -0.808 -8.217 1.00 98.50 682 ASN A CA 1
ATOM 5202 C C . ASN A 1 682 ? 26.830 -2.304 -7.999 1.00 98.50 682 ASN A C 1
ATOM 5204 O O . ASN A 1 682 ? 25.690 -2.722 -7.817 1.00 98.50 682 ASN A O 1
ATOM 5208 N N . ASP A 1 683 ? 27.895 -3.105 -8.032 1.00 98.62 683 ASP A N 1
ATOM 5209 C CA . ASP A 1 683 ? 27.823 -4.565 -7.887 1.00 98.62 683 ASP A CA 1
ATOM 5210 C C . ASP A 1 683 ? 26.802 -5.207 -8.855 1.00 98.62 683 ASP A C 1
ATOM 5212 O O . ASP A 1 683 ? 25.789 -5.778 -8.454 1.00 98.62 683 ASP A O 1
ATOM 5216 N N . ILE A 1 684 ? 27.055 -5.089 -10.161 1.00 98.75 684 ILE A N 1
ATOM 5217 C CA . ILE A 1 684 ? 26.231 -5.709 -11.208 1.00 98.75 684 ILE A CA 1
ATOM 5218 C C . ILE A 1 684 ? 26.840 -7.061 -11.593 1.00 98.75 684 ILE A C 1
ATOM 5220 O O . ILE A 1 684 ? 28.031 -7.134 -11.914 1.00 98.75 684 ILE A O 1
ATOM 5224 N N . ASN A 1 685 ? 26.038 -8.131 -11.573 1.00 98.50 685 ASN A N 1
ATOM 5225 C CA . ASN A 1 685 ? 26.487 -9.480 -11.923 1.00 98.50 685 ASN A CA 1
ATOM 5226 C C . ASN A 1 685 ? 25.432 -10.294 -12.695 1.00 98.50 685 ASN A C 1
ATOM 5228 O O . ASN A 1 685 ? 24.676 -11.079 -12.125 1.00 98.50 685 ASN A O 1
ATOM 5232 N N . LEU A 1 686 ? 25.409 -10.131 -14.013 1.00 98.44 686 LEU A N 1
ATOM 5233 C CA . LEU A 1 686 ? 24.443 -10.725 -14.928 1.00 98.44 686 LEU A CA 1
ATOM 5234 C C . LEU A 1 686 ? 25.160 -11.617 -15.948 1.00 98.44 686 LEU A C 1
ATOM 5236 O O . LEU A 1 686 ? 26.038 -11.174 -16.685 1.00 98.44 686 LEU A O 1
ATOM 5240 N N . SER A 1 687 ? 24.765 -12.883 -16.009 1.00 97.94 687 SER A N 1
ATOM 5241 C CA . SER A 1 687 ? 25.279 -13.874 -16.971 1.00 97.94 687 SER A CA 1
ATOM 5242 C C . SER A 1 687 ? 24.182 -14.303 -17.936 1.00 97.94 687 SER A C 1
ATOM 5244 O O . SER A 1 687 ? 23.005 -14.071 -17.670 1.00 97.94 687 SER A O 1
ATOM 5246 N N . LEU A 1 688 ? 24.528 -14.907 -19.069 1.00 97.31 688 LEU A N 1
ATOM 5247 C CA . LEU A 1 688 ? 23.517 -15.537 -19.912 1.00 97.31 688 LEU A CA 1
ATOM 5248 C C . LEU A 1 688 ? 22.947 -16.767 -19.202 1.00 97.31 688 LEU A C 1
ATOM 5250 O O . LEU A 1 688 ? 23.632 -17.423 -18.418 1.00 97.31 688 LEU A O 1
ATOM 5254 N N . GLU A 1 689 ? 21.691 -17.104 -19.486 1.00 94.00 689 GLU A N 1
ATOM 5255 C CA . GLU A 1 689 ? 21.023 -18.265 -18.884 1.00 94.00 689 GLU A CA 1
ATOM 5256 C C . GLU A 1 689 ? 21.723 -19.609 -19.168 1.00 94.00 689 GLU A C 1
ATOM 5258 O O . GLU A 1 689 ? 21.540 -20.571 -18.421 1.00 94.00 689 GLU A O 1
ATOM 5263 N N . ASP A 1 690 ? 22.544 -19.677 -20.218 1.00 93.12 690 ASP A N 1
ATOM 5264 C CA . ASP A 1 690 ? 23.362 -20.835 -20.589 1.00 93.12 690 ASP A CA 1
ATOM 5265 C C . ASP A 1 690 ? 24.778 -20.817 -19.976 1.00 93.12 690 ASP A C 1
ATOM 5267 O O . ASP A 1 690 ? 25.583 -21.714 -20.236 1.00 93.12 690 ASP A O 1
ATOM 5271 N N . GLY A 1 691 ? 25.077 -19.822 -19.137 1.00 89.31 691 GLY A N 1
ATOM 5272 C CA . GLY A 1 691 ? 26.381 -19.612 -18.511 1.00 89.31 691 GLY A CA 1
ATOM 5273 C C . GLY A 1 691 ? 27.374 -18.815 -19.362 1.00 89.31 691 GLY A C 1
ATOM 5274 O O . GLY A 1 691 ? 28.526 -18.673 -18.952 1.00 89.31 691 GLY A O 1
ATOM 5275 N N . GLY A 1 692 ? 26.959 -18.305 -20.527 1.00 93.19 692 GLY A N 1
ATOM 5276 C CA . GLY A 1 692 ? 27.753 -17.392 -21.345 1.00 93.19 692 GLY A CA 1
ATOM 5277 C C . GLY A 1 692 ? 27.917 -15.990 -20.740 1.00 93.19 692 GLY A C 1
ATOM 5278 O O . GLY A 1 692 ? 27.275 -15.614 -19.754 1.00 93.19 692 GLY A O 1
ATOM 5279 N N . GLU A 1 693 ? 28.792 -15.195 -21.355 1.00 94.94 693 GLU A N 1
ATOM 5280 C CA . GLU A 1 693 ? 29.021 -13.798 -20.974 1.00 94.94 693 GLU A CA 1
ATOM 5281 C C . GLU A 1 693 ? 27.941 -12.879 -21.563 1.00 94.94 693 GLU A C 1
ATOM 5283 O O . GLU A 1 693 ? 27.467 -13.093 -22.677 1.00 94.94 693 GLU A O 1
ATOM 5288 N N . THR A 1 694 ? 27.570 -11.835 -20.821 1.00 97.25 694 THR A N 1
ATOM 5289 C CA . THR A 1 694 ? 26.693 -10.763 -21.313 1.00 97.25 694 THR A CA 1
ATOM 5290 C C . THR A 1 694 ? 27.508 -9.511 -21.639 1.00 97.25 694 THR A C 1
ATOM 5292 O O . THR A 1 694 ? 28.682 -9.389 -21.280 1.00 97.25 694 THR A O 1
ATOM 5295 N N . THR A 1 695 ? 26.886 -8.549 -22.315 1.00 97.44 695 THR A N 1
ATOM 5296 C CA . THR A 1 695 ? 27.495 -7.278 -22.719 1.00 97.44 695 THR A CA 1
ATOM 5297 C C . THR A 1 695 ? 26.682 -6.072 -22.245 1.00 97.44 695 THR A C 1
ATOM 5299 O O . THR A 1 695 ? 25.491 -6.173 -21.932 1.00 97.44 695 THR A O 1
ATOM 5302 N N . SER A 1 696 ? 27.349 -4.914 -22.202 1.00 97.62 696 SER A N 1
ATOM 5303 C CA . SER A 1 696 ? 26.741 -3.610 -21.919 1.00 97.62 696 SER A CA 1
ATOM 5304 C C . SER A 1 696 ? 26.751 -2.726 -23.167 1.00 97.62 696 SER A C 1
ATOM 5306 O O . SER A 1 696 ? 27.771 -2.624 -23.851 1.00 97.62 696 SER A O 1
ATOM 5308 N N . SER A 1 697 ? 25.651 -2.022 -23.427 1.00 96.44 697 SER A N 1
ATOM 5309 C CA . SER A 1 697 ? 25.518 -1.016 -24.484 1.00 96.44 697 SER A CA 1
ATOM 5310 C C . SER A 1 697 ? 25.030 0.300 -23.884 1.00 96.44 697 SER A C 1
ATOM 5312 O O . SER A 1 697 ? 23.970 0.340 -23.266 1.00 96.44 697 SER A O 1
ATOM 5314 N N . CYS A 1 698 ? 25.784 1.385 -24.069 1.00 95.94 698 CYS A N 1
ATOM 5315 C CA . CYS A 1 698 ? 25.430 2.693 -23.521 1.00 95.94 698 CYS A CA 1
ATOM 5316 C C . CYS A 1 698 ? 25.652 3.821 -24.532 1.00 95.94 698 CYS A C 1
ATOM 5318 O O . CYS A 1 698 ? 26.654 3.832 -25.252 1.00 95.94 698 CYS A O 1
ATOM 5320 N N . SER A 1 699 ? 24.758 4.808 -24.522 1.00 94.50 699 SER A N 1
ATOM 5321 C CA . SER A 1 699 ? 24.845 6.046 -25.297 1.00 94.50 699 SER A CA 1
ATOM 5322 C C . SER A 1 699 ? 24.391 7.237 -24.440 1.00 94.50 699 SER A C 1
ATOM 5324 O O . SER A 1 699 ? 23.425 7.135 -23.689 1.00 94.50 699 SER A O 1
ATOM 5326 N N . ASN A 1 700 ? 25.105 8.369 -24.531 1.00 95.00 700 ASN A N 1
ATOM 5327 C CA . ASN A 1 700 ? 24.766 9.636 -23.857 1.00 95.00 700 ASN A CA 1
ATOM 5328 C C . ASN A 1 700 ? 24.430 9.501 -22.358 1.00 95.00 700 ASN A C 1
ATOM 5330 O O . ASN A 1 700 ? 23.510 10.150 -21.860 1.00 95.00 700 ASN A O 1
ATOM 5334 N N . ALA A 1 701 ? 25.161 8.651 -21.642 1.00 95.56 701 ALA A N 1
ATOM 5335 C CA . ALA A 1 701 ? 24.990 8.442 -20.212 1.00 95.56 701 ALA A CA 1
ATOM 5336 C C . ALA A 1 701 ? 26.310 8.725 -19.486 1.00 95.56 701 ALA A C 1
ATOM 5338 O O . ALA A 1 701 ? 27.368 8.234 -19.892 1.00 95.56 701 ALA A O 1
ATOM 5339 N N . ASP A 1 702 ? 26.237 9.524 -18.427 1.00 94.31 702 ASP A N 1
ATOM 5340 C CA . ASP A 1 702 ? 27.294 9.683 -17.431 1.00 94.31 702 ASP A CA 1
ATOM 5341 C C . ASP A 1 702 ? 27.075 8.651 -16.314 1.00 94.31 702 ASP A C 1
ATOM 5343 O O . ASP A 1 702 ? 26.036 8.658 -15.643 1.00 94.31 702 ASP A O 1
ATOM 5347 N N . ILE A 1 703 ? 28.020 7.710 -16.202 1.00 96.06 703 ILE A N 1
ATOM 5348 C CA . ILE A 1 703 ? 27.880 6.476 -15.422 1.00 96.06 703 ILE A CA 1
ATOM 5349 C C . ILE A 1 703 ? 29.029 6.350 -14.422 1.00 96.06 703 ILE A C 1
ATOM 5351 O O . ILE A 1 703 ? 30.205 6.359 -14.794 1.00 96.06 703 ILE A O 1
ATOM 5355 N N . PHE A 1 704 ? 28.671 6.126 -13.164 1.00 95.19 704 PHE A N 1
ATOM 5356 C CA . PHE A 1 704 ? 29.570 5.804 -12.068 1.00 95.19 704 PHE A CA 1
ATOM 5357 C C . PHE A 1 704 ? 29.525 4.301 -11.801 1.00 95.19 704 PHE A C 1
ATOM 5359 O O . PHE A 1 704 ? 28.467 3.748 -11.509 1.00 95.19 704 PHE A O 1
ATOM 5366 N N . TYR A 1 705 ? 30.678 3.642 -11.889 1.00 96.69 705 TYR A N 1
ATOM 5367 C CA . TYR A 1 705 ? 30.809 2.214 -11.608 1.00 96.69 705 TYR A CA 1
ATOM 5368 C C . TYR A 1 705 ? 31.404 2.002 -10.218 1.00 96.69 705 TYR A C 1
ATOM 5370 O O . TYR A 1 705 ? 32.442 2.583 -9.890 1.00 96.69 705 TYR A O 1
ATOM 5378 N N . VAL A 1 706 ? 30.777 1.142 -9.422 1.00 96.81 706 VAL A N 1
ATOM 5379 C CA . VAL A 1 706 ? 31.229 0.769 -8.077 1.00 96.81 706 VAL A CA 1
ATOM 5380 C C . VAL A 1 706 ? 31.204 -0.754 -7.948 1.00 96.81 706 VAL A C 1
ATOM 5382 O O . VAL A 1 706 ? 30.306 -1.414 -8.463 1.00 96.81 706 VAL A O 1
ATOM 5385 N N . GLY A 1 707 ? 32.210 -1.334 -7.294 1.00 96.88 707 GLY A N 1
ATOM 5386 C CA . GLY A 1 707 ? 32.228 -2.774 -7.028 1.00 96.88 707 GLY A CA 1
ATOM 5387 C C . GLY A 1 707 ? 32.339 -3.650 -8.285 1.00 96.88 707 GLY A C 1
ATOM 5388 O O . GLY A 1 707 ? 32.982 -3.267 -9.266 1.00 96.88 707 GLY A O 1
ATOM 5389 N N . GLN A 1 708 ? 31.771 -4.856 -8.234 1.00 96.44 708 GLN A N 1
ATOM 5390 C CA . GLN A 1 708 ? 31.845 -5.830 -9.329 1.00 96.44 708 GLN A CA 1
ATOM 5391 C C . GLN A 1 708 ? 31.023 -5.379 -10.544 1.00 96.44 708 GLN A C 1
ATOM 5393 O O . GLN A 1 708 ? 29.917 -4.874 -10.397 1.00 96.44 708 GLN A O 1
ATOM 5398 N N . GLN A 1 709 ? 31.560 -5.590 -11.752 1.00 97.56 709 GLN A N 1
ATOM 5399 C CA . GLN A 1 709 ? 30.882 -5.280 -13.013 1.00 97.56 709 GLN A CA 1
ATOM 5400 C C . GLN A 1 709 ? 30.973 -6.471 -13.966 1.00 97.56 709 GLN A C 1
ATOM 5402 O O . GLN A 1 709 ? 32.012 -6.721 -14.581 1.00 97.56 709 GLN A O 1
ATOM 5407 N N . ASN A 1 710 ? 29.882 -7.219 -14.046 1.00 97.06 710 ASN A N 1
ATOM 5408 C CA . ASN A 1 710 ? 29.623 -8.242 -15.043 1.00 97.06 710 ASN A CA 1
ATOM 5409 C C . ASN A 1 710 ? 28.174 -8.044 -15.524 1.00 97.06 710 ASN A C 1
ATOM 5411 O O . ASN A 1 710 ? 27.267 -8.228 -14.716 1.00 97.06 710 ASN A O 1
ATOM 5415 N N . PRO A 1 711 ? 27.909 -7.624 -16.770 1.00 97.25 711 PRO A N 1
ATOM 5416 C CA . PRO A 1 711 ? 28.834 -7.432 -17.893 1.00 97.25 711 PRO A CA 1
ATOM 5417 C C . PRO A 1 711 ? 29.896 -6.343 -17.681 1.00 97.25 711 PRO A C 1
ATOM 5419 O O . PRO A 1 711 ? 29.805 -5.517 -16.774 1.00 97.25 711 PRO A O 1
ATOM 5422 N N . ALA A 1 712 ? 30.910 -6.327 -18.552 1.00 95.81 712 ALA A N 1
ATOM 5423 C CA . ALA A 1 712 ? 31.957 -5.307 -18.522 1.00 95.81 712 ALA A CA 1
ATOM 5424 C C . ALA A 1 712 ? 31.382 -3.876 -18.687 1.00 95.81 712 ALA A C 1
ATOM 5426 O O . ALA A 1 712 ? 30.405 -3.690 -19.424 1.00 95.81 712 ALA A O 1
ATOM 5427 N N . PRO A 1 713 ? 32.001 -2.850 -18.062 1.00 95.12 713 PRO A N 1
ATOM 5428 C CA . PRO A 1 713 ? 31.592 -1.451 -18.203 1.00 95.12 713 PRO A CA 1
ATOM 5429 C C . PRO A 1 713 ? 31.529 -0.954 -19.656 1.00 95.12 713 PRO A C 1
ATOM 5431 O O . PRO A 1 713 ? 32.324 -1.359 -20.507 1.00 95.12 713 PRO A O 1
ATOM 5434 N N . CYS A 1 714 ? 30.628 -0.008 -19.936 1.00 90.62 714 CYS A N 1
ATOM 5435 C CA . CYS A 1 714 ? 30.498 0.613 -21.256 1.00 90.62 714 CYS A CA 1
ATOM 5436 C C . CYS A 1 714 ? 31.730 1.459 -21.629 1.00 90.62 714 CYS A C 1
ATOM 5438 O O . CYS A 1 714 ? 32.176 2.300 -20.852 1.00 90.62 714 CYS A O 1
ATOM 5440 N N . GLN A 1 715 ? 32.236 1.305 -22.860 1.00 74.12 715 GLN A N 1
ATOM 5441 C CA . GLN A 1 715 ? 33.468 1.971 -23.318 1.00 74.12 715 GLN A CA 1
ATOM 5442 C C . GLN A 1 715 ? 33.317 3.466 -23.688 1.00 74.12 715 GLN A C 1
ATOM 5444 O O . GLN A 1 715 ? 34.329 4.144 -23.832 1.00 74.12 715 GLN A O 1
ATOM 5449 N N . ASN A 1 716 ? 32.088 3.994 -23.818 1.00 56.91 716 ASN A N 1
ATOM 5450 C CA . ASN A 1 716 ? 31.795 5.350 -24.329 1.00 56.91 716 ASN A CA 1
ATOM 5451 C C . ASN A 1 716 ? 30.922 6.212 -23.384 1.00 56.91 716 ASN A C 1
ATOM 5453 O O . ASN A 1 716 ? 30.114 7.015 -23.855 1.00 56.91 716 ASN A O 1
ATOM 5457 N N . ALA A 1 717 ? 31.038 6.051 -22.061 1.00 56.50 717 ALA A N 1
ATOM 5458 C CA . ALA A 1 717 ? 30.364 6.954 -21.119 1.00 56.50 717 ALA A CA 1
ATOM 5459 C C . ALA A 1 717 ? 30.905 8.393 -21.273 1.00 56.50 717 ALA A C 1
ATOM 5461 O O . ALA A 1 717 ? 32.101 8.592 -21.510 1.00 56.50 717 ALA A O 1
ATOM 5462 N N . LEU A 1 718 ? 30.026 9.398 -21.194 1.00 55.00 718 LEU A N 1
ATOM 5463 C CA . LEU A 1 718 ? 30.403 10.806 -21.364 1.00 55.00 718 LEU A CA 1
ATOM 5464 C C . LEU A 1 718 ? 31.495 11.185 -20.348 1.00 55.00 718 LEU A C 1
ATOM 5466 O O . LEU A 1 718 ? 31.379 10.897 -19.164 1.00 55.00 718 LEU A O 1
ATOM 5470 N N . SER A 1 719 ? 32.584 11.814 -20.803 1.00 44.38 719 SER A N 1
ATOM 5471 C CA . SER A 1 719 ? 33.654 12.257 -19.899 1.00 44.38 719 SER A CA 1
ATOM 5472 C C . SER A 1 719 ? 33.181 13.451 -19.046 1.00 44.38 719 SER A C 1
ATOM 5474 O O . SER A 1 719 ? 32.525 14.332 -19.608 1.00 44.38 719 SER A O 1
ATOM 5476 N N . PRO A 1 720 ? 33.581 13.582 -17.761 1.00 41.31 720 PRO A N 1
ATOM 5477 C CA . PRO A 1 720 ? 33.087 14.618 -16.829 1.00 41.31 720 PRO A CA 1
ATOM 5478 C C . PRO A 1 720 ? 33.450 16.087 -17.154 1.00 41.31 720 PRO A C 1
ATOM 5480 O O . PRO A 1 720 ? 33.461 16.929 -16.260 1.00 41.31 720 PRO A O 1
ATOM 5483 N N . GLY A 1 721 ? 33.821 16.417 -18.396 1.00 40.56 721 GLY A N 1
ATOM 5484 C CA . GLY A 1 721 ? 34.423 17.701 -18.779 1.00 40.56 721 GLY A CA 1
ATOM 5485 C C . GLY A 1 721 ? 33.718 18.491 -19.885 1.00 40.56 721 GLY A C 1
ATOM 5486 O O . GLY A 1 721 ? 34.197 19.572 -20.210 1.00 40.56 721 GLY A O 1
ATOM 5487 N N . ASN A 1 722 ? 32.616 17.996 -20.458 1.00 38.94 722 ASN A N 1
ATOM 5488 C CA . ASN A 1 722 ? 31.853 18.699 -21.503 1.00 38.94 722 ASN A CA 1
ATOM 5489 C C . ASN A 1 722 ? 30.414 19.001 -21.042 1.00 38.94 722 ASN A C 1
ATOM 5491 O O . ASN A 1 722 ? 29.455 18.595 -21.698 1.00 38.94 722 ASN A O 1
ATOM 5495 N N . MET A 1 723 ? 30.288 19.678 -19.895 1.00 39.69 723 MET A N 1
ATOM 5496 C CA . MET A 1 723 ? 29.045 20.326 -19.450 1.00 39.69 723 MET A CA 1
ATOM 5497 C C . MET A 1 723 ? 28.984 21.774 -19.922 1.00 39.69 723 MET A C 1
ATOM 5499 O O . MET A 1 723 ? 30.007 22.481 -19.762 1.00 39.69 723 MET A O 1
#

Radius of gyration: 33.06 Å; chains: 1; bounding box: 93×75×94 Å

Sequence (723 aa):
MINDTEDEEELSKKGRKKWKKWIKNNLLLLSQQSLFLLLFNKKSEDDIKILLSVLGCPLLPVSSSSPPVIQTLSPPHQVSSSAEYIIQHFTAATGCRKLEGNVKNMYVTGKVSMAMVDELGSAGGATMRQLPTRGCFVIWQMVPKKWQIELVVGRHKVVAGSDGNVAWRRTPWLGSHTAKGGVRPLRRSLQGLDPVATADVFSSAQYMGEKQIYDTDCFVLKLSADDTDLAARSDPTAEMIKHVMFGYFSQKNGLLLYLEDSYLTRIQSPGCHPTYWETTMSTKMEDYRTVEGVRISHSGKSSAIITRFGDNLRGGPVTTRMEETWTIDDLAFNVPGLSMDCFIPPEDILQSVVDVRDFGAVGDGKTENTNAFQHAWDEVCQSGGTVSIVTGTYLLNTIQFAGPCNGQVSFLVNAVIQAPQGQSNAHYWINFDDINGLTIQGNGIFDGQGPSAWPYNNCRHAASCTPLCPSLMLTKVNNSLVQNITLLNSKGVQLKIEESENITINNITITAPADSPNTDGIHTGNVNYINILDSNIGTGDDCISIGPGATNMNITGVNCGPGHGISIGSIGKNPSDQNVEGVNVQNCILSSTQNGLRIKTWNSTFQVSVADVTFQDITMDKAQNPIIIDQYYCGGMHDCIGNSNVQVKDVKFIKVEGTSSSEIAVNLNCSSSKPCYGIELNDINLSLEDGGETTSSCSNADIFYVGQQNPAPCQNALSPGNM

InterPro domains:
  IPR000743 Glycoside hydrolase, family 28 [PF00295] (381-702)
  IPR000743 Glycoside hydrolase, family 28 [PS00502] (557-570)
  IPR006626 Parallel beta-helix repeat [SM00710] (500-526)
  IPR006626 Parallel beta-helix repeat [SM00710] (527-548)
  IPR006626 Parallel beta-helix repeat [SM00710] (580-601)
  IPR006626 Parallel beta-helix repeat [SM00710] (610-631)
  IPR006626 Parallel beta-helix repeat [SM00710] (643-683)
  IPR006873 Protein of unknown function DUF620 [PF04788] (106-346)
  IPR006873 Protein of unknown function DUF620 [PTHR31300] (7-351)
  IPR011050 Pectin lyase fold/virulence factor [SSF51126] (351-715)
  IPR012334 Pectin lyase fold [G3DSA:2.160.20.10] (347-717)

pLDDT: mean 84.04, std 18.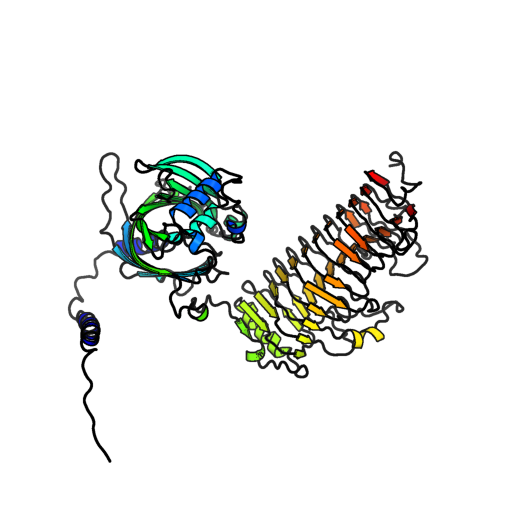78, range [25.77, 98.88]

Foldseek 3Di:
DDDDDDDDDDDDVPPPVVVVVVVVVVPPPPDPDPPPPPPDDPPVVVQVLVQCVDVVWDFAQDALPDDQCVVVLDDPVDDPDPLSVLLVLLCVLFVCVVCVVPFQKKKFKKKKWKFWWDDDDPDDDIDTPDGTWIWMKMKIGGPFQWIWMWIDTHHFIKIWTGLNAWTWIDGVVVDPDIDIAGGGGTVVCCLQVPSSNVSSQSVPWDWDAWDQDPNFIWTKTKDWRDPVSQVRVDDPFKGWPTKMKMWTAGPVRSHTFKIKMKTKMWGDDPPDFIKIKIKIKMKGFDDFDDDPNGTGGFKIKMKMKIWIAGPPDPPGIDIIIMMMIMGIPDMDTPPPPDDSVVRDDPPLPPQDAQELCVQPFDQAQPDERAVSQQVSLVVCQARPHEYDYAAGEGEYFADESEDAGPDAYEYEAHYEDAYDAEADLDQARYEYEQYEHYEYDYQYEDHQNQVRYQVPFPLLPDPDGRAGHESYEYYNYELYEYENYEQHNRNAEDYEYELYENYEYEAYEYDDDLCRPRHADYEYELYYNYEAYQYEAEYNEHPYEYFFNAEQYEAENYEADAYAEHEYDCADPDLPGEEYENAEHEHYEHANYQEHYEYHYDLDPHEYEYAHAEHEHYEYHAHAAYAYYHQHDDSPDPPDDGGHNYAYEQHEYENYEYEYQYQARAEAEHGPNHAYENYEYYNHYYAHNVRHAHAHHHDRYAYHYYDDDGVDDDPDHDDPPDD

Secondary structure (DSSP, 8-state):
----------S-TTTHHHHHHHHHHSSS-SSS-SSS-TTS-HHHHHHHHHHHHHHSS-B-SS---S--GGGG---TT---SHHHHHHHHHHHHHTGGGTTTT---EEEEEEEEEEEEPPPPSSS---BSSPPEEEEEEEEE-STTEEEEEEEETTEEEEEEEESS-EEEE-GGG-SPPEEE----BTTTTTTT-HHHHHHHTTTPEEEEEEEETTEEEEEEEEE--HHHHHTT--SSEEEEEEEEEEEEETTT--EEEEEEEEEEEE--TTS--EEEEEEEEEEEEEEEEETTEEEEEEEEEEEEEEEE-TT-TT--EEEEEEEEEEEEEEEES-TT--GGG----TTTS-EEEEGGGGT---EEEEE-HHHHHHHHHHHHHH-EEEEE-SSEEE--SEEEE---SS-EEEEE-SEEEPPSS---SS-SEEEEEEESEEEESS-EEE--GGGTGGG--TTT-SS--PPPPSEEEEEEEEEEEES-EEE--SS-SEEEES-EEEEEES-EEE--TT-TT--SEEEES-EEEEEES-EEE-SS-SEEE-TT-EEEEEES-EE-SBS-EEEEEESSSTTPPPEEEEEEEEEEEESBSEEEEEEEESSS---EEEEEEEEEEEEEEESEEEEEEEEE-TT-SS-------EEEEEEEEEEEEEESSSEEEEEE--SSS-EEEEEEEEEEEEETTSPPPEEEEESEEEEEEEEEESPPPTTPPPTT--